Protein AF-A0A7S1C778-F1 (afdb_monomer)

Nearest PDB structures (foldseek):
  3wfn-assembly2_C  TM=3.789E-01  e=2.452E-01  Mus musculus
  3wfn-assembly1_B  TM=4.618E-01  e=5.086E-01  Mus musculus
  3wfn-assembly4_E  TM=3.521E-01  e=3.697E-01  Mus musculus
  6wu5-assembly1_A  TM=5.494E-01  e=2.289E+00  Homo sapiens
  3k21-assembly1_A-2  TM=2.820E-01  e=5.831E-01  Plasmodium falciparum

InterPro domains:
  IPR002048 EF-hand domain [PS50222] (294-329)
  IPR011992 EF-hand domain pair [SSF47473] (263-342)
  IPR018247 EF-Hand 1, calcium-binding site [PS00018] (307-319)

Solvent-accessible surface area (backbone atoms only — not comparable to full-atom values): 21627 Å² total; per-residue (Å²): 116,86,69,53,59,60,50,50,58,55,55,55,68,73,60,74,84,74,83,89,80,89,84,82,90,81,94,79,90,79,88,75,91,74,83,90,67,86,73,64,89,62,47,79,47,52,77,41,78,47,85,76,57,95,87,48,68,60,58,90,64,52,67,70,57,52,52,55,50,49,36,47,47,52,55,53,47,56,56,50,39,56,49,23,59,74,71,73,43,83,67,76,41,54,46,60,44,50,54,53,52,40,32,70,74,65,68,40,69,66,58,34,50,10,45,47,37,26,49,45,50,43,38,69,71,47,14,84,80,36,72,71,43,31,54,51,28,24,38,31,24,74,39,62,73,93,68,41,44,69,42,52,46,44,32,52,50,46,38,52,39,53,69,32,82,82,68,51,43,63,58,61,64,59,18,41,90,88,42,34,55,45,46,45,68,55,51,54,51,24,46,48,67,33,39,31,94,58,83,58,62,62,33,53,39,40,50,59,54,57,70,68,60,44,54,51,51,55,51,50,55,60,68,68,35,42,37,37,48,61,50,49,57,55,47,48,54,55,55,52,51,44,51,73,71,66,64,60,82,73,71,71,71,95,54,65,70,71,62,31,46,34,72,48,52,46,89,76,58,53,84,40,48,25,32,44,46,66,60,51,49,51,55,52,50,54,52,48,52,56,47,53,54,49,36,43,52,49,33,39,53,54,46,58,76,49,36,84,85,67,80,72,46,40,48,73,70,38,50,51,52,50,49,62,60,35,26,89,55,91,75,53,69,69,56,53,53,51,53,50,57,52,31,15,55,61,67,33,99,80,46,61,82,35,32,43,54,67,33,48,26,52,45,27,63,66,43,31,53,48,57,58,63,96,85,72,89,122

Foldseek 3Di:
DVVVVVVVLVVLVVPPPDDDDDDDDDDDDDDDDDDDDQDPVPQLLVVLVDDDDPPQAADADDPLRLLLLVLVLLVVLVVQVVVCVVVVHARDQSQVSLLVVLCVSPVDNSNSSNDSSNSLVSLLVCLVPALVSVLVCLSRCNPDVLSRDSLLSLQLSQLVCLQPVPRDSVLDLLQDALLAKGFLVSNVVSLCVQAPCDAAFQDSRHAHADPVLVVVLNVVSVVQWDFQLVSLVVVLVVVVVCVVVVVVPRDQDPDHGSVSSCVRHNDDDRRTTMHGPSVSSCSSSVSVSVRLVVQLVVLLVLLCVLPVVNPQWDDLVSLLVQSPQQHPDDDDPVVSVVLQVVLCCSSHPPSPSTHHSNSRSSSCSNRNGGGHPVPSPD

Secondary structure (DSSP, 8-state):
-TTHHHHHHHHHHTTTTS-------------------------TTGGGGSPPPTTS------HHHHHHHHHHHHHHHHHHHHHHHHTTPPPPPHHHHHHHHHHHHH--HHHHHHHHHHHHHHHHHHTTT-HHHHHHHHHTTSS-GGG--TTHHHHHHHHHHHH-TT--HHHHHHS-TT--EEEHHHHHHHHHHHS-SS--TT-SS--PPPHHHHHHHHHHHHHH-EEHHHHHHHHHHHHHHHHHTT-TTS---S--THHHHHHHH----TT-EEEEHHHHHHHHHHHHHHHHHHHHHHHHHHHHHH-TT-SSS--HHHHHHHHHHH-SSPPPHHHHHHHHHHHHHHT-TTSTT---HHHHHHHHHHHTPPPPPTT---

Structure (mmCIF, N/CA/C/O backbone):
data_AF-A0A7S1C778-F1
#
_entry.id   AF-A0A7S1C778-F1
#
loop_
_atom_site.group_PDB
_atom_site.id
_atom_site.type_symbol
_atom_site.label_atom_id
_atom_site.label_alt_id
_atom_site.label_comp_id
_atom_site.label_asym_id
_atom_site.label_entity_id
_atom_site.label_seq_id
_atom_site.pdbx_PDB_ins_code
_atom_site.Cartn_x
_atom_site.Cartn_y
_atom_site.Cartn_z
_atom_site.occupancy
_atom_site.B_iso_or_equiv
_atom_site.auth_seq_id
_atom_site.auth_comp_id
_atom_site.auth_asym_id
_atom_site.auth_atom_id
_atom_site.pdbx_PDB_model_num
ATOM 1 N N . ARG A 1 1 ? 32.219 -20.989 -6.648 1.00 44.09 1 ARG A N 1
ATOM 2 C CA . ARG A 1 1 ? 31.852 -20.498 -5.297 1.00 44.09 1 ARG A CA 1
ATOM 3 C C . ARG A 1 1 ? 30.859 -19.337 -5.356 1.00 44.09 1 ARG A C 1
ATOM 5 O O . ARG A 1 1 ? 29.766 -19.552 -4.880 1.00 44.09 1 ARG A O 1
ATOM 12 N N . ASN A 1 2 ? 31.117 -18.201 -6.022 1.00 43.50 2 ASN A N 1
ATOM 13 C CA . ASN A 1 2 ? 30.096 -17.129 -6.142 1.00 43.50 2 ASN A CA 1
ATOM 14 C C . ASN A 1 2 ? 29.057 -17.310 -7.275 1.00 43.50 2 ASN A C 1
ATOM 16 O O . ASN A 1 2 ? 28.038 -16.630 -7.272 1.00 43.50 2 ASN A O 1
ATOM 20 N N . ALA A 1 3 ? 29.279 -18.226 -8.226 1.00 32.22 3 ALA A N 1
ATOM 21 C CA . ALA A 1 3 ? 28.293 -18.570 -9.262 1.00 32.22 3 ALA A CA 1
ATOM 22 C C . ALA A 1 3 ? 27.301 -19.666 -8.812 1.00 32.22 3 ALA A C 1
ATOM 24 O O . ALA A 1 3 ? 26.218 -19.799 -9.378 1.00 32.22 3 ALA A O 1
ATOM 25 N N . ASP A 1 4 ? 27.654 -20.429 -7.772 1.00 36.16 4 ASP A N 1
ATOM 26 C CA . ASP A 1 4 ? 26.880 -21.593 -7.329 1.00 36.16 4 ASP A CA 1
ATOM 27 C C . ASP A 1 4 ? 25.685 -21.188 -6.440 1.00 36.16 4 ASP A C 1
ATOM 29 O O . ASP A 1 4 ? 24.616 -21.788 -6.548 1.00 36.16 4 ASP A O 1
ATOM 33 N N . ASP A 1 5 ? 25.805 -20.105 -5.661 1.00 43.22 5 ASP A N 1
ATOM 34 C CA . ASP A 1 5 ? 24.728 -19.600 -4.785 1.00 43.22 5 ASP A CA 1
ATOM 35 C C . ASP A 1 5 ? 23.601 -18.884 -5.553 1.00 43.22 5 ASP A C 1
ATOM 37 O O . ASP A 1 5 ? 22.415 -19.008 -5.221 1.00 43.22 5 ASP A O 1
ATOM 41 N N . ALA A 1 6 ? 23.939 -18.188 -6.644 1.00 40.09 6 ALA A N 1
ATOM 42 C CA . ALA A 1 6 ? 22.946 -17.580 -7.532 1.00 40.09 6 ALA A CA 1
ATOM 43 C C . ALA A 1 6 ? 22.144 -18.655 -8.294 1.00 40.09 6 ALA A C 1
ATOM 45 O O . ALA A 1 6 ? 20.922 -18.554 -8.433 1.00 40.09 6 ALA A O 1
ATOM 46 N N . ALA A 1 7 ? 22.812 -19.736 -8.713 1.00 40.12 7 ALA A N 1
ATOM 47 C CA . ALA A 1 7 ? 22.172 -20.871 -9.373 1.00 40.12 7 ALA A CA 1
ATOM 48 C C . ALA A 1 7 ? 21.310 -21.714 -8.413 1.00 40.12 7 ALA A C 1
ATOM 50 O O . ALA A 1 7 ? 20.284 -22.252 -8.836 1.00 40.12 7 ALA A O 1
ATOM 51 N N . ALA A 1 8 ? 21.675 -21.811 -7.129 1.00 43.94 8 ALA A N 1
ATOM 52 C CA . ALA A 1 8 ? 20.863 -22.477 -6.107 1.00 43.94 8 ALA A CA 1
ATOM 53 C C . ALA A 1 8 ? 19.544 -21.730 -5.847 1.00 43.94 8 ALA A C 1
ATOM 55 O O . ALA A 1 8 ? 18.479 -22.350 -5.808 1.00 43.94 8 ALA A O 1
ATOM 56 N N . THR A 1 9 ? 19.595 -20.396 -5.791 1.00 42.84 9 THR A N 1
ATOM 57 C CA . THR A 1 9 ? 18.408 -19.544 -5.607 1.00 42.84 9 THR A CA 1
ATOM 58 C C . THR A 1 9 ? 17.455 -19.639 -6.810 1.00 42.84 9 THR A C 1
ATOM 60 O O . THR A 1 9 ? 16.246 -19.791 -6.641 1.00 42.84 9 THR A O 1
ATOM 63 N N . ALA A 1 10 ? 17.987 -19.670 -8.038 1.00 40.94 10 ALA A N 1
ATOM 64 C CA . ALA A 1 10 ? 17.183 -19.834 -9.254 1.00 40.94 10 ALA A CA 1
ATOM 65 C C . ALA A 1 10 ? 16.606 -21.259 -9.429 1.00 40.94 10 ALA A C 1
ATOM 67 O O . ALA A 1 10 ? 15.490 -21.422 -9.925 1.00 40.94 10 ALA A O 1
ATOM 68 N N . ARG A 1 11 ? 17.325 -22.308 -8.994 1.00 44.44 11 ARG A N 1
ATOM 69 C CA . ARG A 1 11 ? 16.862 -23.710 -9.092 1.00 44.44 11 ARG A CA 1
ATOM 70 C C . ARG A 1 11 ? 15.765 -24.070 -8.091 1.00 44.44 11 ARG A C 1
ATOM 72 O O . ARG A 1 11 ? 14.950 -24.936 -8.403 1.00 44.44 11 ARG A O 1
ATOM 79 N N . ILE A 1 12 ? 15.727 -23.428 -6.924 1.00 46.75 12 ILE A N 1
ATOM 80 C CA . ILE A 1 12 ? 14.657 -23.639 -5.935 1.00 46.75 12 ILE A CA 1
ATOM 81 C C . ILE A 1 12 ? 13.354 -22.972 -6.409 1.00 46.75 12 ILE A C 1
ATOM 83 O O . ILE A 1 12 ? 12.288 -23.578 -6.316 1.00 46.75 12 ILE A O 1
ATOM 87 N N . LEU A 1 13 ? 13.438 -21.800 -7.050 1.00 45.34 13 LEU A N 1
ATOM 88 C CA . LEU A 1 13 ? 12.270 -21.088 -7.589 1.00 45.34 13 LEU A CA 1
ATOM 89 C C . LEU A 1 13 ? 11.617 -21.795 -8.794 1.00 45.34 13 LEU A C 1
ATOM 91 O O . LEU A 1 13 ? 10.401 -21.727 -8.953 1.00 45.34 13 LEU A O 1
ATOM 95 N N . ALA A 1 14 ? 12.379 -22.545 -9.598 1.00 40.06 14 ALA A N 1
ATOM 96 C CA . ALA A 1 14 ? 11.836 -23.316 -10.722 1.00 40.06 14 ALA A CA 1
ATOM 97 C C . ALA A 1 14 ? 11.157 -24.645 -10.317 1.00 40.06 14 ALA A C 1
ATOM 99 O O . ALA A 1 14 ? 10.435 -25.231 -11.121 1.00 40.06 14 ALA A O 1
ATOM 100 N N . LYS A 1 15 ? 11.364 -25.138 -9.085 1.00 41.38 15 LYS A N 1
ATOM 101 C CA . LYS A 1 15 ? 10.789 -26.411 -8.597 1.00 41.38 15 LYS A CA 1
ATOM 102 C C . LYS A 1 15 ? 9.500 -26.264 -7.776 1.00 41.38 15 LYS A C 1
ATOM 104 O O . LYS A 1 15 ? 8.870 -27.272 -7.482 1.00 41.38 15 LYS A O 1
ATOM 109 N N . GLY A 1 16 ? 9.070 -25.044 -7.451 1.00 38.00 16 GLY A N 1
ATOM 110 C CA . GLY A 1 16 ? 7.901 -24.786 -6.595 1.00 38.00 16 GLY A CA 1
ATOM 111 C C . GLY A 1 16 ? 6.522 -24.832 -7.275 1.00 38.00 16 GLY A C 1
ATOM 112 O O . GLY A 1 16 ? 5.542 -24.434 -6.656 1.00 38.00 16 GLY A O 1
ATOM 113 N N . ALA A 1 17 ? 6.415 -25.272 -8.535 1.00 37.53 17 ALA A N 1
ATOM 114 C CA . ALA A 1 17 ? 5.159 -25.242 -9.300 1.00 37.53 17 ALA A CA 1
ATOM 115 C C . ALA A 1 17 ? 4.436 -26.600 -9.420 1.00 37.53 17 ALA A C 1
ATOM 117 O O . ALA A 1 17 ? 3.566 -26.755 -10.275 1.00 37.53 17 ALA A O 1
ATOM 118 N N . GLY A 1 18 ? 4.752 -27.592 -8.584 1.00 36.28 18 GLY A N 1
ATOM 119 C CA . GLY A 1 18 ? 4.065 -28.880 -8.647 1.00 36.28 18 GLY A CA 1
ATOM 120 C C . GLY A 1 18 ? 4.151 -29.689 -7.363 1.00 36.28 18 GLY A C 1
ATOM 121 O O . GLY A 1 18 ? 5.223 -30.183 -7.036 1.00 36.28 18 GLY A O 1
ATOM 122 N N . ALA A 1 19 ? 2.994 -29.831 -6.709 1.00 32.81 19 ALA A N 1
ATOM 123 C CA . ALA A 1 19 ? 2.535 -30.928 -5.844 1.00 32.81 19 ALA A CA 1
ATOM 124 C C . ALA A 1 19 ? 1.876 -30.389 -4.567 1.00 32.81 19 ALA A C 1
ATOM 126 O O . ALA A 1 19 ? 2.540 -29.958 -3.628 1.00 32.81 19 ALA A O 1
ATOM 127 N N . GLY A 1 20 ? 0.544 -30.450 -4.539 1.00 34.09 20 GLY A N 1
ATOM 128 C CA . GLY A 1 20 ? -0.207 -30.503 -3.293 1.00 34.09 20 GLY A CA 1
ATOM 129 C C . GLY A 1 20 ? -0.286 -31.943 -2.783 1.00 34.09 20 GLY A C 1
ATOM 130 O O . GLY A 1 20 ? -0.292 -32.870 -3.590 1.00 34.09 20 GLY A O 1
ATOM 131 N N . ALA A 1 21 ? -0.355 -32.099 -1.460 1.00 31.67 21 ALA A N 1
ATOM 132 C CA . ALA A 1 21 ? -1.258 -32.999 -0.728 1.00 31.67 21 ALA A CA 1
ATOM 133 C C . ALA A 1 21 ? -0.803 -33.150 0.738 1.00 31.67 21 ALA A C 1
ATOM 135 O O . ALA A 1 21 ? 0.332 -33.536 0.987 1.00 31.67 21 ALA A O 1
ATOM 136 N N . GLY A 1 22 ? -1.740 -32.923 1.668 1.00 33.06 22 GLY A N 1
ATOM 137 C CA . GLY A 1 22 ? -1.913 -33.692 2.910 1.00 33.06 22 GLY A CA 1
ATOM 138 C C . GLY A 1 22 ? -0.912 -33.504 4.059 1.00 33.06 22 GLY A C 1
ATOM 139 O O . GLY A 1 22 ? 0.245 -33.893 3.960 1.00 33.06 22 GLY A O 1
ATOM 140 N N . GLY A 1 23 ? -1.401 -33.043 5.215 1.00 29.55 23 GLY A N 1
ATOM 141 C CA . GLY A 1 23 ? -0.675 -33.156 6.483 1.00 29.55 23 GLY A CA 1
ATOM 142 C C . GLY A 1 23 ? -1.476 -32.633 7.673 1.00 29.55 23 GLY A C 1
ATOM 143 O O . GLY A 1 23 ? -1.622 -31.427 7.834 1.00 29.55 23 GLY A O 1
ATOM 144 N N . GLU A 1 24 ? -2.017 -33.559 8.464 1.00 31.50 24 GLU A N 1
ATOM 145 C CA . GLU A 1 24 ? -2.924 -33.360 9.600 1.00 31.50 24 GLU A CA 1
ATOM 146 C C . GLU A 1 24 ? -2.289 -32.723 10.853 1.00 31.50 24 GLU A C 1
ATOM 148 O O . GLU A 1 24 ? -1.073 -32.660 11.024 1.00 31.50 24 GLU A O 1
ATOM 153 N N . GLY A 1 25 ? -3.182 -32.259 11.735 1.00 33.53 25 GLY A N 1
ATOM 154 C CA . GLY A 1 25 ? -2.958 -31.535 12.983 1.00 33.53 25 GLY A CA 1
ATOM 155 C C . GLY A 1 25 ? -1.959 -32.120 13.986 1.00 33.53 25 GLY A C 1
ATOM 156 O O . GLY A 1 25 ? -1.862 -33.323 14.204 1.00 33.53 25 GLY A O 1
ATOM 157 N N . GLY A 1 26 ? -1.314 -31.205 14.714 1.00 27.83 26 GLY A N 1
ATOM 158 C CA . GLY A 1 26 ? -0.549 -31.483 15.927 1.00 27.83 26 GLY A CA 1
ATOM 159 C C . GLY A 1 26 ? -0.580 -30.279 16.871 1.00 27.83 26 GLY A C 1
ATOM 160 O O . GLY A 1 26 ? 0.209 -29.348 16.729 1.00 27.83 26 GLY A O 1
ATOM 161 N N . HIS A 1 27 ? -1.502 -30.282 17.837 1.00 31.19 27 HIS A N 1
ATOM 162 C CA . HIS A 1 27 ? -1.570 -29.285 18.909 1.00 31.19 27 HIS A CA 1
ATOM 163 C C . HIS A 1 27 ? -0.501 -29.569 19.976 1.00 31.19 27 HIS A C 1
ATOM 165 O O . HIS A 1 27 ? -0.664 -30.474 20.791 1.00 31.19 27 HIS A O 1
ATOM 171 N N . HIS A 1 28 ? 0.547 -28.745 20.039 1.00 31.02 28 HIS A N 1
ATOM 172 C CA . HIS A 1 28 ? 1.448 -28.681 21.193 1.00 31.02 28 HIS A CA 1
ATOM 173 C C . HIS A 1 28 ? 1.425 -27.288 21.829 1.00 31.02 28 HIS A C 1
ATOM 175 O O . HIS A 1 28 ? 1.909 -26.306 21.269 1.00 31.02 28 HIS A O 1
ATOM 181 N N . ALA A 1 29 ? 0.854 -27.214 23.033 1.00 31.17 29 ALA A N 1
ATOM 182 C CA . ALA A 1 29 ? 0.824 -26.020 23.865 1.00 31.17 29 ALA A CA 1
ATOM 183 C C . ALA A 1 29 ? 2.102 -25.929 24.717 1.00 31.17 29 ALA A C 1
ATOM 185 O O . ALA A 1 29 ? 2.224 -26.600 25.741 1.00 31.17 29 ALA A O 1
ATOM 186 N N . HIS A 1 30 ? 3.042 -25.066 24.324 1.00 30.64 30 HIS A N 1
ATOM 187 C CA . HIS A 1 30 ? 4.167 -24.667 25.173 1.00 30.64 30 HIS A CA 1
ATOM 188 C C . HIS A 1 30 ? 3.871 -23.342 25.883 1.00 30.64 30 HIS A C 1
ATOM 190 O O . HIS A 1 30 ? 3.758 -22.275 25.279 1.00 30.64 30 HIS A O 1
ATOM 196 N N . ARG A 1 31 ? 3.753 -23.432 27.209 1.00 36.34 31 ARG A N 1
ATOM 197 C CA . ARG A 1 31 ? 3.471 -22.331 28.132 1.00 36.34 31 ARG A CA 1
ATOM 198 C C . ARG A 1 31 ? 4.781 -21.626 28.501 1.00 36.34 31 ARG A C 1
ATOM 200 O O . ARG A 1 31 ? 5.469 -22.039 29.429 1.00 36.34 31 ARG A O 1
ATOM 207 N N . HIS A 1 32 ? 5.129 -20.560 27.782 1.00 34.41 32 HIS A N 1
ATOM 208 C CA . HIS A 1 32 ? 6.232 -19.670 28.159 1.00 34.41 32 HIS A CA 1
ATOM 209 C C . HIS A 1 32 ? 5.725 -18.482 28.985 1.00 34.41 32 HIS A C 1
ATOM 211 O O . HIS A 1 32 ? 4.982 -17.633 28.498 1.00 34.41 32 HIS A O 1
ATOM 217 N N . SER A 1 33 ? 6.175 -18.425 30.240 1.00 40.41 33 SER A N 1
ATOM 218 C CA . SER A 1 33 ? 6.105 -17.253 31.118 1.00 40.41 33 SER A CA 1
ATOM 219 C C . SER A 1 33 ? 6.861 -16.082 30.479 1.00 40.41 33 SER A C 1
ATOM 221 O O . SER A 1 33 ? 8.060 -16.195 30.215 1.00 40.41 33 SER A O 1
ATOM 223 N N . LYS A 1 34 ? 6.170 -14.971 30.191 1.00 37.66 34 LYS A N 1
ATOM 224 C CA . LYS A 1 34 ? 6.771 -13.758 29.618 1.00 37.66 34 LYS A CA 1
ATOM 225 C C . LYS A 1 34 ? 6.642 -12.579 30.580 1.00 37.66 34 LYS A C 1
ATOM 227 O O . LYS A 1 34 ? 5.550 -12.183 30.976 1.00 37.66 34 LYS A O 1
ATOM 232 N N . SER A 1 35 ? 7.805 -12.030 30.919 1.00 37.00 35 SER A N 1
ATOM 233 C CA . SER A 1 35 ? 7.998 -10.757 31.610 1.00 37.00 35 SER A CA 1
ATOM 234 C C . SER A 1 35 ? 7.360 -9.597 30.831 1.00 37.00 35 SER A C 1
ATOM 236 O O . SER A 1 35 ? 7.418 -9.548 29.600 1.00 37.00 35 SER A O 1
ATOM 238 N N . LYS A 1 36 ? 6.726 -8.685 31.575 1.00 38.16 36 LYS A N 1
ATOM 239 C CA . LYS A 1 36 ? 5.838 -7.615 31.103 1.00 38.16 36 LYS A CA 1
ATOM 240 C C . LYS A 1 36 ? 6.622 -6.481 30.428 1.00 38.16 36 LYS A C 1
ATOM 242 O O . LYS A 1 36 ? 7.264 -5.682 31.105 1.00 38.16 36 LYS A O 1
ATOM 247 N N . LYS A 1 37 ? 6.502 -6.355 29.104 1.00 38.78 37 LYS A N 1
ATOM 248 C CA . LYS A 1 37 ? 6.748 -5.102 28.370 1.00 38.78 37 LYS A CA 1
ATOM 249 C C . LYS A 1 37 ? 5.400 -4.535 27.939 1.00 38.78 37 LYS A C 1
ATOM 251 O O . LYS A 1 37 ? 4.601 -5.276 27.377 1.00 38.78 37 LYS A O 1
ATOM 256 N N . LYS A 1 38 ? 5.160 -3.243 28.196 1.00 40.81 38 LYS A N 1
ATOM 257 C CA . LYS A 1 38 ? 4.061 -2.493 27.569 1.00 40.81 38 LYS A CA 1
ATOM 258 C C . LYS A 1 38 ? 4.143 -2.731 26.057 1.00 40.81 38 LYS A C 1
ATOM 260 O O . LYS A 1 38 ? 5.169 -2.410 25.458 1.00 40.81 38 LYS A O 1
ATOM 265 N N . GLN A 1 39 ? 3.113 -3.338 25.472 1.00 41.91 39 GLN A N 1
ATOM 266 C CA . GLN A 1 39 ? 2.961 -3.456 24.024 1.00 41.91 39 GLN A CA 1
ATOM 267 C C . GLN A 1 39 ? 2.668 -2.052 23.480 1.00 41.91 39 GLN A C 1
ATOM 269 O O . GLN A 1 39 ? 1.528 -1.690 23.236 1.00 41.91 39 GLN A O 1
ATOM 274 N N . GLN A 1 40 ? 3.707 -1.240 23.271 1.00 49.56 40 GLN A N 1
ATOM 275 C CA . GLN A 1 40 ? 3.676 -0.441 22.049 1.00 49.56 40 GLN A CA 1
ATOM 276 C C . GLN A 1 40 ? 3.492 -1.448 20.912 1.00 49.56 40 GLN A C 1
ATOM 278 O O . GLN A 1 40 ? 4.109 -2.521 20.966 1.00 49.56 40 GLN A O 1
ATOM 283 N N . LEU A 1 41 ? 2.625 -1.147 19.942 1.00 55.97 41 LEU A N 1
ATOM 284 C CA . LEU A 1 41 ? 2.584 -1.852 18.662 1.00 55.97 41 LEU A CA 1
ATOM 285 C C . LEU A 1 41 ? 3.964 -1.662 18.017 1.00 55.97 41 LEU A C 1
ATOM 287 O O . LEU A 1 41 ? 4.192 -0.756 17.227 1.00 55.97 41 LEU A O 1
ATOM 291 N N . GLY A 1 42 ? 4.942 -2.435 18.481 1.00 71.69 42 GLY A N 1
ATOM 292 C CA . GLY A 1 42 ? 6.310 -2.313 18.041 1.00 71.69 42 GLY A CA 1
ATOM 293 C C . GLY A 1 42 ? 6.321 -2.640 16.565 1.00 71.69 42 GLY A C 1
ATOM 294 O O . GLY A 1 42 ? 5.731 -3.641 16.159 1.00 71.69 42 GLY A O 1
ATOM 295 N N . MET A 1 43 ? 6.993 -1.798 15.787 1.00 84.12 43 MET A N 1
ATOM 296 C CA . MET A 1 43 ? 7.312 -2.067 14.392 1.00 84.12 43 MET A CA 1
ATOM 297 C C . MET A 1 43 ? 7.670 -3.560 14.212 1.00 84.12 43 MET A C 1
ATOM 299 O O . MET A 1 43 ? 8.604 -4.029 14.884 1.00 84.12 43 MET A O 1
ATOM 303 N N . PRO A 1 44 ? 6.940 -4.325 13.372 1.00 89.38 44 PRO A N 1
ATOM 304 C CA . PRO A 1 44 ? 6.977 -5.793 13.382 1.00 89.38 44 PRO A CA 1
ATOM 305 C C . PRO A 1 44 ? 8.379 -6.389 13.225 1.00 89.38 44 PRO A C 1
ATOM 307 O O . PRO A 1 44 ? 8.717 -7.405 13.837 1.00 89.38 44 PRO A O 1
ATOM 310 N N . LEU A 1 45 ? 9.227 -5.725 12.435 1.00 94.94 45 LEU A N 1
ATOM 311 C CA . LEU A 1 45 ? 10.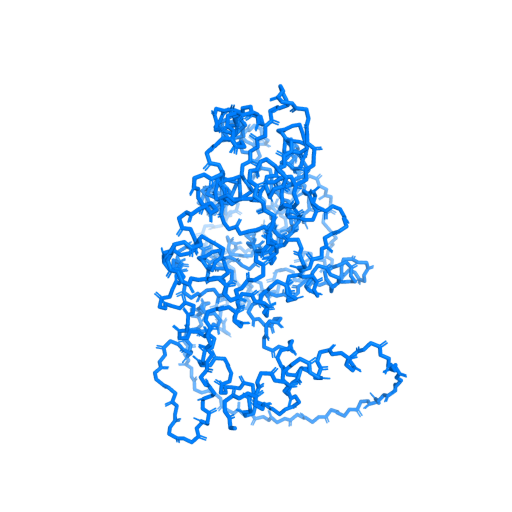589 -6.164 12.144 1.00 94.94 45 LEU A CA 1
ATOM 312 C C . LEU A 1 45 ? 11.670 -5.364 12.880 1.00 94.94 45 LEU A C 1
ATOM 314 O O . LEU A 1 45 ? 12.857 -5.586 12.649 1.00 94.94 45 LEU A O 1
ATOM 318 N N . SER A 1 46 ? 11.303 -4.507 13.836 1.00 93.25 46 SER A N 1
ATOM 319 C CA . SER A 1 46 ? 12.255 -3.671 14.590 1.00 93.25 46 SER A CA 1
ATOM 320 C C . SER A 1 46 ? 13.382 -4.456 15.271 1.00 93.25 46 SER A C 1
ATOM 322 O O . SER A 1 46 ? 14.487 -3.942 15.443 1.00 93.25 46 SER A O 1
ATOM 324 N N . ARG A 1 47 ? 13.154 -5.728 15.630 1.00 95.12 47 ARG A N 1
ATOM 325 C CA . ARG A 1 47 ? 14.197 -6.600 16.203 1.00 95.12 47 ARG A CA 1
ATOM 326 C C . ARG A 1 47 ? 15.376 -6.846 15.255 1.00 95.12 47 ARG A C 1
ATOM 328 O O . ARG A 1 47 ? 16.489 -7.060 15.731 1.00 95.12 47 ARG A O 1
ATOM 335 N N . PHE A 1 48 ? 15.133 -6.797 13.947 1.00 96.69 48 PHE A N 1
ATOM 336 C CA . PHE A 1 48 ? 16.126 -7.035 12.900 1.00 96.69 48 PHE A CA 1
ATOM 337 C C . PHE A 1 48 ? 16.929 -5.783 12.536 1.00 96.69 48 PHE A C 1
ATOM 339 O O . PHE A 1 48 ? 17.924 -5.889 11.831 1.00 96.69 48 PHE A O 1
ATOM 346 N N . LEU A 1 49 ? 16.554 -4.613 13.066 1.00 95.62 49 LEU A N 1
ATOM 347 C CA . LEU A 1 49 ? 17.357 -3.387 12.964 1.00 95.62 49 LEU A CA 1
ATOM 348 C C . LEU A 1 49 ? 18.631 -3.452 13.823 1.00 95.62 49 LEU A C 1
ATOM 350 O O . LEU A 1 49 ? 19.538 -2.637 13.673 1.00 95.62 49 LEU A O 1
ATOM 354 N N . ARG A 1 50 ? 18.694 -4.396 14.767 1.00 96.31 50 ARG A N 1
ATOM 355 C CA . ARG A 1 50 ? 19.872 -4.632 15.607 1.00 96.31 50 ARG A CA 1
ATOM 356 C C . ARG A 1 50 ? 20.850 -5.566 14.889 1.00 96.31 50 ARG A C 1
ATOM 358 O O . ARG A 1 50 ? 20.413 -6.368 14.071 1.00 96.31 50 ARG A O 1
ATOM 365 N N . PRO A 1 51 ? 22.149 -5.542 15.232 1.00 96.94 51 PRO A N 1
ATOM 366 C CA . PRO A 1 51 ? 23.093 -6.529 14.721 1.00 96.94 51 PRO A CA 1
ATOM 367 C C . PRO A 1 51 ? 22.630 -7.964 15.007 1.00 96.94 51 PRO A C 1
ATOM 369 O O . PRO A 1 51 ? 22.110 -8.249 16.091 1.00 96.94 51 PRO A O 1
ATOM 372 N N . ALA A 1 52 ? 22.845 -8.860 14.042 1.00 96.81 52 ALA A N 1
ATOM 373 C CA . ALA A 1 52 ? 22.512 -10.272 14.187 1.00 96.81 52 ALA A CA 1
ATOM 374 C C . ALA A 1 52 ? 23.285 -10.909 15.363 1.00 96.81 52 ALA A C 1
ATOM 376 O O . ALA A 1 52 ? 24.462 -10.589 15.574 1.00 96.81 52 ALA A O 1
ATOM 377 N N . PRO A 1 53 ? 22.663 -11.821 16.132 1.00 97.44 53 PRO A N 1
ATOM 378 C CA . PRO A 1 53 ? 23.365 -12.612 17.135 1.00 97.44 53 PRO A CA 1
ATOM 379 C C . PRO A 1 53 ? 24.520 -13.415 16.519 1.00 97.44 53 PRO A C 1
ATOM 381 O O . PRO A 1 53 ? 24.429 -13.874 15.385 1.00 97.44 53 PRO A O 1
ATOM 384 N N . LYS A 1 54 ? 25.593 -13.655 17.288 1.00 97.12 54 LYS A N 1
ATOM 385 C CA . LYS A 1 54 ? 26.798 -14.371 16.807 1.00 97.12 54 LYS A CA 1
ATOM 386 C C . LYS A 1 54 ? 26.523 -15.788 16.282 1.00 97.12 54 LYS A C 1
ATOM 388 O O . LYS A 1 54 ? 27.333 -16.322 15.538 1.00 97.12 54 LYS A O 1
ATOM 393 N N . ASN A 1 55 ? 25.426 -16.403 16.711 1.00 96.31 55 ASN A N 1
ATOM 394 C CA . ASN A 1 55 ? 25.010 -17.754 16.339 1.00 96.31 55 ASN A CA 1
ATOM 395 C C . ASN A 1 55 ? 24.051 -17.798 15.137 1.00 96.31 55 ASN A C 1
ATOM 397 O O . ASN A 1 55 ? 23.606 -18.884 14.775 1.00 96.31 55 ASN A O 1
ATOM 401 N N . VAL A 1 56 ? 23.693 -16.650 14.556 1.00 97.56 56 VAL A N 1
ATOM 402 C CA . VAL A 1 56 ? 22.828 -16.576 13.376 1.00 97.56 56 VAL A CA 1
ATOM 403 C C . VAL A 1 56 ? 23.704 -16.368 12.147 1.00 97.56 56 VAL A C 1
ATOM 405 O O . VAL A 1 56 ? 24.355 -15.334 12.001 1.00 97.56 56 VAL A O 1
ATOM 408 N N . GLU A 1 57 ? 23.724 -17.358 11.257 1.00 96.88 57 GLU A N 1
ATOM 409 C CA . GLU A 1 57 ? 24.404 -17.244 9.970 1.00 96.88 57 GLU A CA 1
ATOM 410 C C . GLU A 1 57 ? 23.593 -16.329 9.045 1.00 96.88 57 GLU A C 1
ATOM 412 O O . GLU A 1 57 ? 22.455 -16.628 8.686 1.00 96.88 57 GLU A O 1
ATOM 417 N N . LYS A 1 58 ? 24.169 -15.175 8.697 1.00 96.06 58 LYS A N 1
ATOM 418 C CA . LYS A 1 58 ? 23.534 -14.163 7.849 1.00 96.06 58 LYS A CA 1
ATOM 419 C C . LYS A 1 58 ? 24.081 -14.280 6.419 1.00 96.06 58 LYS A C 1
ATOM 421 O O . LYS A 1 58 ? 25.221 -13.860 6.199 1.00 96.06 58 LYS A O 1
ATOM 426 N N . PRO A 1 59 ? 23.309 -14.792 5.441 1.00 97.19 59 PRO A N 1
ATOM 427 C CA . PRO A 1 59 ? 23.734 -14.771 4.043 1.00 97.19 59 PRO A CA 1
ATOM 428 C C . PRO A 1 59 ? 23.876 -13.321 3.568 1.00 97.19 59 PRO A C 1
ATOM 430 O O . PRO A 1 59 ? 23.143 -12.448 4.025 1.00 97.19 59 PRO A O 1
ATOM 433 N N . GLN A 1 60 ? 24.795 -13.026 2.651 1.00 96.62 60 GLN A N 1
ATOM 434 C CA . GLN A 1 60 ? 24.909 -11.680 2.080 1.00 96.62 60 GLN A CA 1
ATOM 435 C C . GLN A 1 60 ? 23.944 -11.521 0.903 1.00 96.62 60 GLN A C 1
ATOM 437 O O . GLN A 1 60 ? 24.095 -12.190 -0.117 1.00 96.62 60 GLN A O 1
ATOM 442 N N . MET A 1 61 ? 22.963 -10.625 1.028 1.00 97.06 61 MET A N 1
ATOM 443 C CA . MET A 1 61 ? 22.030 -10.324 -0.056 1.00 97.06 61 MET A CA 1
ATOM 444 C C 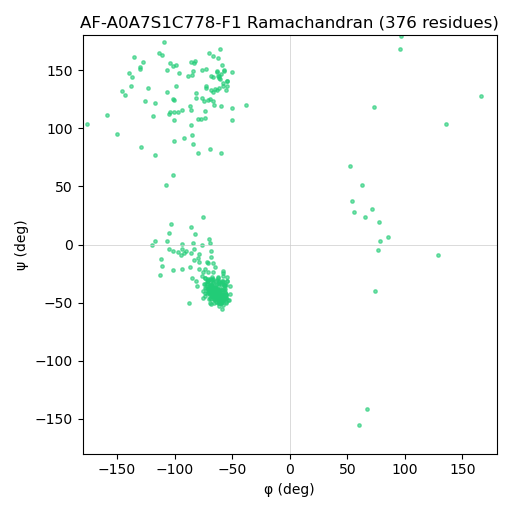. MET A 1 61 ? 22.426 -9.050 -0.802 1.00 97.06 61 MET A C 1
ATOM 446 O O . MET A 1 61 ? 22.770 -8.027 -0.212 1.00 97.06 61 MET A O 1
ATOM 450 N N . LYS A 1 62 ? 22.351 -9.117 -2.134 1.00 96.31 62 LYS A N 1
ATOM 451 C CA . LYS A 1 62 ? 22.443 -7.945 -3.013 1.00 96.31 62 LYS A CA 1
ATOM 452 C C . LYS A 1 62 ? 21.082 -7.254 -3.112 1.00 96.31 62 LYS A C 1
ATOM 454 O O . LYS A 1 62 ? 20.047 -7.909 -2.982 1.00 96.31 62 LYS A O 1
ATOM 459 N N . MET A 1 63 ? 21.084 -5.964 -3.448 1.00 95.50 63 MET A N 1
ATOM 460 C CA . MET A 1 63 ? 19.859 -5.188 -3.679 1.00 95.50 63 MET A CA 1
ATOM 461 C C . MET A 1 63 ? 18.950 -5.834 -4.738 1.00 95.50 63 MET A C 1
ATOM 463 O O . MET A 1 63 ? 17.767 -6.038 -4.476 1.00 95.50 63 MET A O 1
ATOM 467 N N . THR A 1 64 ? 19.504 -6.266 -5.879 1.00 94.56 64 THR A N 1
ATOM 468 C CA . THR A 1 64 ? 18.751 -6.963 -6.940 1.00 94.56 64 THR A CA 1
ATOM 469 C C . THR A 1 64 ? 18.042 -8.221 -6.423 1.00 94.56 64 THR A C 1
ATOM 471 O O . THR A 1 64 ? 16.901 -8.493 -6.792 1.00 94.56 64 THR A O 1
ATOM 474 N N . ALA A 1 65 ? 18.674 -8.980 -5.519 1.00 96.50 65 ALA A N 1
ATOM 475 C CA . ALA A 1 65 ? 18.066 -10.175 -4.933 1.00 96.50 65 ALA A CA 1
ATOM 476 C C . ALA A 1 65 ? 16.873 -9.823 -4.027 1.00 96.50 65 ALA A C 1
ATOM 478 O O . ALA A 1 65 ? 15.845 -10.495 -4.083 1.00 96.50 65 ALA A O 1
ATOM 479 N N . VAL A 1 66 ? 16.983 -8.745 -3.242 1.00 97.75 66 VAL A N 1
ATOM 480 C CA . VAL A 1 66 ? 15.885 -8.246 -2.398 1.00 97.75 66 VAL A CA 1
ATOM 481 C C . VAL A 1 66 ? 14.734 -7.704 -3.247 1.00 97.75 66 VAL A C 1
ATOM 483 O O . VAL A 1 66 ? 13.583 -8.023 -2.963 1.00 97.75 66 VAL A O 1
ATOM 486 N N . LEU A 1 67 ? 15.018 -6.964 -4.324 1.00 96.75 67 LEU A N 1
ATOM 487 C CA . LEU A 1 67 ? 13.997 -6.505 -5.274 1.00 96.75 67 LEU A CA 1
ATOM 488 C C . LEU A 1 67 ? 13.258 -7.681 -5.925 1.00 96.75 67 LEU A C 1
ATOM 490 O O . LEU A 1 67 ? 12.030 -7.694 -5.969 1.00 96.75 67 LEU A O 1
ATOM 494 N N . ASN A 1 68 ? 13.989 -8.698 -6.386 1.00 96.56 68 ASN A N 1
ATOM 495 C CA . ASN A 1 68 ? 13.385 -9.883 -6.993 1.00 96.56 68 ASN A CA 1
ATOM 496 C C . ASN A 1 68 ? 12.469 -10.628 -6.022 1.00 96.56 68 ASN A C 1
ATOM 498 O O . ASN A 1 68 ? 11.352 -10.975 -6.410 1.00 96.56 68 ASN A O 1
ATOM 502 N N . LEU A 1 69 ? 12.927 -10.816 -4.780 1.00 97.88 69 LEU A N 1
ATOM 503 C CA . LEU A 1 69 ? 12.144 -11.415 -3.704 1.00 97.88 69 LEU A CA 1
ATOM 504 C C . LEU A 1 69 ? 10.890 -10.586 -3.397 1.00 97.88 69 LEU A C 1
ATOM 506 O O . LEU A 1 69 ? 9.807 -11.149 -3.265 1.00 97.88 69 LEU A O 1
ATOM 510 N N . MET A 1 70 ? 11.025 -9.259 -3.314 1.00 98.00 70 MET A N 1
ATOM 511 C CA . MET A 1 70 ? 9.918 -8.331 -3.073 1.00 98.00 70 MET A CA 1
ATOM 512 C C . MET A 1 70 ? 8.836 -8.457 -4.146 1.00 98.00 70 MET A C 1
ATOM 514 O O . MET A 1 70 ? 7.659 -8.572 -3.815 1.00 98.00 70 MET A O 1
ATOM 518 N N . TYR A 1 71 ? 9.212 -8.469 -5.426 1.00 98.00 71 TYR A N 1
ATOM 519 C CA . TYR A 1 71 ? 8.240 -8.571 -6.514 1.00 98.00 71 TYR A CA 1
ATOM 520 C C . TYR A 1 71 ? 7.515 -9.922 -6.529 1.00 98.00 71 TYR A C 1
ATOM 522 O O . TYR A 1 71 ? 6.305 -9.956 -6.762 1.00 98.00 71 TYR A O 1
ATOM 530 N N . ASP A 1 72 ? 8.217 -11.025 -6.242 1.00 98.06 72 ASP A N 1
ATOM 531 C CA . ASP A 1 72 ? 7.574 -12.336 -6.073 1.00 98.06 72 ASP A CA 1
ATOM 532 C C . ASP A 1 72 ? 6.607 -12.328 -4.886 1.00 98.06 72 ASP A C 1
ATOM 534 O O . ASP A 1 72 ? 5.472 -12.794 -5.001 1.00 98.06 72 ASP A O 1
ATOM 538 N N . MET A 1 73 ? 7.037 -11.751 -3.762 1.00 98.12 73 MET A N 1
ATOM 539 C CA . MET A 1 73 ? 6.228 -11.628 -2.556 1.00 98.12 73 MET A CA 1
ATOM 540 C C . MET A 1 73 ? 4.955 -10.814 -2.812 1.00 98.12 73 MET A C 1
ATOM 542 O O . MET A 1 73 ? 3.894 -11.229 -2.361 1.00 98.12 73 MET A O 1
ATOM 546 N N . PHE A 1 74 ? 5.017 -9.714 -3.571 1.00 98.50 74 PHE A N 1
ATOM 547 C CA . PHE A 1 74 ? 3.830 -8.929 -3.933 1.00 98.50 74 PHE A CA 1
ATOM 548 C C . PHE A 1 74 ? 2.791 -9.768 -4.675 1.00 98.50 74 PHE A C 1
ATOM 550 O O . PHE A 1 74 ? 1.627 -9.767 -4.283 1.00 98.50 74 PHE A O 1
ATOM 557 N N . LEU A 1 75 ? 3.202 -10.539 -5.689 1.00 98.19 75 LEU A N 1
ATOM 558 C CA . LEU A 1 75 ? 2.281 -11.431 -6.399 1.00 98.19 75 LEU A CA 1
ATOM 559 C C . LEU A 1 75 ? 1.677 -12.473 -5.446 1.00 98.19 75 LEU A C 1
ATOM 561 O O . LEU A 1 75 ? 0.470 -12.699 -5.455 1.00 98.19 75 LEU A O 1
ATOM 565 N N . LYS A 1 76 ? 2.507 -13.119 -4.619 1.00 98.44 76 LYS A N 1
ATOM 566 C CA . LYS A 1 76 ? 2.039 -14.154 -3.687 1.00 98.44 76 LYS A CA 1
ATOM 567 C C . LYS A 1 76 ? 1.090 -13.590 -2.632 1.00 98.44 76 LYS A C 1
ATOM 569 O O . LYS A 1 76 ? 0.110 -14.254 -2.310 1.00 98.44 76 LYS A O 1
ATOM 574 N N . LYS A 1 77 ? 1.340 -12.368 -2.155 1.00 98.38 77 LYS A N 1
ATOM 575 C CA . LYS A 1 77 ? 0.461 -11.663 -1.221 1.00 98.38 77 LYS A CA 1
ATOM 576 C C . LYS A 1 77 ? -0.882 -11.336 -1.861 1.00 98.38 77 LYS A C 1
ATOM 578 O O . LYS A 1 77 ? -1.897 -11.671 -1.274 1.00 98.38 77 LYS A O 1
ATOM 583 N N . MET A 1 78 ? -0.900 -10.798 -3.084 1.00 98.25 78 MET A N 1
ATOM 584 C CA . MET A 1 78 ? -2.152 -10.543 -3.814 1.00 98.25 78 MET A CA 1
ATOM 585 C C . MET A 1 78 ? -3.013 -11.808 -3.949 1.00 98.25 78 MET A C 1
ATOM 587 O O . MET A 1 78 ? -4.217 -11.756 -3.730 1.00 98.25 78 MET A O 1
ATOM 591 N N . VAL A 1 79 ? -2.395 -12.950 -4.275 1.00 98.12 79 VAL A N 1
ATOM 592 C CA . V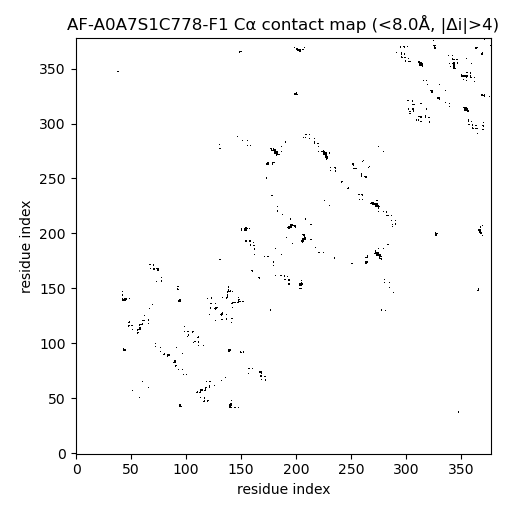AL A 1 79 ? -3.107 -14.236 -4.383 1.00 98.12 79 VAL A CA 1
ATOM 593 C C . VAL A 1 79 ? -3.616 -14.712 -3.021 1.00 98.12 79 VAL A C 1
ATOM 595 O O . VAL A 1 79 ? -4.741 -15.195 -2.934 1.00 98.12 79 VAL A O 1
ATOM 598 N N . SER A 1 80 ? -2.811 -14.579 -1.962 1.00 98.06 80 SER A N 1
ATOM 599 C CA . SER A 1 80 ? -3.234 -14.907 -0.594 1.00 98.06 80 SER A CA 1
ATOM 600 C C . SER A 1 80 ? -4.421 -14.051 -0.155 1.00 98.06 80 SER A C 1
ATOM 602 O O . SER A 1 80 ? -5.388 -14.579 0.376 1.00 98.06 80 SER A O 1
ATOM 604 N N . ASP A 1 81 ? -4.387 -12.754 -0.450 1.00 98.00 81 ASP A N 1
ATOM 605 C CA . ASP A 1 81 ? -5.426 -11.803 -0.057 1.00 98.00 81 ASP A CA 1
ATOM 606 C C . ASP A 1 81 ? -6.761 -12.078 -0.743 1.00 98.00 81 ASP A C 1
ATOM 608 O O . ASP A 1 81 ? -7.806 -11.981 -0.114 1.00 98.00 81 ASP A O 1
ATOM 612 N N . GLU A 1 82 ? -6.744 -12.493 -2.010 1.00 97.19 82 GLU A N 1
ATOM 613 C CA . GLU A 1 82 ? -7.957 -12.944 -2.703 1.00 97.19 82 GLU A CA 1
ATOM 614 C C . GLU A 1 82 ? -8.571 -14.197 -2.068 1.00 97.19 82 GLU A C 1
ATOM 616 O O . GLU A 1 82 ? -9.789 -14.388 -2.107 1.00 97.19 82 GLU A O 1
ATOM 621 N N . VAL A 1 83 ? -7.731 -15.088 -1.530 1.00 97.94 83 VAL A N 1
ATOM 622 C CA . VAL A 1 83 ? -8.198 -16.256 -0.780 1.00 97.94 83 VAL A CA 1
ATOM 623 C C . VAL A 1 83 ? -8.802 -15.796 0.540 1.00 97.94 83 VAL A C 1
ATOM 625 O O . VAL A 1 83 ? -9.942 -16.156 0.815 1.00 97.94 83 VAL A O 1
ATOM 628 N N . ASP A 1 84 ? -8.098 -14.959 1.299 1.00 96.88 84 ASP A N 1
ATOM 629 C CA . ASP A 1 84 ? -8.575 -14.436 2.580 1.00 96.88 84 ASP A CA 1
ATOM 630 C C . ASP A 1 84 ? -9.914 -13.696 2.425 1.00 96.88 84 ASP A C 1
ATOM 632 O O . ASP A 1 84 ? -10.858 -13.975 3.164 1.00 96.88 84 ASP A O 1
ATOM 636 N N . ASP A 1 85 ? -10.052 -12.842 1.406 1.00 95.31 85 ASP A N 1
ATOM 637 C CA . ASP A 1 85 ? -11.292 -12.118 1.109 1.00 95.31 85 ASP A CA 1
ATOM 638 C C . ASP A 1 85 ? -12.464 -13.068 0.823 1.00 95.31 85 ASP A C 1
ATOM 640 O O . ASP A 1 85 ? -13.579 -12.854 1.308 1.00 95.31 85 ASP A O 1
ATOM 644 N N . ARG A 1 86 ? -12.219 -14.127 0.040 1.00 96.50 86 ARG A N 1
ATOM 645 C CA . ARG A 1 86 ? -13.239 -15.120 -0.326 1.00 96.50 86 ARG A CA 1
ATOM 646 C C . ARG A 1 86 ? -13.667 -15.966 0.870 1.00 96.50 86 ARG A C 1
ATOM 648 O O . ARG A 1 86 ? -14.844 -16.287 0.990 1.00 96.50 86 ARG A O 1
ATOM 655 N N . GLU A 1 87 ? -12.726 -16.325 1.738 1.00 95.56 87 GLU A N 1
ATOM 656 C CA . GLU A 1 87 ? -12.996 -17.103 2.951 1.00 95.56 87 GLU A CA 1
ATOM 657 C C . GLU A 1 87 ? -13.450 -16.218 4.132 1.00 95.56 87 GLU A C 1
ATOM 659 O O . GLU A 1 87 ? -13.695 -16.722 5.230 1.00 95.56 87 GLU A O 1
ATOM 664 N N . HIS A 1 88 ? -13.572 -14.899 3.923 1.00 90.50 88 HIS A N 1
ATOM 665 C CA . HIS A 1 88 ? -13.879 -13.901 4.953 1.00 90.50 88 HIS A CA 1
ATOM 666 C C . HIS A 1 88 ? -12.919 -13.959 6.157 1.00 90.50 88 HIS A C 1
ATOM 668 O O . HIS A 1 88 ? -13.314 -13.782 7.316 1.00 90.50 88 HIS A O 1
ATOM 674 N N . VAL A 1 89 ? -11.643 -14.217 5.874 1.00 91.94 89 VAL A N 1
ATOM 675 C CA . VAL A 1 89 ? -10.538 -14.217 6.834 1.00 91.94 89 VAL A CA 1
ATOM 676 C C . VAL A 1 89 ? -9.833 -12.863 6.784 1.00 91.94 89 VAL A C 1
ATOM 678 O O . VAL A 1 89 ? -9.778 -12.192 5.758 1.00 91.94 89 VAL A O 1
ATOM 681 N N . HIS A 1 90 ? -9.303 -12.424 7.924 1.00 91.06 90 HIS A N 1
ATOM 682 C CA . HIS A 1 90 ? -8.535 -11.186 7.979 1.00 91.06 90 HIS A CA 1
ATOM 683 C C . HIS A 1 90 ? -7.201 -11.365 7.244 1.00 91.06 90 HIS A C 1
ATOM 685 O O . HIS A 1 90 ? -6.410 -12.227 7.628 1.00 91.06 90 HIS A O 1
ATOM 691 N N . ARG A 1 91 ? -6.918 -10.494 6.267 1.00 95.50 91 ARG A N 1
ATOM 692 C CA . ARG A 1 91 ? -5.647 -10.489 5.526 1.00 95.50 91 ARG A CA 1
ATOM 693 C C . ARG A 1 91 ? -4.439 -10.409 6.458 1.00 95.50 91 ARG A C 1
ATOM 695 O O . ARG A 1 91 ? -4.438 -9.670 7.447 1.00 95.50 91 ARG A O 1
ATOM 702 N N . GLN A 1 92 ? -3.382 -11.144 6.143 1.00 96.06 92 GLN A N 1
ATOM 703 C CA . GLN A 1 92 ? -2.156 -11.116 6.940 1.00 96.06 92 GLN A CA 1
ATOM 704 C C . GLN A 1 92 ? -1.371 -9.799 6.733 1.00 96.06 92 GLN A C 1
ATOM 706 O O . GLN A 1 92 ? -1.194 -9.375 5.589 1.00 96.06 92 GLN A O 1
ATOM 711 N N . PRO A 1 93 ? -0.829 -9.153 7.786 1.00 96.06 93 PRO A N 1
ATOM 712 C CA . PRO A 1 93 ? 0.077 -8.014 7.621 1.00 96.06 93 PRO A CA 1
ATOM 713 C C . PRO A 1 93 ? 1.338 -8.377 6.821 1.00 96.06 93 PRO A C 1
ATOM 715 O O . PRO A 1 93 ? 1.881 -9.473 6.961 1.00 96.06 93 PRO A O 1
ATOM 718 N N . MET A 1 94 ? 1.865 -7.433 6.033 1.00 97.75 94 MET A N 1
ATOM 719 C CA . MET A 1 94 ? 2.999 -7.686 5.125 1.00 97.75 94 MET A CA 1
ATOM 720 C C . MET A 1 94 ? 4.254 -8.228 5.830 1.00 97.75 94 MET A C 1
ATOM 722 O O . MET A 1 94 ? 4.944 -9.090 5.291 1.00 97.75 94 MET A O 1
ATOM 726 N N . ALA A 1 95 ? 4.557 -7.759 7.042 1.00 97.44 95 ALA A N 1
ATOM 727 C CA . ALA A 1 95 ? 5.722 -8.230 7.789 1.00 97.44 95 ALA A CA 1
ATOM 728 C C . ALA A 1 95 ? 5.611 -9.694 8.242 1.00 97.44 95 ALA A C 1
ATOM 730 O O . ALA A 1 95 ? 6.601 -10.430 8.190 1.00 97.44 95 ALA A O 1
ATOM 731 N N . ASP A 1 96 ? 4.415 -10.116 8.657 1.00 97.12 96 ASP A N 1
ATOM 732 C CA . ASP A 1 96 ? 4.149 -11.507 9.022 1.00 97.12 96 ASP A CA 1
ATOM 733 C C . ASP A 1 96 ? 4.160 -12.385 7.766 1.00 97.12 96 ASP A C 1
ATOM 735 O O . ASP A 1 96 ? 4.823 -13.424 7.749 1.00 97.12 96 ASP A O 1
ATOM 739 N N . PHE A 1 97 ? 3.555 -11.897 6.677 1.00 98.25 97 PHE A N 1
ATOM 740 C CA . PHE A 1 97 ? 3.571 -12.576 5.383 1.00 98.25 97 PHE A CA 1
ATOM 741 C C . PHE A 1 97 ? 4.993 -12.790 4.854 1.00 98.25 97 PHE A C 1
ATOM 743 O O . PHE A 1 97 ? 5.315 -13.885 4.403 1.00 98.25 97 PHE A O 1
ATOM 750 N N . LEU A 1 98 ? 5.882 -11.791 4.949 1.00 98.31 98 LEU A N 1
ATOM 751 C CA . LEU A 1 98 ? 7.290 -11.944 4.565 1.00 98.31 98 LEU A CA 1
ATOM 752 C C . LEU A 1 98 ? 7.953 -13.091 5.336 1.00 98.31 98 LEU A C 1
ATOM 754 O O . LEU A 1 98 ? 8.653 -13.912 4.746 1.00 98.31 98 LEU A O 1
ATOM 758 N N . ARG A 1 99 ? 7.744 -13.168 6.653 1.00 97.88 99 ARG A N 1
ATOM 759 C CA . ARG A 1 99 ? 8.345 -14.218 7.482 1.00 97.88 99 ARG A CA 1
ATOM 760 C C . ARG A 1 99 ? 7.845 -15.607 7.083 1.00 97.88 99 ARG A C 1
ATOM 762 O O . ARG A 1 99 ? 8.667 -16.517 6.958 1.00 97.88 99 ARG A O 1
ATOM 769 N N . ASP A 1 100 ? 6.543 -15.759 6.875 1.00 98.25 100 ASP A N 1
ATOM 770 C CA . ASP A 1 100 ? 5.935 -17.037 6.495 1.00 98.25 100 ASP A CA 1
ATOM 771 C C . ASP A 1 100 ? 6.316 -17.437 5.066 1.00 98.25 100 ASP A C 1
ATOM 773 O O . ASP A 1 100 ? 6.639 -18.597 4.805 1.00 98.25 100 ASP A O 1
ATOM 777 N N . TYR A 1 101 ? 6.402 -16.463 4.158 1.00 98.12 101 TYR A N 1
ATOM 778 C CA . TYR A 1 101 ? 6.890 -16.660 2.798 1.00 98.12 101 TYR A CA 1
ATOM 779 C C . TYR A 1 101 ? 8.332 -17.181 2.785 1.00 98.12 101 TYR A C 1
ATOM 781 O O . TYR A 1 101 ? 8.634 -18.169 2.114 1.00 98.12 101 TYR A O 1
ATOM 789 N N . LEU A 1 102 ? 9.225 -16.584 3.580 1.00 98.25 102 LEU A N 1
ATOM 790 C CA . LEU A 1 102 ? 10.598 -17.071 3.720 1.00 98.25 102 LEU A CA 1
ATOM 791 C C . LEU A 1 102 ? 10.663 -18.457 4.371 1.00 98.25 102 LEU A C 1
ATOM 793 O O . LEU A 1 102 ? 11.503 -19.271 3.986 1.00 98.25 102 LEU A O 1
ATOM 797 N N . LEU A 1 103 ? 9.789 -18.742 5.340 1.00 98.06 103 LEU A N 1
ATOM 798 C CA . LEU A 1 103 ? 9.702 -20.064 5.956 1.00 98.06 103 LEU A CA 1
ATOM 799 C C . LEU A 1 103 ? 9.270 -21.128 4.951 1.00 98.06 103 LEU A C 1
ATOM 801 O O . LEU A 1 103 ? 9.843 -22.213 4.949 1.00 98.06 103 LEU A O 1
ATOM 805 N N . HIS A 1 104 ? 8.339 -20.807 4.058 1.00 97.69 104 HIS A N 1
ATOM 806 C CA . HIS A 1 104 ? 7.968 -21.699 2.968 1.00 97.69 104 HIS A CA 1
ATOM 807 C C . HIS A 1 104 ? 9.130 -21.934 1.989 1.00 97.69 104 HIS A C 1
ATOM 809 O O . HIS A 1 104 ? 9.347 -23.063 1.556 1.00 97.69 104 HIS A O 1
ATOM 815 N N . LEU A 1 105 ? 9.911 -20.893 1.673 1.00 96.44 105 LEU A N 1
ATOM 816 C CA . LEU A 1 105 ? 11.047 -20.996 0.7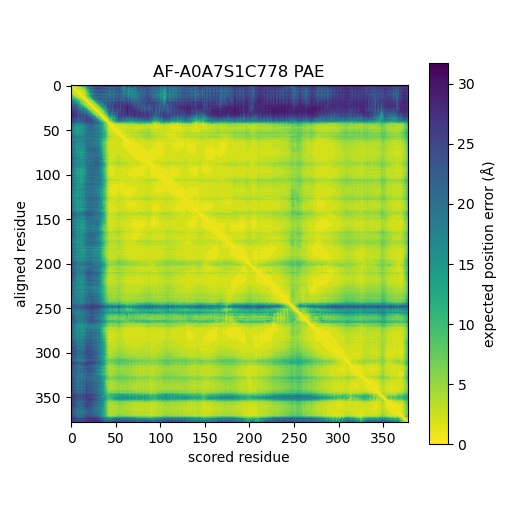50 1.00 96.44 105 LEU A CA 1
ATOM 817 C C . LEU A 1 105 ? 12.240 -21.782 1.319 1.00 96.44 105 LEU A C 1
ATOM 819 O O . LEU A 1 105 ? 12.876 -22.534 0.582 1.00 96.44 105 LEU A O 1
ATOM 823 N N . TYR A 1 106 ? 12.566 -21.598 2.601 1.00 97.00 106 TYR A N 1
ATOM 824 C CA . TYR A 1 106 ? 13.802 -22.126 3.198 1.00 97.00 106 TYR A CA 1
ATOM 825 C C . TYR A 1 106 ? 13.585 -23.241 4.231 1.00 97.00 106 TYR A C 1
ATOM 827 O O . TYR A 1 106 ? 14.544 -23.900 4.634 1.00 97.00 106 TYR A O 1
ATOM 835 N N . GLY A 1 107 ? 12.349 -23.463 4.683 1.00 97.56 107 GLY A N 1
ATOM 836 C CA . GLY A 1 107 ? 11.930 -24.548 5.578 1.00 97.56 107 GLY A CA 1
ATOM 837 C C . GLY A 1 107 ? 12.345 -24.405 7.048 1.00 97.56 107 GLY A C 1
ATOM 838 O O . GLY A 1 107 ? 11.561 -24.721 7.941 1.00 97.56 107 GLY A O 1
ATOM 839 N N . LEU A 1 108 ? 13.562 -23.928 7.332 1.00 97.56 108 LEU A N 1
ATOM 840 C CA . LEU A 1 108 ? 14.116 -23.868 8.690 1.00 97.56 108 LEU A CA 1
ATOM 841 C C . LEU A 1 108 ? 14.017 -22.457 9.303 1.00 97.56 108 LEU A C 1
ATOM 843 O O . LEU A 1 108 ? 14.593 -21.518 8.749 1.00 97.56 108 LEU A O 1
ATOM 847 N N . PRO A 1 109 ? 13.395 -22.283 10.490 1.00 97.62 109 PRO A N 1
ATOM 848 C CA . PRO A 1 109 ? 13.264 -20.972 11.134 1.00 97.62 109 PRO A CA 1
ATOM 849 C C . PRO A 1 109 ? 14.588 -20.242 11.399 1.00 97.62 109 PRO A C 1
ATOM 851 O O . PRO A 1 109 ? 14.636 -19.020 11.288 1.00 97.62 109 PRO A O 1
ATOM 854 N N . SER A 1 110 ? 15.661 -20.970 11.728 1.00 96.88 110 SER A N 1
ATOM 855 C CA . SER A 1 110 ? 16.994 -20.389 11.951 1.00 96.88 110 SER A CA 1
ATOM 856 C C . SER A 1 110 ? 17.596 -19.802 10.673 1.00 96.88 110 SER A C 1
ATOM 858 O O . SER A 1 110 ? 18.226 -18.748 10.714 1.00 96.88 110 SER A O 1
ATOM 860 N N . VAL A 1 111 ? 17.358 -20.452 9.530 1.00 97.69 111 VAL A N 1
ATOM 861 C CA . VAL A 1 111 ? 17.788 -19.967 8.213 1.00 97.69 111 VAL A CA 1
ATOM 862 C C . VAL A 1 111 ? 16.991 -18.719 7.839 1.00 97.69 111 VAL A C 1
ATOM 864 O O . VAL A 1 111 ? 17.574 -17.704 7.464 1.00 97.69 111 VAL A O 1
ATOM 867 N N . VAL A 1 112 ? 15.667 -18.753 8.023 1.00 98.00 112 VAL A N 1
ATOM 868 C CA . VAL A 1 112 ? 14.782 -17.595 7.804 1.00 98.00 112 VAL A CA 1
ATOM 869 C C . VAL A 1 112 ? 15.232 -16.385 8.614 1.00 98.00 112 VAL A C 1
ATOM 871 O O . VAL A 1 112 ? 15.245 -15.272 8.098 1.00 98.00 112 VAL A O 1
ATOM 874 N N . GLU A 1 113 ? 15.620 -16.588 9.872 1.00 97.81 113 GLU A N 1
ATOM 875 C CA . GLU A 1 113 ? 16.112 -15.514 10.731 1.00 97.81 113 GLU A CA 1
ATOM 876 C C . GLU A 1 113 ? 17.375 -14.853 10.158 1.00 97.81 113 GLU A C 1
ATOM 878 O O . GLU A 1 113 ? 17.439 -13.624 10.089 1.00 97.81 113 GLU A O 1
ATOM 883 N N . GLY A 1 114 ? 18.330 -15.648 9.665 1.00 98.19 114 GLY A N 1
ATOM 884 C CA . GLY A 1 114 ? 19.512 -15.153 8.956 1.00 98.19 114 GLY A CA 1
ATOM 885 C C . GLY A 1 114 ? 19.168 -14.322 7.717 1.00 98.19 114 GLY A C 1
ATOM 886 O O . GLY A 1 114 ? 19.699 -13.222 7.540 1.00 98.19 114 GLY A O 1
ATOM 887 N N . TYR A 1 115 ? 18.236 -14.801 6.888 1.00 98.44 115 TYR A N 1
ATOM 888 C CA . TYR A 1 115 ? 17.754 -14.058 5.718 1.00 98.44 115 TYR A CA 1
ATOM 889 C C . TYR A 1 115 ? 17.040 -12.759 6.099 1.00 98.44 115 TYR A C 1
ATOM 891 O O . TYR A 1 115 ? 17.283 -11.738 5.463 1.00 98.44 115 TYR A O 1
ATOM 899 N N . LEU A 1 116 ? 16.214 -12.753 7.149 1.00 98.38 116 LEU A N 1
ATOM 900 C CA . LEU A 1 116 ? 15.533 -11.540 7.613 1.00 98.38 116 LEU A CA 1
ATOM 901 C C . LEU A 1 116 ? 16.530 -10.455 8.036 1.00 98.38 116 LEU A C 1
ATOM 903 O O . LEU A 1 116 ? 16.352 -9.304 7.648 1.00 98.38 116 LEU A O 1
ATOM 907 N N . TYR A 1 117 ? 17.606 -10.807 8.751 1.00 98.44 117 TYR A N 1
ATOM 908 C CA . TYR A 1 117 ? 18.675 -9.848 9.062 1.00 98.44 117 TYR A CA 1
ATOM 909 C C . TYR A 1 117 ? 19.321 -9.267 7.799 1.00 98.44 117 TYR A C 1
ATOM 911 O O . TYR A 1 117 ? 19.552 -8.063 7.731 1.00 98.44 117 TYR A O 1
ATOM 919 N N . SER A 1 118 ? 19.594 -10.105 6.798 1.00 98.25 118 SER A N 1
ATOM 920 C CA . SER A 1 118 ? 20.207 -9.667 5.539 1.00 98.25 118 SER A CA 1
ATOM 921 C C . SER A 1 118 ? 19.290 -8.763 4.712 1.00 98.25 118 SER A C 1
ATOM 923 O O . SER A 1 118 ? 19.707 -7.711 4.234 1.00 98.25 118 SER A O 1
ATOM 925 N N . ILE A 1 119 ? 18.013 -9.136 4.591 1.00 98.44 119 ILE A N 1
ATOM 926 C CA . ILE A 1 119 ? 16.999 -8.352 3.878 1.00 98.44 119 ILE A CA 1
ATOM 927 C C . ILE A 1 119 ? 16.839 -6.988 4.546 1.00 98.44 119 ILE A C 1
ATOM 929 O O . ILE A 1 119 ? 16.905 -5.968 3.867 1.00 98.44 119 ILE A O 1
ATOM 933 N N . VAL A 1 120 ? 16.667 -6.955 5.871 1.00 98.25 120 VAL A N 1
ATOM 934 C CA . VAL A 1 120 ? 16.483 -5.704 6.619 1.00 98.25 120 VAL A CA 1
ATOM 935 C C . VAL A 1 120 ? 17.709 -4.798 6.505 1.00 98.25 120 VAL A C 1
ATOM 937 O O . VAL A 1 120 ? 17.549 -3.594 6.337 1.00 98.25 120 VAL A O 1
ATOM 940 N N . GLU A 1 121 ? 18.924 -5.348 6.521 1.00 98.00 121 GLU A N 1
ATOM 941 C CA . GLU A 1 121 ? 20.153 -4.574 6.307 1.00 98.00 121 GLU A CA 1
ATOM 942 C C . GLU A 1 121 ? 20.175 -3.883 4.936 1.00 98.00 121 GLU A C 1
ATOM 944 O O . GLU A 1 121 ? 20.438 -2.682 4.863 1.00 98.00 121 GLU A O 1
ATOM 949 N N . VAL A 1 122 ? 19.850 -4.607 3.859 1.00 98.25 122 VAL A N 1
ATOM 950 C CA . VAL A 1 122 ? 19.760 -4.041 2.500 1.00 98.25 122 VAL A CA 1
ATOM 951 C C . VAL A 1 122 ? 18.656 -2.984 2.421 1.00 98.25 122 VAL A C 1
ATOM 953 O O . VAL A 1 122 ? 18.878 -1.894 1.902 1.00 98.25 122 VAL A O 1
ATOM 956 N N . LEU A 1 123 ? 17.481 -3.275 2.980 1.00 98.06 123 LEU A N 1
ATOM 957 C CA . LEU A 1 123 ? 16.333 -2.368 2.990 1.00 98.06 123 LEU A CA 1
ATOM 958 C C . LEU A 1 123 ? 16.620 -1.057 3.729 1.00 98.06 123 LEU A C 1
ATOM 960 O O . LEU A 1 123 ? 16.286 0.016 3.235 1.00 98.06 123 LEU A O 1
ATOM 964 N N . VAL A 1 124 ? 17.271 -1.113 4.890 1.00 97.19 124 VAL A N 1
ATOM 965 C CA . VAL A 1 124 ? 17.619 0.090 5.661 1.00 97.19 124 VAL A CA 1
ATOM 966 C C . VAL A 1 124 ? 18.719 0.896 4.970 1.00 97.19 124 VAL A C 1
ATOM 968 O O . VAL A 1 124 ? 18.666 2.127 4.993 1.00 97.19 124 VAL A O 1
ATOM 971 N N . ARG A 1 125 ? 19.697 0.220 4.352 1.00 97.56 125 ARG A N 1
ATOM 972 C CA . ARG A 1 125 ? 20.801 0.866 3.632 1.00 97.56 125 ARG A CA 1
ATOM 973 C C . ARG A 1 125 ? 20.322 1.572 2.362 1.00 97.56 125 ARG A C 1
ATOM 975 O O . ARG A 1 125 ? 20.617 2.748 2.179 1.00 97.56 125 ARG A O 1
ATOM 982 N N . ASP A 1 126 ? 19.580 0.866 1.512 1.00 97.25 126 ASP A N 1
ATOM 983 C CA . ASP A 1 126 ? 19.276 1.315 0.147 1.00 97.25 126 ASP A CA 1
ATOM 984 C C . ASP A 1 126 ? 17.859 1.909 0.024 1.00 97.25 126 ASP A C 1
ATOM 986 O O . ASP A 1 126 ? 17.578 2.725 -0.858 1.00 97.25 126 ASP A O 1
ATOM 990 N N . GLY A 1 127 ? 16.950 1.557 0.938 1.00 96.25 127 GLY A N 1
ATOM 991 C CA . GLY A 1 127 ? 15.535 1.927 0.865 1.00 96.25 127 GLY A CA 1
ATOM 992 C C . GLY A 1 127 ? 15.245 3.417 1.012 1.00 96.25 127 GLY A C 1
ATOM 993 O O . GLY A 1 127 ? 14.166 3.846 0.639 1.00 96.25 127 GLY A O 1
ATOM 994 N N . ARG A 1 128 ? 16.183 4.239 1.496 1.00 95.75 128 ARG A N 1
ATOM 995 C CA . ARG A 1 128 ? 15.998 5.704 1.528 1.00 95.75 128 ARG A CA 1
ATOM 996 C C . ARG A 1 128 ? 16.151 6.366 0.160 1.00 95.75 128 ARG A C 1
ATOM 998 O O . ARG A 1 128 ? 15.633 7.458 -0.036 1.00 95.75 128 ARG A O 1
ATOM 1005 N N . HIS A 1 129 ? 16.869 5.718 -0.753 1.00 95.94 129 HIS A N 1
ATOM 1006 C CA . HIS A 1 129 ? 17.214 6.273 -2.062 1.00 95.94 129 HIS A CA 1
ATOM 1007 C C . HIS A 1 129 ? 16.488 5.568 -3.209 1.00 95.94 129 HIS A C 1
ATOM 1009 O O . HIS A 1 129 ? 16.375 6.129 -4.292 1.00 95.94 129 HIS A O 1
ATOM 1015 N N . HIS A 1 130 ? 15.971 4.360 -2.976 1.00 96.94 130 HIS A N 1
ATOM 1016 C CA . HIS A 1 130 ? 15.237 3.598 -3.978 1.00 96.94 130 HIS A CA 1
ATOM 1017 C C . HIS A 1 130 ? 13.719 3.628 -3.694 1.00 96.94 130 HIS A C 1
ATOM 1019 O O . HIS A 1 130 ? 13.282 2.968 -2.746 1.00 96.94 130 HIS A O 1
ATOM 1025 N N . PRO A 1 131 ? 12.878 4.271 -4.534 1.00 97.06 131 PRO A N 1
ATOM 1026 C CA . PRO A 1 131 ? 11.448 4.489 -4.261 1.00 97.06 131 PRO A CA 1
ATOM 1027 C C . PRO A 1 131 ? 10.660 3.219 -3.905 1.00 97.06 131 PRO A C 1
ATOM 1029 O O . PRO A 1 131 ? 9.978 3.163 -2.883 1.00 97.06 131 PRO A O 1
ATOM 1032 N N . ARG A 1 132 ? 10.823 2.140 -4.683 1.00 97.62 132 ARG A N 1
ATOM 1033 C CA . ARG A 1 132 ? 10.130 0.862 -4.417 1.00 97.62 132 ARG A CA 1
ATOM 1034 C C . ARG A 1 132 ? 10.553 0.193 -3.108 1.00 97.62 132 ARG A C 1
ATOM 1036 O O . ARG A 1 132 ? 9.702 -0.306 -2.375 1.00 97.62 132 ARG A O 1
ATOM 1043 N N . LEU A 1 133 ? 11.854 0.198 -2.795 1.00 98.06 133 LEU A N 1
ATOM 1044 C CA . LEU A 1 133 ? 12.350 -0.332 -1.524 1.00 98.06 133 LEU A CA 1
ATOM 1045 C C . LEU A 1 133 ? 11.885 0.533 -0.355 1.00 98.06 133 LEU A C 1
ATOM 1047 O O . LEU A 1 133 ? 11.539 -0.022 0.681 1.00 98.06 133 LEU A O 1
ATOM 1051 N N . ARG A 1 134 ? 11.798 1.860 -0.529 1.00 97.88 134 ARG A N 1
ATOM 1052 C CA . ARG A 1 134 ? 11.215 2.764 0.471 1.00 97.88 134 ARG A CA 1
ATOM 1053 C C . ARG A 1 134 ? 9.795 2.345 0.833 1.00 97.88 134 ARG A C 1
ATOM 1055 O O . ARG A 1 134 ? 9.490 2.186 2.011 1.00 97.88 134 ARG A O 1
ATOM 1062 N N . MET A 1 135 ? 8.951 2.114 -0.173 1.00 97.94 135 MET A N 1
ATOM 1063 C CA . MET A 1 135 ? 7.569 1.670 0.034 1.00 97.94 135 MET A CA 1
ATOM 1064 C C . MET A 1 135 ? 7.513 0.337 0.784 1.00 97.94 135 MET A C 1
ATOM 1066 O O . MET A 1 135 ? 6.769 0.217 1.758 1.00 97.94 135 MET A O 1
ATOM 1070 N N . LEU A 1 136 ? 8.349 -0.636 0.405 1.00 98.06 136 LEU A N 1
ATOM 1071 C CA . LEU A 1 136 ? 8.449 -1.901 1.133 1.00 98.06 136 LEU A CA 1
ATOM 1072 C C . LEU A 1 136 ? 8.911 -1.698 2.584 1.00 98.06 136 LEU A C 1
ATOM 1074 O O . LEU A 1 136 ? 8.340 -2.294 3.495 1.00 98.06 136 LEU A O 1
ATOM 1078 N N . CYS A 1 137 ? 9.910 -0.848 2.828 1.00 98.00 137 CYS A N 1
ATOM 1079 C CA . CYS A 1 137 ? 10.360 -0.533 4.180 1.00 98.00 137 CYS A CA 1
ATOM 1080 C C . CYS A 1 137 ? 9.221 0.001 5.048 1.00 98.00 137 CYS A C 1
ATOM 1082 O O . CYS A 1 137 ? 9.112 -0.399 6.205 1.00 98.00 137 CYS A O 1
ATOM 1084 N N . ILE A 1 138 ? 8.364 0.867 4.503 1.00 97.12 138 ILE A N 1
ATOM 1085 C CA . ILE A 1 138 ? 7.216 1.400 5.241 1.00 97.12 138 ILE A CA 1
ATOM 1086 C C . ILE A 1 138 ? 6.176 0.297 5.489 1.00 97.12 138 ILE A C 1
ATOM 1088 O O . ILE A 1 138 ? 5.727 0.148 6.621 1.00 97.12 138 ILE A O 1
ATOM 1092 N N . MET A 1 139 ? 5.865 -0.557 4.501 1.00 97.44 139 MET A N 1
ATOM 1093 C CA . MET A 1 139 ? 4.961 -1.717 4.683 1.00 97.44 139 MET A CA 1
ATOM 1094 C C . MET A 1 139 ? 5.427 -2.688 5.773 1.00 97.44 139 MET A C 1
ATOM 1096 O O . MET A 1 139 ? 4.609 -3.337 6.421 1.00 97.44 139 MET A O 1
ATOM 1100 N N . LEU A 1 140 ? 6.741 -2.819 5.950 1.00 97.38 140 LEU A N 1
ATOM 1101 C CA . LEU A 1 140 ? 7.354 -3.713 6.931 1.00 97.38 140 LEU A CA 1
ATOM 1102 C C . LEU A 1 140 ? 7.582 -3.053 8.302 1.00 97.38 140 LEU A C 1
ATOM 1104 O O . LEU A 1 140 ? 8.019 -3.732 9.237 1.00 97.38 140 LEU A O 1
ATOM 1108 N N . GLY A 1 141 ? 7.318 -1.748 8.426 1.00 96.00 141 GLY A N 1
ATOM 1109 C CA . GLY A 1 141 ? 7.631 -0.969 9.623 1.00 96.00 141 GLY A CA 1
ATOM 1110 C C . GLY A 1 141 ? 9.137 -0.921 9.890 1.00 96.00 141 GLY A C 1
ATOM 1111 O O . GLY A 1 141 ? 9.592 -1.286 10.968 1.00 96.00 141 GLY A O 1
ATOM 1112 N N . LEU A 1 142 ? 9.935 -0.564 8.885 1.00 96.31 142 LEU A N 1
ATOM 1113 C CA . LEU A 1 142 ? 11.396 -0.424 8.989 1.00 96.31 142 LEU A CA 1
ATOM 1114 C C . LEU A 1 142 ? 11.864 1.026 8.828 1.00 96.31 142 LEU A C 1
ATOM 1116 O O . LEU A 1 142 ? 12.926 1.386 9.335 1.00 96.31 142 LEU A O 1
ATOM 1120 N N . LEU A 1 143 ? 11.090 1.846 8.117 1.00 95.06 143 LEU A N 1
ATOM 1121 C CA . LEU A 1 143 ? 11.313 3.278 7.927 1.00 95.06 143 LEU A CA 1
ATOM 1122 C C . LEU A 1 143 ? 10.023 4.034 8.250 1.00 95.06 143 LEU A C 1
ATOM 1124 O O . LEU A 1 143 ? 8.945 3.476 8.066 1.00 95.06 143 LEU A O 1
ATOM 1128 N N . GLU A 1 144 ? 10.165 5.295 8.676 1.00 92.56 144 GLU A N 1
ATOM 1129 C CA . GLU A 1 144 ? 9.046 6.230 8.896 1.00 92.56 144 GLU A CA 1
ATOM 1130 C C . GLU A 1 144 ? 7.972 5.608 9.813 1.00 92.56 144 GLU A C 1
ATOM 1132 O O . GLU A 1 144 ? 6.879 5.269 9.373 1.00 92.56 144 GLU A O 1
ATOM 1137 N N . GLU A 1 145 ? 8.320 5.389 11.090 1.00 91.00 145 GLU A N 1
ATOM 1138 C CA . GLU A 1 145 ? 7.475 4.692 12.081 1.00 91.00 145 GLU A CA 1
ATOM 1139 C C . GLU A 1 145 ? 6.054 5.270 12.175 1.00 91.00 145 GLU A C 1
ATOM 1141 O O . GLU A 1 145 ? 5.087 4.525 12.305 1.00 91.00 145 GLU A O 1
ATOM 1146 N N . ASP A 1 146 ? 5.925 6.587 12.032 1.00 90.50 146 ASP A N 1
ATOM 1147 C CA . ASP A 1 146 ? 4.665 7.331 12.004 1.00 90.50 146 ASP A CA 1
ATOM 1148 C C . ASP A 1 146 ? 3.772 6.998 10.797 1.00 90.50 146 ASP A C 1
ATOM 1150 O O . ASP A 1 146 ? 2.564 7.230 10.837 1.00 90.50 146 ASP A O 1
ATOM 1154 N N . LYS A 1 147 ? 4.345 6.418 9.739 1.00 93.38 147 LYS A N 1
ATOM 1155 C CA . LYS A 1 147 ? 3.644 6.010 8.516 1.00 93.38 147 LYS A CA 1
ATOM 1156 C C . LYS A 1 147 ? 3.358 4.516 8.443 1.00 93.38 147 LYS A C 1
ATOM 1158 O O . LYS A 1 147 ? 2.674 4.075 7.514 1.00 93.38 147 LYS A O 1
ATOM 1163 N N . TYR A 1 148 ? 3.857 3.723 9.393 1.00 94.25 148 TYR A N 1
ATOM 1164 C CA . TYR A 1 148 ? 3.531 2.304 9.432 1.00 94.25 148 TYR A CA 1
ATOM 1165 C C . TYR A 1 14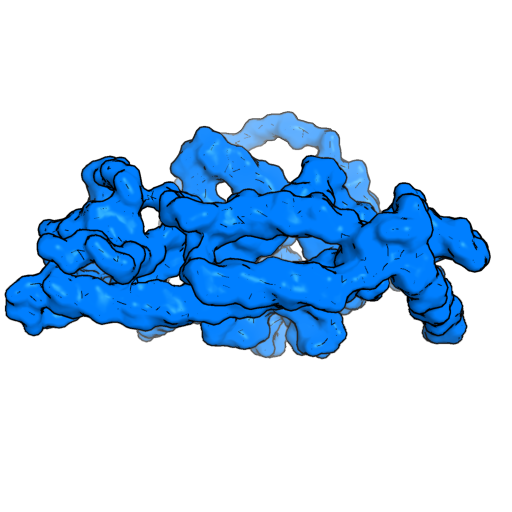8 ? 2.045 2.110 9.744 1.00 94.25 148 TYR A C 1
ATOM 1167 O O . TYR A 1 148 ? 1.532 2.528 10.781 1.00 94.25 148 TYR A O 1
ATOM 1175 N N . ASN A 1 149 ? 1.358 1.408 8.851 1.00 93.56 149 ASN A N 1
ATOM 1176 C CA . ASN A 1 149 ? -0.009 0.964 9.053 1.00 93.56 149 ASN A CA 1
ATOM 1177 C C . ASN A 1 149 ? -0.178 -0.406 8.373 1.00 93.56 149 ASN A C 1
ATOM 1179 O O . ASN A 1 149 ? 0.205 -0.540 7.208 1.00 93.56 149 ASN A O 1
ATOM 1183 N N . PRO A 1 150 ? -0.758 -1.420 9.045 1.00 93.19 150 PRO A N 1
ATOM 1184 C CA . PRO A 1 150 ? -0.923 -2.759 8.475 1.00 93.19 150 PRO A CA 1
ATOM 1185 C C . PRO A 1 150 ? -1.649 -2.802 7.121 1.00 93.19 150 PRO A C 1
ATOM 1187 O O . PRO A 1 150 ? -1.308 -3.641 6.293 1.00 93.19 150 PRO A O 1
ATOM 1190 N N . ARG A 1 151 ? -2.586 -1.875 6.870 1.00 95.06 151 ARG A N 1
ATOM 1191 C CA . ARG A 1 151 ? -3.346 -1.778 5.610 1.00 95.06 151 ARG A CA 1
ATOM 1192 C C . ARG A 1 151 ? -2.588 -1.108 4.476 1.00 95.06 151 ARG A C 1
ATOM 1194 O O . ARG A 1 151 ? -3.039 -1.147 3.335 1.00 95.06 151 ARG A O 1
ATOM 1201 N N . PHE A 1 152 ? -1.455 -0.471 4.766 1.00 96.69 152 PHE A N 1
ATOM 1202 C CA . PHE A 1 152 ? -0.690 0.248 3.754 1.00 96.69 152 PHE A CA 1
ATOM 1203 C C . PHE A 1 152 ? -0.342 -0.664 2.569 1.00 96.69 152 PHE A C 1
ATOM 1205 O O . PHE A 1 152 ? -0.527 -0.298 1.410 1.00 96.69 152 PHE A O 1
ATOM 1212 N N . ALA A 1 153 ? 0.086 -1.892 2.872 1.00 97.81 153 ALA A N 1
ATOM 1213 C CA . ALA A 1 153 ? 0.372 -2.897 1.860 1.00 97.81 153 ALA A CA 1
ATOM 1214 C C . ALA A 1 153 ? -0.877 -3.307 1.065 1.00 97.81 153 ALA A C 1
ATOM 1216 O O . ALA A 1 153 ? -0.785 -3.472 -0.147 1.00 97.81 153 ALA A O 1
ATOM 1217 N N . ASP A 1 154 ? -2.037 -3.436 1.710 1.00 97.88 154 ASP A N 1
ATOM 1218 C CA . ASP A 1 154 ? -3.277 -3.850 1.047 1.00 97.88 154 ASP A CA 1
ATOM 1219 C C . ASP A 1 154 ? -3.727 -2.817 0.005 1.00 97.88 154 ASP A C 1
ATOM 1221 O O . ASP A 1 154 ? -4.036 -3.171 -1.133 1.00 97.88 154 ASP A O 1
ATOM 1225 N N . VAL A 1 155 ? -3.691 -1.529 0.362 1.00 98.19 155 VAL A N 1
ATOM 1226 C CA . VAL A 1 155 ? -4.049 -0.417 -0.535 1.00 98.19 155 VAL A CA 1
ATOM 1227 C C . VAL A 1 155 ? -3.033 -0.287 -1.673 1.00 98.19 155 VAL A C 1
ATOM 1229 O O . VAL A 1 155 ? -3.415 -0.164 -2.840 1.00 98.19 155 VAL A O 1
ATOM 1232 N N . PHE A 1 156 ? -1.736 -0.374 -1.358 1.00 98.50 156 PHE A N 1
ATOM 1233 C CA . PHE A 1 156 ? -0.665 -0.354 -2.355 1.00 98.50 156 PHE A CA 1
ATOM 1234 C C . PHE A 1 156 ? -0.820 -1.494 -3.370 1.00 98.50 156 PHE A C 1
ATOM 1236 O O . PHE A 1 156 ? -0.777 -1.271 -4.581 1.00 98.50 156 PHE A O 1
ATOM 1243 N N . LEU A 1 157 ? -1.016 -2.728 -2.898 1.00 98.50 157 LEU A N 1
ATOM 1244 C CA . LEU A 1 157 ? -1.135 -3.893 -3.770 1.00 98.50 157 LEU A CA 1
ATOM 1245 C C . LEU A 1 157 ? -2.434 -3.868 -4.575 1.00 98.50 157 LEU A C 1
ATOM 1247 O O . LEU A 1 157 ? -2.420 -4.263 -5.742 1.00 98.50 157 LEU A O 1
ATOM 1251 N N . HIS A 1 158 ? -3.533 -3.358 -4.012 1.00 98.25 158 HIS A N 1
ATOM 1252 C CA . HIS A 1 158 ? -4.765 -3.161 -4.770 1.00 98.25 158 HIS A CA 1
ATOM 1253 C C . HIS A 1 158 ? -4.547 -2.177 -5.921 1.00 98.25 158 HIS A C 1
ATOM 1255 O O . HIS A 1 158 ? -4.890 -2.496 -7.060 1.00 98.25 158 HIS A O 1
ATOM 1261 N N . LEU A 1 159 ? -3.912 -1.025 -5.668 1.00 98.69 159 LEU A N 1
ATOM 1262 C CA . LEU A 1 159 ? -3.581 -0.059 -6.718 1.00 98.69 159 LEU A CA 1
ATOM 1263 C C . LEU A 1 159 ? -2.689 -0.692 -7.795 1.00 98.69 159 LEU A C 1
ATOM 1265 O O . LEU A 1 159 ? -3.019 -0.635 -8.979 1.00 98.69 159 LEU A O 1
ATOM 1269 N N . LEU A 1 160 ? -1.620 -1.383 -7.393 1.00 98.44 160 LEU A N 1
ATOM 1270 C CA . LEU A 1 160 ? -0.706 -2.050 -8.321 1.00 98.44 160 LEU A CA 1
ATOM 1271 C C . LEU A 1 160 ? -1.417 -3.105 -9.188 1.00 98.44 160 LEU A C 1
ATOM 1273 O O . LEU A 1 160 ? -1.176 -3.189 -10.393 1.00 98.44 160 LEU A O 1
ATOM 1277 N N . LYS A 1 161 ? -2.336 -3.881 -8.605 1.00 97.94 161 LYS A N 1
ATOM 1278 C CA . LYS A 1 161 ? -3.149 -4.875 -9.320 1.00 97.94 161 LYS A CA 1
ATOM 1279 C C . LYS A 1 161 ? -4.152 -4.232 -10.282 1.00 97.94 161 LYS A C 1
ATOM 1281 O O . LYS A 1 161 ? -4.416 -4.794 -11.342 1.00 97.94 161 LYS A O 1
ATOM 1286 N N . ARG A 1 162 ? -4.707 -3.060 -9.949 1.00 98.12 162 ARG A N 1
ATOM 1287 C CA . ARG A 1 162 ? -5.577 -2.297 -10.863 1.00 98.12 162 ARG A CA 1
ATOM 1288 C C . ARG A 1 162 ? -4.800 -1.751 -12.059 1.00 98.12 162 ARG A C 1
ATOM 1290 O O . ARG A 1 162 ? -5.310 -1.814 -13.171 1.00 98.12 162 ARG A O 1
ATOM 1297 N N . LEU A 1 163 ? -3.570 -1.285 -11.842 1.00 98.06 163 LEU A N 1
ATOM 1298 C CA . LEU A 1 163 ? -2.675 -0.823 -12.909 1.00 98.06 163 LEU A CA 1
ATOM 1299 C C . LEU A 1 163 ? -2.210 -1.971 -13.817 1.00 98.06 163 LEU A C 1
ATOM 1301 O O . LEU A 1 163 ? -2.060 -1.795 -15.024 1.00 98.06 163 LEU A O 1
ATOM 1305 N N . PHE A 1 164 ? -2.017 -3.163 -13.248 1.00 97.50 164 PHE A N 1
ATOM 1306 C CA . PHE A 1 164 ? -1.597 -4.357 -13.976 1.00 97.50 164 PHE A CA 1
ATOM 1307 C C . PHE A 1 164 ? -2.522 -5.543 -13.670 1.00 97.50 164 PHE A C 1
ATOM 1309 O O . PHE A 1 164 ? -2.172 -6.399 -12.858 1.00 97.50 164 PHE A O 1
ATOM 1316 N N . PRO A 1 165 ? -3.671 -5.679 -14.360 1.00 96.44 165 PRO A N 1
ATOM 1317 C CA . PRO A 1 165 ? -4.629 -6.757 -14.085 1.00 96.44 165 PRO A CA 1
ATOM 1318 C C . PRO A 1 165 ? -4.043 -8.171 -14.211 1.00 96.44 165 PRO A C 1
ATOM 1320 O O . PRO A 1 165 ? -4.501 -9.103 -13.559 1.00 96.44 165 PRO A O 1
ATOM 1323 N N . LYS A 1 166 ? -3.007 -8.331 -15.045 1.00 95.94 166 LYS A N 1
ATOM 1324 C CA . LYS A 1 166 ? -2.199 -9.554 -15.172 1.00 95.94 166 LYS A CA 1
ATOM 1325 C C . LYS A 1 166 ? -0.817 -9.346 -14.556 1.00 95.94 166 LYS A C 1
ATOM 1327 O O . LYS A 1 166 ? 0.201 -9.545 -15.224 1.00 95.94 166 LYS A O 1
ATOM 1332 N N . PHE A 1 167 ? -0.787 -8.864 -13.316 1.00 97.31 167 PHE A N 1
ATOM 1333 C CA . PHE A 1 167 ? 0.455 -8.566 -12.621 1.00 97.31 167 PHE A CA 1
ATOM 1334 C C . PHE A 1 167 ? 1.365 -9.797 -12.597 1.00 97.31 167 PHE A C 1
ATOM 1336 O O . PHE A 1 167 ? 0.948 -10.908 -12.273 1.00 97.31 167 PHE A O 1
ATOM 1343 N N . SER A 1 168 ? 2.630 -9.585 -12.941 1.00 97.19 168 SER A N 1
ATOM 1344 C CA . SER A 1 168 ? 3.683 -10.575 -12.775 1.00 97.19 168 SER A CA 1
ATOM 1345 C C . SER A 1 168 ? 4.950 -9.875 -12.288 1.00 97.19 168 SER A C 1
ATOM 1347 O O . SER A 1 168 ? 5.203 -8.735 -12.690 1.00 97.19 168 SER A O 1
ATOM 1349 N N . PRO A 1 169 ? 5.787 -10.544 -11.477 1.00 96.81 169 PRO A N 1
ATOM 1350 C CA . PRO A 1 169 ? 7.041 -9.976 -10.993 1.00 96.81 169 PRO A CA 1
ATOM 1351 C C . PRO A 1 169 ? 7.951 -9.479 -12.123 1.00 96.81 169 PRO A C 1
ATOM 1353 O O . PRO A 1 169 ? 8.656 -8.487 -11.960 1.00 96.81 169 PRO A O 1
ATOM 1356 N N . SER A 1 170 ? 7.901 -10.120 -13.298 1.00 95.19 170 SER A N 1
ATOM 1357 C CA . SER A 1 170 ? 8.647 -9.695 -14.486 1.00 95.19 170 SER A CA 1
ATOM 1358 C C . SER A 1 170 ? 8.329 -8.270 -14.931 1.00 95.19 170 SER A C 1
ATOM 1360 O O . SER A 1 170 ? 9.235 -7.601 -15.410 1.00 95.19 170 SER A O 1
ATOM 1362 N N . ILE A 1 171 ? 7.101 -7.775 -14.729 1.00 94.44 171 ILE A N 1
ATOM 1363 C CA . ILE A 1 171 ? 6.735 -6.399 -15.101 1.00 94.44 171 ILE A CA 1
ATOM 1364 C C . ILE A 1 171 ? 7.657 -5.408 -14.387 1.00 94.44 171 ILE A C 1
ATOM 1366 O O . ILE A 1 171 ? 8.295 -4.596 -15.047 1.00 94.44 171 ILE A O 1
ATOM 1370 N N . LEU A 1 172 ? 7.790 -5.518 -13.062 1.00 95.00 172 LEU A N 1
ATOM 1371 C CA . LEU A 1 172 ? 8.612 -4.597 -12.268 1.00 95.00 172 LEU A CA 1
ATOM 1372 C C . LEU A 1 172 ? 10.115 -4.901 -12.336 1.00 95.00 172 LEU A C 1
ATOM 1374 O O . LEU A 1 172 ? 10.924 -4.014 -12.071 1.00 95.00 172 LEU A O 1
ATOM 1378 N N . ARG A 1 173 ? 10.507 -6.128 -12.701 1.00 92.88 173 ARG A N 1
ATOM 1379 C CA . ARG A 1 173 ? 11.915 -6.462 -12.985 1.00 92.88 173 ARG A CA 1
ATOM 1380 C C . ARG A 1 173 ? 12.400 -5.807 -14.270 1.00 92.88 173 ARG A C 1
ATOM 1382 O O . ARG A 1 173 ? 13.480 -5.232 -14.289 1.00 92.88 173 ARG A O 1
ATOM 1389 N N . THR A 1 174 ? 11.607 -5.905 -15.334 1.00 89.62 174 THR A N 1
ATOM 1390 C CA . THR A 1 174 ? 11.954 -5.347 -16.644 1.00 89.62 174 THR A CA 1
ATOM 1391 C C . THR A 1 174 ? 11.791 -3.832 -16.653 1.00 89.62 174 THR A C 1
ATOM 1393 O O . THR A 1 174 ? 12.636 -3.124 -17.193 1.00 89.62 174 THR A O 1
ATOM 1396 N N . ARG A 1 175 ? 10.734 -3.318 -16.015 1.00 91.88 175 ARG A N 1
ATOM 1397 C CA . ARG A 1 175 ? 10.458 -1.882 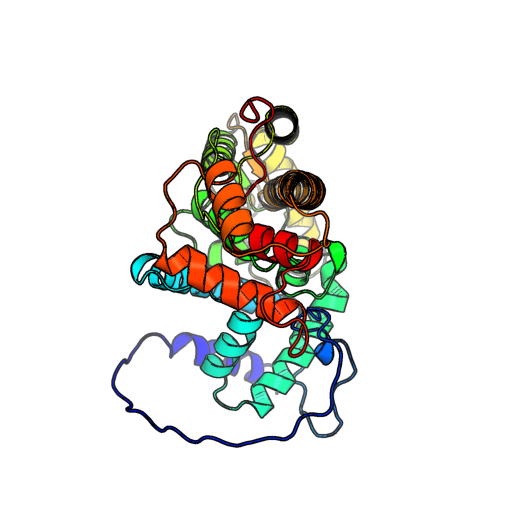-15.919 1.00 91.88 175 ARG A CA 1
ATOM 1398 C C . ARG A 1 175 ? 11.085 -1.315 -14.658 1.00 91.88 175 ARG A C 1
ATOM 1400 O O . ARG A 1 175 ? 10.474 -1.333 -13.586 1.00 91.88 175 ARG A O 1
ATOM 1407 N N . ARG A 1 176 ? 12.322 -0.837 -14.786 1.00 91.12 176 ARG A N 1
ATOM 1408 C CA . ARG A 1 176 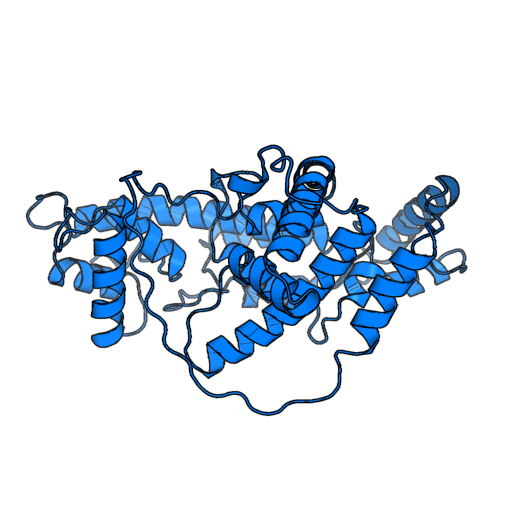? 13.060 -0.163 -13.706 1.00 91.12 176 ARG A CA 1
ATOM 1409 C C . ARG A 1 176 ? 12.321 1.098 -13.234 1.00 91.12 176 ARG A C 1
ATOM 1411 O O . ARG A 1 176 ? 11.343 1.519 -13.852 1.00 91.12 176 ARG A O 1
ATOM 1418 N N . VAL A 1 177 ? 12.766 1.658 -12.112 1.00 93.12 177 VAL A N 1
ATOM 1419 C CA . VAL A 1 177 ? 12.243 2.934 -11.600 1.00 93.12 177 VAL A CA 1
ATOM 1420 C C . VAL A 1 177 ? 12.426 4.027 -12.653 1.00 93.12 177 VAL A C 1
ATOM 1422 O O . VAL A 1 177 ? 13.475 4.061 -13.295 1.00 93.12 177 VAL A O 1
ATOM 1425 N N . GLY A 1 178 ? 11.402 4.857 -12.866 1.00 93.56 178 GLY A N 1
ATOM 1426 C CA . GLY A 1 178 ? 11.383 5.886 -13.914 1.00 93.56 178 GLY A CA 1
ATOM 1427 C C . GLY A 1 178 ? 11.118 5.352 -15.327 1.00 93.56 178 GLY A C 1
ATOM 1428 O O . GLY A 1 178 ? 11.023 6.124 -16.275 1.00 93.56 178 GLY A O 1
ATOM 1429 N N . LEU A 1 179 ? 11.024 4.026 -15.500 1.00 94.31 179 LEU A N 1
ATOM 1430 C CA . LEU A 1 179 ? 10.725 3.370 -16.779 1.00 94.31 179 LEU A CA 1
ATOM 1431 C C . LEU A 1 179 ? 9.408 2.583 -16.749 1.00 94.31 179 LEU A C 1
ATOM 1433 O O . LEU A 1 179 ? 9.061 1.894 -17.714 1.00 94.31 179 LEU A O 1
ATOM 1437 N N . CYS A 1 180 ? 8.678 2.621 -15.635 1.00 95.62 180 CYS A N 1
ATOM 1438 C CA . CYS A 1 180 ? 7.463 1.844 -15.464 1.00 95.62 180 CYS A CA 1
ATOM 1439 C C . CYS A 1 180 ? 6.259 2.740 -15.685 1.00 95.62 180 CYS A C 1
ATOM 1441 O O . CYS A 1 180 ? 5.745 3.306 -14.740 1.00 95.62 180 CYS A O 1
ATOM 1443 N N . ILE A 1 181 ? 5.790 2.844 -16.925 1.00 97.38 181 ILE A N 1
ATOM 1444 C CA . ILE A 1 181 ? 4.674 3.735 -17.258 1.00 97.38 181 ILE A CA 1
ATOM 1445 C C . ILE A 1 181 ? 3.351 3.001 -17.484 1.00 97.38 181 ILE A C 1
ATOM 1447 O O . ILE A 1 181 ? 3.308 1.825 -17.870 1.00 97.38 181 ILE A O 1
ATOM 1451 N N . VAL A 1 182 ? 2.266 3.746 -17.288 1.00 97.44 182 VAL A N 1
ATOM 1452 C CA . VAL A 1 182 ? 0.880 3.386 -17.619 1.00 97.44 182 VAL A CA 1
ATOM 1453 C C . VAL A 1 182 ? 0.191 4.566 -18.303 1.00 97.44 182 VAL A C 1
ATOM 1455 O O . VAL A 1 182 ? 0.652 5.704 -18.198 1.00 97.44 182 VAL A O 1
ATOM 1458 N N . LYS A 1 183 ? -0.924 4.324 -19.003 1.00 97.94 183 LYS A N 1
ATOM 1459 C CA . LYS A 1 183 ? -1.730 5.427 -19.538 1.00 97.94 183 LYS A CA 1
ATOM 1460 C C . LYS A 1 183 ? -2.356 6.210 -18.392 1.00 97.94 183 LYS A C 1
ATOM 1462 O O . LYS A 1 183 ? -2.805 5.627 -17.406 1.00 97.94 183 LYS A O 1
ATOM 1467 N N . LEU A 1 184 ? -2.461 7.524 -18.566 1.00 98.38 184 LEU A N 1
ATOM 1468 C CA . LEU A 1 184 ? -3.112 8.398 -17.592 1.00 98.38 184 LEU A CA 1
ATOM 1469 C C . LEU A 1 184 ? -4.567 7.974 -17.327 1.00 98.38 184 LEU A C 1
ATOM 1471 O O . LEU A 1 184 ? -5.014 8.003 -16.187 1.00 98.38 184 LEU A O 1
ATOM 1475 N N . GLU A 1 185 ? -5.303 7.549 -18.355 1.00 98.31 185 GLU A N 1
ATOM 1476 C CA . GLU A 1 185 ? -6.688 7.076 -18.211 1.00 98.31 185 GLU A CA 1
ATOM 1477 C C . GLU A 1 185 ? -6.781 5.855 -17.283 1.00 98.31 185 GLU A C 1
ATOM 1479 O O . GLU A 1 185 ? -7.551 5.880 -16.321 1.00 98.31 185 GLU A O 1
ATOM 1484 N N . ASP A 1 186 ? -5.927 4.851 -17.508 1.00 98.25 186 ASP A N 1
ATOM 1485 C CA . ASP A 1 186 ? -5.850 3.635 -16.691 1.00 98.25 186 ASP A CA 1
ATOM 1486 C C . ASP A 1 186 ? -5.452 3.969 -15.240 1.00 98.25 186 ASP A C 1
ATOM 1488 O O . ASP A 1 186 ? -6.006 3.418 -14.287 1.00 98.25 186 ASP A O 1
ATOM 1492 N N . ALA A 1 187 ? -4.529 4.921 -15.053 1.00 98.56 187 ALA A N 1
ATOM 1493 C CA . ALA A 1 187 ? -4.126 5.403 -13.733 1.00 98.56 187 ALA A CA 1
ATOM 1494 C C . ALA A 1 187 ? -5.286 6.076 -12.983 1.00 98.56 187 ALA A C 1
ATOM 1496 O O . ALA A 1 187 ? -5.537 5.768 -11.817 1.00 98.56 187 ALA A O 1
ATOM 1497 N N . ILE A 1 188 ? -6.031 6.966 -13.645 1.00 98.56 188 ILE A N 1
ATOM 1498 C CA . ILE A 1 188 ? -7.195 7.640 -13.054 1.00 98.56 188 ILE A CA 1
ATOM 1499 C C . ILE A 1 188 ? -8.307 6.637 -12.728 1.00 98.56 188 ILE A C 1
ATOM 1501 O O . ILE A 1 188 ? -8.949 6.755 -11.681 1.00 98.56 188 ILE A O 1
ATOM 1505 N N . GLU A 1 189 ? -8.539 5.643 -13.587 1.00 98.38 189 GLU A N 1
ATOM 1506 C CA . GLU A 1 189 ? -9.474 4.555 -13.303 1.00 98.38 189 GLU A CA 1
ATOM 1507 C C . GLU A 1 189 ? -9.035 3.766 -12.062 1.00 98.38 189 GLU A C 1
ATOM 1509 O O . GLU A 1 189 ? -9.822 3.600 -11.128 1.00 98.38 189 GLU A O 1
ATOM 1514 N N . ALA A 1 190 ? -7.768 3.353 -11.994 1.00 98.50 190 ALA A N 1
ATOM 1515 C CA . ALA A 1 190 ? -7.220 2.633 -10.850 1.00 98.50 190 ALA A CA 1
ATOM 1516 C C . ALA A 1 190 ? -7.361 3.428 -9.537 1.00 98.50 190 ALA A C 1
ATOM 1518 O O . ALA A 1 190 ? -7.814 2.876 -8.531 1.00 98.50 190 ALA A O 1
ATOM 1519 N N . LEU A 1 191 ? -7.081 4.736 -9.559 1.00 98.56 191 LEU A N 1
ATOM 1520 C CA . LEU A 1 191 ? -7.294 5.626 -8.414 1.00 98.56 191 LEU A CA 1
ATOM 1521 C C . LEU A 1 191 ? -8.768 5.717 -8.008 1.00 98.56 191 LEU A C 1
ATOM 1523 O O . LEU A 1 191 ? -9.064 5.701 -6.820 1.00 98.56 191 LEU A O 1
ATOM 1527 N N . ASN A 1 192 ? -9.707 5.775 -8.957 1.00 98.12 192 ASN A N 1
ATOM 1528 C CA . ASN A 1 192 ? -11.139 5.789 -8.635 1.00 98.12 192 ASN A CA 1
ATOM 1529 C C . ASN A 1 192 ? -11.602 4.501 -7.935 1.00 98.12 192 ASN A C 1
ATOM 1531 O O . ASN A 1 192 ? -12.535 4.561 -7.134 1.00 98.12 192 ASN A O 1
ATOM 1535 N N . HIS A 1 193 ? -10.970 3.362 -8.229 1.00 97.44 193 HIS A N 1
ATOM 1536 C CA . HIS A 1 193 ? -11.259 2.091 -7.564 1.00 97.44 193 HIS A CA 1
ATOM 1537 C C . HIS A 1 193 ? -10.711 2.034 -6.135 1.00 97.44 193 HIS A C 1
ATOM 1539 O O . HIS A 1 193 ? -11.417 1.592 -5.230 1.00 97.44 193 HIS A O 1
ATOM 1545 N N . VAL A 1 194 ? -9.472 2.490 -5.935 1.00 98.00 194 VAL A N 1
ATOM 1546 C CA . VAL A 1 194 ? -8.799 2.497 -4.623 1.00 98.00 194 VAL A CA 1
ATOM 1547 C C . VAL A 1 194 ? -9.384 3.569 -3.701 1.00 98.00 194 VAL A C 1
ATOM 1549 O O . VAL A 1 194 ? -9.545 3.353 -2.500 1.00 98.00 194 VAL A O 1
ATOM 1552 N N . PHE A 1 195 ? -9.736 4.720 -4.271 1.00 97.75 195 PHE A N 1
ATOM 1553 C CA . PHE A 1 195 ? -10.239 5.891 -3.565 1.00 97.75 195 PHE A CA 1
ATOM 1554 C C . PHE A 1 195 ? -11.680 6.213 -4.011 1.00 97.75 195 PHE A C 1
ATOM 1556 O O . PHE A 1 195 ? -11.911 7.128 -4.822 1.00 97.75 195 PHE A O 1
ATOM 1563 N N . PRO A 1 196 ? -12.673 5.444 -3.523 1.00 96.88 196 PRO A N 1
ATOM 1564 C CA . PRO A 1 196 ? -14.072 5.589 -3.913 1.00 96.88 196 PRO A CA 1
ATOM 1565 C C . PRO A 1 196 ? -14.637 6.965 -3.544 1.00 96.88 196 PRO A C 1
ATOM 1567 O O . PRO A 1 196 ? -14.075 7.722 -2.753 1.00 96.88 196 PRO A O 1
ATOM 1570 N N . LYS A 1 197 ? -15.740 7.347 -4.201 1.00 95.06 197 LYS A N 1
ATOM 1571 C CA . LYS A 1 197 ? -16.462 8.599 -3.890 1.00 95.06 197 LYS A CA 1
ATOM 1572 C C . LYS A 1 197 ? -17.241 8.502 -2.590 1.00 95.06 197 LYS A C 1
ATOM 1574 O O . LYS A 1 197 ? -17.362 9.505 -1.897 1.00 95.06 197 LYS A O 1
ATOM 1579 N N . GLU A 1 198 ? -17.747 7.317 -2.301 1.00 93.19 198 GLU A N 1
ATOM 1580 C CA . GLU A 1 198 ? -18.614 7.025 -1.169 1.00 93.19 198 GLU A CA 1
ATOM 1581 C C . GLU A 1 198 ? -17.830 6.246 -0.106 1.00 93.19 198 GLU A C 1
ATOM 1583 O O . GLU A 1 198 ? -16.877 5.535 -0.460 1.00 93.19 198 GLU A O 1
ATOM 1588 N N . PRO A 1 199 ? -18.185 6.402 1.181 1.00 90.44 199 PRO A N 1
ATOM 1589 C CA . PRO A 1 199 ? -17.593 5.607 2.246 1.00 90.44 199 PRO A CA 1
ATOM 1590 C C . PRO A 1 199 ? -17.930 4.130 2.035 1.00 90.44 199 PRO A C 1
ATOM 1592 O O . PRO A 1 199 ? -18.981 3.788 1.496 1.00 90.44 199 PRO A O 1
ATOM 1595 N N . LEU A 1 200 ? -17.028 3.250 2.463 1.00 91.31 200 LEU A N 1
ATOM 1596 C CA . LEU A 1 200 ? -17.218 1.805 2.388 1.00 91.31 200 LEU A CA 1
ATOM 1597 C C . LEU A 1 200 ? -17.085 1.199 3.777 1.00 91.31 200 LEU A C 1
ATOM 1599 O O . LEU A 1 200 ? -16.119 1.481 4.485 1.00 91.31 200 LEU A O 1
ATOM 1603 N N . THR A 1 201 ? -18.002 0.304 4.127 1.00 90.81 201 THR A N 1
ATOM 1604 C CA . THR A 1 201 ? -17.930 -0.451 5.377 1.00 90.81 201 THR A CA 1
ATOM 1605 C C . THR A 1 201 ? -16.851 -1.532 5.273 1.00 90.81 201 THR A C 1
ATOM 1607 O O . THR A 1 201 ? -16.876 -2.367 4.370 1.00 90.81 201 THR A O 1
ATOM 1610 N N . PHE A 1 202 ? -15.880 -1.507 6.188 1.00 89.31 202 PHE A N 1
ATOM 1611 C CA . PHE A 1 202 ? -14.807 -2.507 6.328 1.00 89.31 202 PHE A CA 1
ATOM 1612 C C . PHE A 1 202 ? -13.932 -2.768 5.093 1.00 89.31 202 PHE A C 1
ATOM 1614 O O . PHE A 1 202 ? -13.371 -3.856 4.945 1.00 89.31 202 PHE A O 1
ATOM 1621 N N . SER A 1 203 ? -13.763 -1.788 4.199 1.00 91.94 203 SER A N 1
ATOM 1622 C CA . SER A 1 203 ? -12.840 -1.977 3.076 1.00 91.94 203 SER A CA 1
ATOM 1623 C C . SER A 1 203 ? -11.399 -1.765 3.530 1.00 91.94 203 SER A C 1
ATOM 1625 O O . SER A 1 203 ? -10.951 -0.644 3.763 1.00 91.94 203 SER A O 1
ATOM 1627 N N . ILE A 1 204 ? -10.632 -2.846 3.617 1.00 93.56 204 ILE A N 1
ATOM 1628 C CA . ILE A 1 204 ? -9.234 -2.791 4.067 1.00 93.56 204 ILE A CA 1
ATOM 1629 C C . ILE A 1 204 ? -8.275 -2.247 3.002 1.00 93.56 204 ILE A C 1
ATOM 1631 O O . ILE A 1 204 ? -7.290 -1.604 3.348 1.00 93.56 204 ILE A O 1
ATOM 1635 N N . ASP A 1 205 ? -8.600 -2.406 1.724 1.00 96.12 205 ASP A N 1
ATOM 1636 C CA . ASP A 1 205 ? -7.769 -2.029 0.575 1.00 96.12 205 ASP A CA 1
ATOM 1637 C C . ASP A 1 205 ? -8.252 -0.784 -0.183 1.00 96.12 205 ASP A C 1
ATOM 1639 O O . ASP A 1 205 ? -7.656 -0.388 -1.186 1.00 96.12 205 ASP A O 1
ATOM 1643 N N . ARG A 1 206 ? -9.323 -0.151 0.303 1.00 96.38 206 ARG A N 1
ATOM 1644 C CA . ARG A 1 206 ? -9.882 1.083 -0.251 1.00 96.38 206 ARG A CA 1
ATOM 1645 C C . ARG A 1 206 ? -10.083 2.101 0.860 1.00 96.38 206 ARG A C 1
ATOM 1647 O O . ARG A 1 206 ? -10.305 1.740 2.014 1.00 96.38 206 ARG A O 1
ATOM 1654 N N . LEU A 1 207 ? -9.998 3.379 0.513 1.00 95.31 207 LEU A N 1
ATOM 1655 C CA . LEU A 1 207 ? -10.199 4.474 1.460 1.00 95.31 207 LEU A CA 1
ATOM 1656 C C . LEU A 1 207 ? -10.911 5.632 0.773 1.00 95.31 207 LEU A C 1
ATOM 1658 O O . LEU A 1 207 ? -10.456 6.113 -0.262 1.00 95.31 207 LEU A O 1
ATOM 1662 N N . GLN A 1 208 ? -11.999 6.122 1.358 1.00 95.31 208 GLN A N 1
ATOM 1663 C CA . GLN A 1 208 ? -12.597 7.361 0.885 1.00 95.31 208 GLN A CA 1
ATOM 1664 C C . GLN A 1 208 ? -11.680 8.534 1.254 1.00 95.31 208 GLN A C 1
ATOM 1666 O O . GLN A 1 208 ? -11.341 8.738 2.414 1.00 95.31 208 GLN A O 1
ATOM 1671 N N . LEU A 1 209 ? -11.280 9.319 0.256 1.00 96.25 209 LEU A N 1
ATOM 1672 C CA . LEU A 1 209 ? -10.569 10.574 0.488 1.00 96.25 209 LEU A CA 1
ATOM 1673 C C . LEU A 1 209 ? -11.576 11.711 0.649 1.00 96.25 209 LEU A C 1
ATOM 1675 O O . LEU A 1 209 ? -12.575 11.755 -0.078 1.00 96.25 209 LEU A O 1
ATOM 1679 N N . THR A 1 210 ? -11.278 12.691 1.508 1.00 95.06 210 THR A N 1
ATOM 1680 C CA . THR A 1 210 ? -12.068 13.931 1.526 1.00 95.06 210 THR A CA 1
ATOM 1681 C C . THR A 1 210 ? -12.057 14.587 0.147 1.00 95.06 210 THR A C 1
ATOM 1683 O O . THR A 1 210 ? -11.087 14.489 -0.616 1.00 95.06 210 THR A O 1
ATOM 1686 N N . ARG A 1 211 ? -13.141 15.298 -0.187 1.00 91.31 211 ARG A N 1
ATOM 1687 C CA . ARG A 1 211 ? -13.327 15.897 -1.517 1.00 91.31 211 ARG A CA 1
ATOM 1688 C C . ARG A 1 211 ? -12.130 16.751 -1.952 1.00 91.31 211 ARG A C 1
ATOM 1690 O O . ARG A 1 211 ? -11.701 16.642 -3.096 1.00 91.31 211 ARG A O 1
ATOM 1697 N N . GLY A 1 212 ? -11.575 17.560 -1.047 1.00 95.88 212 GLY A N 1
ATOM 1698 C CA . GLY A 1 212 ? -10.417 18.413 -1.333 1.00 95.88 212 GLY A CA 1
ATOM 1699 C C . GLY A 1 212 ? -9.142 17.618 -1.628 1.00 95.88 212 GLY A C 1
ATOM 1700 O O . GLY A 1 212 ? -8.473 17.878 -2.629 1.00 95.88 212 GLY A O 1
ATOM 1701 N N . ARG A 1 213 ? -8.835 16.607 -0.804 1.00 96.94 213 ARG A N 1
ATOM 1702 C CA . ARG A 1 213 ? -7.665 15.730 -0.988 1.00 96.94 213 ARG A CA 1
ATOM 1703 C C . ARG A 1 213 ? -7.762 14.933 -2.283 1.00 96.94 213 ARG A C 1
ATOM 1705 O O . ARG A 1 213 ? -6.785 14.844 -3.022 1.00 96.94 213 ARG A O 1
ATOM 1712 N N . ARG A 1 214 ? -8.956 14.420 -2.587 1.00 97.38 214 ARG A N 1
ATOM 1713 C CA . ARG A 1 214 ? -9.237 13.711 -3.834 1.00 97.38 214 ARG A CA 1
ATOM 1714 C C . ARG A 1 214 ? -8.965 14.596 -5.048 1.00 97.38 214 ARG A C 1
ATOM 1716 O O . ARG A 1 214 ? -8.172 14.226 -5.898 1.00 97.38 214 ARG A O 1
ATOM 1723 N N . THR A 1 215 ? -9.580 15.774 -5.132 1.00 97.56 215 THR A N 1
ATOM 1724 C CA . THR A 1 215 ? -9.364 16.675 -6.276 1.00 97.56 215 THR A CA 1
ATOM 1725 C C . THR A 1 215 ? -7.882 17.002 -6.448 1.00 97.56 215 THR A C 1
ATOM 1727 O O . THR A 1 215 ? -7.350 16.837 -7.543 1.00 97.56 215 THR A O 1
ATOM 1730 N N . LYS A 1 216 ? -7.190 17.337 -5.349 1.00 98.25 216 LYS A N 1
ATOM 1731 C CA . LYS A 1 216 ? -5.755 17.637 -5.364 1.00 98.25 216 LYS A CA 1
ATOM 1732 C C . LYS A 1 216 ? -4.918 16.483 -5.923 1.00 98.25 216 LYS A C 1
ATOM 1734 O O . LYS A 1 216 ? -4.076 16.727 -6.777 1.00 98.25 216 LYS A O 1
ATOM 1739 N N . LEU A 1 217 ? -5.160 15.244 -5.485 1.00 98.38 217 LEU A N 1
ATOM 1740 C CA . LEU A 1 217 ? -4.431 14.077 -5.990 1.00 98.38 217 LEU A CA 1
ATOM 1741 C C . LEU A 1 217 ? -4.640 13.888 -7.501 1.00 98.38 217 LEU A C 1
ATOM 1743 O O . LEU A 1 217 ? -3.678 13.667 -8.229 1.00 98.38 217 LEU A O 1
ATOM 1747 N N . TRP A 1 218 ? -5.876 14.007 -7.991 1.00 98.31 218 TRP A N 1
ATOM 1748 C CA . TRP A 1 218 ? -6.164 13.839 -9.418 1.00 98.31 218 TRP A CA 1
ATOM 1749 C C . TRP A 1 218 ? -5.519 14.944 -10.256 1.00 98.31 218 TRP A C 1
ATOM 1751 O O . TRP A 1 218 ? -5.044 14.674 -11.356 1.00 98.31 218 TRP A O 1
ATOM 1761 N N . ASP A 1 219 ? -5.499 16.175 -9.752 1.00 98.50 219 ASP A N 1
ATOM 1762 C CA . ASP A 1 219 ? -4.867 17.298 -10.441 1.00 98.50 219 ASP A CA 1
ATOM 1763 C C . ASP A 1 219 ? -3.343 17.146 -10.466 1.00 98.50 219 ASP A C 1
ATOM 1765 O O . ASP A 1 219 ? -2.743 17.340 -11.520 1.00 98.50 219 ASP A O 1
ATOM 1769 N N . SER A 1 220 ? -2.728 16.696 -9.365 1.00 98.50 220 SER A N 1
ATOM 1770 C CA . SER A 1 220 ? -1.300 16.356 -9.321 1.00 98.50 220 SER A CA 1
ATOM 1771 C C . SER A 1 220 ? -0.940 15.257 -10.323 1.00 98.50 220 SER A C 1
ATOM 1773 O O . SER A 1 220 ? -0.020 15.431 -11.111 1.00 98.50 220 SER A O 1
ATOM 1775 N N . VAL A 1 221 ? -1.718 14.173 -10.383 1.00 98.50 221 VAL A N 1
ATOM 1776 C CA . VAL A 1 221 ? -1.488 13.068 -11.332 1.00 98.50 221 VAL A CA 1
ATOM 1777 C C . VAL A 1 221 ? -1.621 13.527 -12.789 1.00 98.50 221 VAL A C 1
ATOM 1779 O O . VAL A 1 221 ? -0.848 13.113 -13.649 1.00 98.50 221 VAL A O 1
ATOM 1782 N N . ARG A 1 222 ? -2.577 14.413 -13.096 1.00 98.44 222 ARG A N 1
ATOM 1783 C CA . ARG A 1 222 ? -2.709 14.987 -14.447 1.00 98.44 222 ARG A CA 1
ATOM 1784 C C . ARG A 1 222 ? -1.603 15.977 -14.788 1.00 98.44 222 ARG A C 1
ATOM 1786 O O . ARG A 1 222 ? -1.289 16.111 -15.968 1.00 98.44 222 ARG A O 1
ATOM 1793 N N . ALA A 1 223 ? -1.082 16.698 -13.801 1.00 98.25 223 ALA A N 1
ATOM 1794 C CA . ALA A 1 223 ? 0.021 17.630 -13.993 1.00 98.25 223 ALA A CA 1
ATOM 1795 C C . ALA A 1 223 ? 1.340 16.889 -14.251 1.00 98.25 223 ALA A C 1
ATOM 1797 O O . ALA A 1 223 ? 2.094 17.316 -15.117 1.00 98.25 223 ALA A O 1
ATOM 1798 N N . GLU A 1 224 ? 1.563 15.769 -13.561 1.00 98.12 224 GLU A N 1
ATOM 1799 C CA . GLU A 1 224 ? 2.777 14.951 -13.690 1.00 98.12 224 GLU A CA 1
ATOM 1800 C C . GLU A 1 224 ? 2.823 14.143 -14.995 1.00 98.12 224 GLU A C 1
ATOM 1802 O O . GLU A 1 224 ? 3.886 13.842 -15.525 1.00 98.12 224 GLU A O 1
ATOM 1807 N N . ALA A 1 225 ? 1.663 13.776 -15.545 1.00 98.12 225 ALA A N 1
ATOM 1808 C CA . ALA A 1 225 ? 1.618 12.978 -16.762 1.00 98.12 225 ALA A CA 1
ATOM 1809 C C . ALA A 1 225 ? 2.201 13.727 -17.973 1.00 98.12 225 ALA A C 1
ATOM 1811 O O . ALA A 1 225 ? 1.773 14.839 -18.284 1.00 98.12 225 ALA A O 1
ATOM 1812 N N . THR A 1 226 ? 3.055 13.074 -18.751 1.00 97.69 226 THR A N 1
ATOM 1813 C CA . THR A 1 226 ? 3.668 13.612 -19.978 1.00 97.69 226 THR A CA 1
ATOM 1814 C C . THR A 1 226 ? 3.099 12.927 -21.218 1.00 97.69 226 THR A C 1
ATOM 1816 O O . THR A 1 226 ? 2.261 12.022 -21.116 1.00 97.69 226 THR A O 1
ATOM 1819 N N . THR A 1 227 ? 3.470 13.380 -22.416 1.00 97.62 227 THR A N 1
ATOM 1820 C CA . THR A 1 227 ? 3.196 12.597 -23.630 1.00 97.62 227 THR A CA 1
ATOM 1821 C C . THR A 1 227 ? 4.182 11.436 -23.744 1.00 97.62 227 THR A C 1
ATOM 1823 O O . THR A 1 227 ? 5.326 11.524 -23.301 1.00 97.62 227 THR A O 1
ATOM 1826 N N . TYR A 1 228 ? 3.762 10.331 -24.359 1.00 96.56 228 TYR A N 1
ATOM 1827 C CA . TYR A 1 228 ? 4.643 9.183 -24.555 1.00 96.56 228 TYR A CA 1
ATOM 1828 C C . TYR A 1 228 ? 5.868 9.532 -25.410 1.00 96.56 228 TYR A C 1
ATOM 1830 O O . TYR A 1 228 ? 6.942 8.997 -25.157 1.00 96.56 228 TYR A O 1
ATOM 1838 N N . GLY A 1 229 ? 5.732 10.435 -26.388 1.00 94.00 229 GLY A N 1
ATOM 1839 C CA . GLY A 1 229 ? 6.863 10.920 -27.185 1.00 94.00 229 GLY A CA 1
ATOM 1840 C C . GLY A 1 229 ? 7.936 11.617 -26.341 1.00 94.00 229 GLY A C 1
ATOM 1841 O O . GLY A 1 229 ? 9.113 11.275 -26.457 1.00 94.00 229 GLY A O 1
ATOM 1842 N N . GLU A 1 230 ? 7.531 12.536 -25.457 1.00 95.12 230 GLU A N 1
ATOM 1843 C CA . GLU A 1 230 ? 8.435 13.215 -24.511 1.00 95.12 230 GLU A CA 1
ATOM 1844 C C . GLU A 1 230 ? 9.085 12.209 -23.558 1.00 95.12 230 GLU A C 1
ATOM 1846 O O . GLU A 1 230 ? 10.308 12.138 -23.461 1.00 95.12 230 GLU A O 1
ATOM 1851 N N . PHE A 1 231 ? 8.275 11.349 -22.935 1.00 95.38 231 PHE A N 1
ATOM 1852 C CA . PHE A 1 231 ? 8.777 10.313 -22.039 1.00 95.38 231 PHE A CA 1
ATOM 1853 C C . PHE A 1 231 ? 9.780 9.379 -22.734 1.00 95.38 231 PHE A C 1
ATOM 1855 O O . PHE A 1 231 ? 10.817 9.043 -22.167 1.00 95.38 231 PHE A O 1
ATOM 1862 N N . ALA A 1 232 ? 9.487 8.933 -23.959 1.00 93.62 232 ALA A N 1
ATOM 1863 C CA . ALA A 1 232 ? 10.349 8.008 -24.685 1.00 93.62 232 ALA A CA 1
ATOM 1864 C C . ALA A 1 232 ? 11.711 8.631 -25.005 1.00 93.62 232 ALA A C 1
ATOM 1866 O O . ALA A 1 232 ? 12.718 7.926 -24.972 1.00 93.62 232 ALA A O 1
ATOM 1867 N N . HIS A 1 233 ? 11.749 9.934 -25.283 1.00 91.31 233 HIS A N 1
ATOM 1868 C CA . HIS A 1 233 ? 12.992 10.671 -25.475 1.00 91.31 233 HIS A CA 1
ATOM 1869 C C . HIS A 1 233 ? 13.834 10.703 -24.188 1.00 91.31 233 HIS A C 1
ATOM 1871 O O . HIS A 1 233 ? 15.022 10.380 -24.220 1.00 91.31 233 HIS A O 1
ATOM 1877 N N . ASP A 1 234 ? 13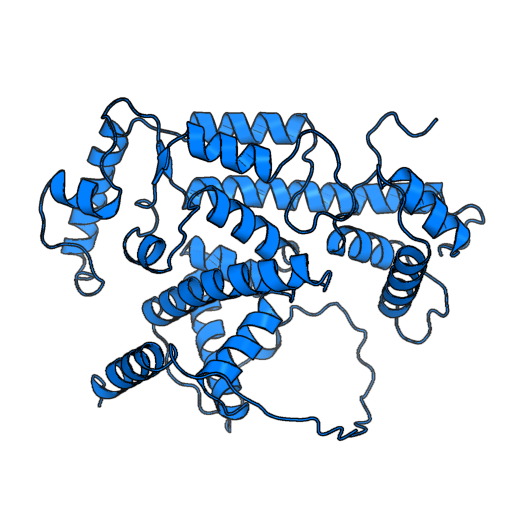.218 11.000 -23.045 1.00 92.69 234 ASP A N 1
ATOM 1878 C CA . ASP A 1 234 ? 13.922 11.057 -21.758 1.00 92.69 234 ASP A CA 1
ATOM 1879 C C . ASP A 1 234 ? 14.379 9.665 -21.292 1.00 92.69 234 ASP A C 1
ATOM 1881 O O . ASP A 1 234 ? 15.509 9.480 -20.831 1.00 92.69 234 ASP A O 1
ATOM 1885 N N . ALA A 1 235 ? 13.545 8.646 -21.512 1.00 91.62 235 ALA A N 1
ATOM 1886 C CA . ALA A 1 235 ? 13.852 7.253 -21.209 1.00 91.62 235 ALA A CA 1
ATOM 1887 C C . ALA A 1 235 ? 15.066 6.722 -21.989 1.00 91.62 235 ALA A C 1
ATOM 1889 O O . ALA A 1 235 ? 15.798 5.877 -21.469 1.00 91.62 235 ALA A O 1
ATOM 1890 N N . LEU A 1 236 ? 15.308 7.200 -23.217 1.00 90.38 236 LEU A N 1
ATOM 1891 C CA . LEU A 1 236 ? 16.506 6.829 -23.980 1.00 90.38 236 LEU A CA 1
ATOM 1892 C C . LEU A 1 236 ? 17.778 7.253 -23.257 1.00 90.38 236 LEU A C 1
ATOM 1894 O O . LEU A 1 236 ? 18.677 6.428 -23.095 1.00 90.38 236 LEU A O 1
ATOM 1898 N N . SER A 1 237 ? 17.813 8.495 -22.772 1.00 89.19 237 SER A N 1
ATOM 1899 C CA . SER A 1 237 ? 18.953 9.037 -22.030 1.00 89.19 237 SER A CA 1
ATOM 1900 C C . SER A 1 237 ? 19.242 8.195 -20.784 1.00 89.19 237 SER A C 1
ATOM 1902 O O . SER A 1 237 ? 20.372 7.757 -20.582 1.00 89.19 237 SER A O 1
ATOM 1904 N N . LEU A 1 238 ? 18.204 7.845 -20.015 1.00 87.00 238 LEU A N 1
ATOM 1905 C CA . LEU A 1 238 ? 18.340 6.991 -18.826 1.00 87.00 238 LEU A CA 1
ATOM 1906 C C . LEU A 1 238 ? 18.869 5.585 -19.154 1.00 87.00 238 LEU A C 1
ATOM 1908 O O . LEU A 1 238 ? 19.676 5.024 -18.410 1.00 87.00 238 LEU A O 1
ATOM 1912 N N . ILE A 1 239 ? 18.424 4.988 -20.264 1.00 85.94 239 ILE A N 1
ATOM 1913 C CA . ILE A 1 239 ? 18.896 3.665 -20.701 1.00 85.94 239 ILE A CA 1
ATOM 1914 C C . ILE A 1 239 ? 20.366 3.726 -21.132 1.00 85.94 239 ILE A C 1
ATOM 1916 O O . ILE A 1 239 ? 21.131 2.803 -20.840 1.00 85.94 239 ILE A O 1
ATOM 1920 N N . GLU A 1 240 ? 20.771 4.783 -21.832 1.00 87.88 240 GLU A N 1
ATOM 1921 C CA . GLU A 1 240 ? 22.154 4.980 -22.273 1.00 87.88 240 GLU A CA 1
ATOM 1922 C C . GLU A 1 240 ? 23.099 5.232 -21.091 1.00 87.88 240 GLU A C 1
ATOM 1924 O O . GLU A 1 240 ? 24.158 4.603 -21.016 1.00 87.88 240 GLU A O 1
ATOM 1929 N N . GLU A 1 241 ? 22.685 6.044 -20.117 1.00 87.38 241 GLU A N 1
ATOM 1930 C CA . GLU A 1 241 ? 23.417 6.259 -18.863 1.00 87.38 241 GLU A CA 1
ATOM 1931 C C . GLU A 1 241 ? 23.587 4.956 -18.071 1.00 87.38 241 GLU A C 1
ATOM 1933 O O . GLU A 1 241 ? 24.702 4.608 -17.672 1.00 87.38 241 GLU A O 1
ATOM 1938 N N . ALA A 1 242 ? 22.511 4.175 -17.913 1.00 84.06 242 ALA A N 1
ATOM 1939 C CA . ALA A 1 242 ? 22.561 2.884 -17.225 1.00 84.06 242 ALA A CA 1
ATOM 1940 C C . ALA A 1 242 ? 23.505 1.880 -17.913 1.00 84.06 242 ALA A C 1
ATOM 1942 O O . ALA A 1 242 ? 24.128 1.049 -17.249 1.00 84.06 242 ALA A O 1
ATOM 1943 N N . ARG A 1 243 ? 23.641 1.948 -19.244 1.00 83.81 243 ARG A N 1
ATOM 1944 C CA . ARG A 1 243 ? 24.608 1.130 -19.996 1.00 83.81 243 ARG A CA 1
ATOM 1945 C C . ARG A 1 243 ? 26.041 1.591 -19.780 1.00 83.81 243 ARG A C 1
ATOM 1947 O O . ARG A 1 243 ? 26.924 0.749 -19.631 1.00 83.81 243 ARG A O 1
ATOM 1954 N N . ALA A 1 244 ? 26.270 2.901 -19.761 1.00 87.31 244 ALA A N 1
ATOM 1955 C CA . ALA A 1 244 ? 27.594 3.476 -19.549 1.00 87.31 244 ALA A CA 1
ATOM 1956 C C . ALA A 1 244 ? 28.126 3.209 -18.129 1.00 87.31 244 ALA A C 1
ATOM 1958 O O . ALA A 1 244 ? 29.325 2.991 -17.960 1.00 87.31 244 ALA A O 1
ATOM 1959 N N . GLY A 1 245 ? 27.242 3.163 -17.126 1.00 84.75 245 GLY A N 1
ATOM 1960 C CA . GLY A 1 245 ? 27.591 2.915 -15.723 1.00 84.75 245 GLY A CA 1
ATOM 1961 C C . GLY A 1 245 ? 28.089 1.500 -15.397 1.00 84.75 245 GLY A C 1
ATOM 1962 O O . GLY A 1 245 ? 28.509 1.255 -14.272 1.00 84.75 245 GLY A O 1
ATOM 1963 N N . GLY A 1 246 ? 28.068 0.561 -16.350 1.00 77.94 246 GLY A N 1
ATOM 1964 C CA . GLY A 1 246 ? 28.483 -0.826 -16.106 1.00 77.94 246 GLY A CA 1
ATOM 1965 C C . GLY A 1 246 ? 27.432 -1.685 -15.390 1.00 77.94 246 GLY A C 1
ATOM 1966 O O . GLY A 1 246 ? 27.664 -2.875 -15.194 1.00 77.94 246 GLY A O 1
ATOM 1967 N N . ASP A 1 247 ? 26.240 -1.146 -15.115 1.00 65.06 247 ASP A N 1
ATOM 1968 C CA . ASP A 1 247 ? 25.077 -1.868 -14.563 1.00 65.06 247 ASP A CA 1
ATOM 1969 C C . ASP A 1 247 ? 24.363 -2.752 -15.612 1.00 65.06 247 ASP A C 1
ATOM 1971 O O . ASP A 1 247 ? 23.172 -3.080 -15.510 1.00 65.06 247 ASP A O 1
ATOM 1975 N N . ALA A 1 248 ? 25.099 -3.142 -16.656 1.00 56.97 248 ALA A N 1
ATOM 1976 C CA . ALA A 1 248 ? 24.618 -3.900 -17.803 1.00 56.97 248 ALA A CA 1
ATOM 1977 C C . ALA A 1 248 ? 24.234 -5.353 -17.461 1.00 56.97 248 ALA A C 1
ATOM 1979 O O . ALA A 1 248 ? 23.616 -6.017 -18.292 1.00 56.97 248 ALA A O 1
ATOM 1980 N N . GLU A 1 249 ? 24.560 -5.856 -16.263 1.00 53.81 249 GLU A N 1
ATOM 1981 C CA . GLU A 1 249 ? 24.256 -7.245 -15.887 1.00 53.81 249 GLU A CA 1
ATOM 1982 C C . GLU A 1 249 ? 22.759 -7.517 -15.644 1.00 53.81 249 GLU A C 1
ATOM 1984 O O . GLU A 1 249 ? 22.313 -8.646 -15.844 1.00 53.81 249 GLU A O 1
ATOM 1989 N N . ASP A 1 250 ? 21.941 -6.516 -15.306 1.00 59.25 250 ASP A N 1
ATOM 1990 C CA . ASP A 1 250 ? 20.561 -6.756 -14.851 1.00 59.25 250 ASP A CA 1
ATOM 1991 C C . ASP A 1 250 ? 19.496 -6.495 -15.937 1.00 59.25 250 ASP A C 1
ATOM 1993 O O . ASP A 1 250 ? 18.596 -5.663 -15.788 1.00 59.25 250 ASP A O 1
ATOM 1997 N N . GLY A 1 251 ? 19.581 -7.230 -17.050 1.00 63.19 251 GLY A N 1
ATOM 1998 C CA . GLY A 1 251 ? 18.407 -7.551 -17.877 1.00 63.19 251 GLY A CA 1
ATOM 1999 C C . GLY A 1 251 ? 17.848 -6.462 -18.804 1.00 63.19 251 GLY A C 1
ATOM 2000 O O . GLY A 1 251 ? 16.702 -6.586 -19.239 1.00 63.19 251 GLY A O 1
ATOM 2001 N N . LEU A 1 252 ? 18.614 -5.417 -19.141 1.00 66.38 252 LEU A N 1
ATOM 2002 C CA . LEU A 1 252 ? 18.215 -4.492 -20.211 1.00 66.38 252 LEU A CA 1
ATOM 2003 C C . LEU A 1 252 ? 18.369 -5.172 -21.587 1.00 66.38 252 LEU A C 1
ATOM 2005 O O . LEU A 1 252 ? 19.400 -5.797 -21.845 1.00 66.38 252 LEU A O 1
ATOM 2009 N N . PRO A 1 253 ? 17.385 -5.054 -22.499 1.00 64.56 253 PRO A N 1
ATOM 2010 C CA . PRO A 1 253 ? 17.498 -5.622 -23.839 1.00 64.56 253 PRO A CA 1
ATOM 2011 C C . PRO A 1 253 ? 18.669 -4.984 -24.598 1.00 64.56 253 PRO A C 1
ATOM 2013 O O . PRO A 1 253 ? 18.914 -3.786 -24.472 1.00 64.56 253 PRO A O 1
ATOM 2016 N N . ALA A 1 254 ? 19.358 -5.758 -25.443 1.00 70.25 254 ALA A N 1
ATOM 2017 C CA . ALA A 1 254 ? 20.488 -5.292 -26.263 1.00 70.25 254 ALA A CA 1
ATOM 2018 C C . ALA A 1 254 ? 20.087 -4.327 -27.407 1.00 70.25 254 ALA A C 1
ATOM 2020 O O . ALA A 1 254 ? 20.916 -3.957 -28.234 1.00 70.25 254 ALA A O 1
ATOM 2021 N N . LEU A 1 255 ? 18.811 -3.940 -27.482 1.00 66.94 255 LEU A N 1
ATOM 2022 C CA . LEU A 1 255 ? 18.257 -3.074 -28.523 1.00 66.94 255 LEU A CA 1
ATOM 2023 C C . LEU A 1 255 ? 18.718 -1.621 -28.339 1.00 66.94 255 LEU A C 1
ATOM 2025 O O . LEU A 1 255 ? 18.945 -1.181 -27.220 1.00 66.94 255 LEU A O 1
ATOM 2029 N N . SER A 1 256 ? 18.836 -0.842 -29.408 1.00 75.38 256 SER A N 1
ATOM 2030 C CA . SER A 1 256 ? 19.149 0.594 -29.342 1.00 75.38 256 SER A CA 1
ATOM 2031 C C . SER A 1 256 ? 17.953 1.453 -29.754 1.00 75.38 256 SER A C 1
ATOM 2033 O O . SER A 1 256 ? 16.993 0.964 -30.359 1.00 75.38 256 SER A O 1
ATOM 2035 N N . GLY A 1 257 ? 18.005 2.741 -29.401 1.00 81.81 257 GLY A N 1
ATOM 2036 C C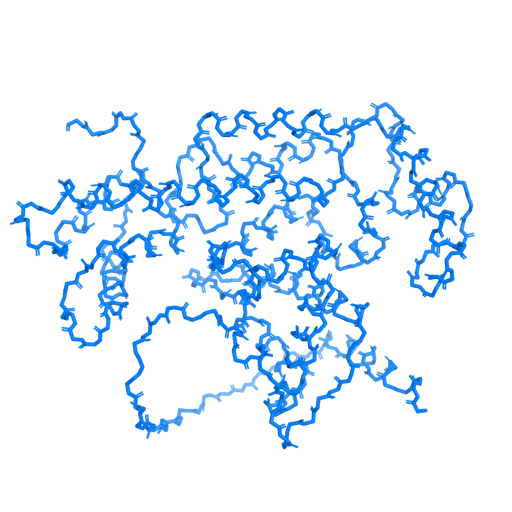A . GLY A 1 257 ? 16.986 3.717 -29.780 1.00 81.81 257 GLY A CA 1
ATOM 2037 C C . GLY A 1 257 ? 15.586 3.369 -29.266 1.00 81.81 257 GLY A C 1
ATOM 2038 O O . GLY A 1 257 ? 15.416 2.638 -28.289 1.00 81.81 257 GLY A O 1
ATOM 2039 N N . LEU A 1 258 ? 14.558 3.881 -29.948 1.00 75.12 258 LEU A N 1
ATOM 2040 C CA . LEU A 1 258 ? 13.148 3.744 -29.550 1.00 75.12 258 LEU A CA 1
ATOM 2041 C C . LEU A 1 258 ? 12.678 2.286 -29.409 1.00 75.12 258 LEU A C 1
ATOM 2043 O O . LEU A 1 258 ? 11.753 2.009 -28.649 1.00 75.12 258 LEU A O 1
ATOM 2047 N N . SER A 1 259 ? 13.332 1.337 -30.089 1.00 77.69 259 SER A N 1
ATOM 2048 C CA . SER A 1 259 ? 13.044 -0.095 -29.922 1.00 77.69 259 SER A CA 1
ATOM 2049 C C . SER A 1 259 ? 13.416 -0.606 -28.527 1.00 77.69 259 SER A C 1
ATOM 2051 O O . SER A 1 259 ? 12.738 -1.484 -28.000 1.00 77.69 259 SER A O 1
ATOM 2053 N N . ALA A 1 260 ? 14.461 -0.049 -27.908 1.00 77.12 260 ALA A N 1
ATOM 2054 C CA . ALA A 1 260 ? 14.835 -0.366 -26.533 1.00 77.12 260 ALA A CA 1
ATOM 2055 C C . ALA A 1 260 ? 13.778 0.132 -25.543 1.00 77.12 260 ALA A C 1
ATOM 2057 O O . ALA A 1 260 ? 13.363 -0.622 -24.667 1.00 77.12 260 ALA A O 1
ATOM 2058 N N . VAL A 1 261 ? 13.298 1.366 -25.733 1.00 80.75 261 VAL A N 1
ATOM 2059 C CA . VAL A 1 261 ? 12.229 1.953 -24.911 1.00 80.75 261 VAL A CA 1
ATOM 2060 C C . VAL A 1 261 ? 10.960 1.127 -25.042 1.00 80.75 261 VAL A C 1
ATOM 2062 O O . VAL A 1 261 ? 10.457 0.639 -24.038 1.00 80.75 261 VAL A O 1
ATOM 2065 N N . ALA A 1 262 ? 10.502 0.872 -26.271 1.00 80.81 262 ALA A N 1
ATOM 2066 C CA . ALA A 1 262 ? 9.284 0.107 -26.518 1.00 80.81 262 ALA A CA 1
ATOM 2067 C C . ALA A 1 262 ? 9.347 -1.323 -25.951 1.00 80.81 262 ALA A C 1
ATOM 2069 O O . ALA A 1 262 ? 8.338 -1.852 -25.489 1.00 80.81 262 ALA A O 1
ATOM 2070 N N . ALA A 1 263 ? 10.526 -1.952 -25.948 1.00 79.69 263 ALA A N 1
ATOM 2071 C CA . ALA A 1 263 ? 10.715 -3.266 -25.340 1.00 79.69 263 ALA A CA 1
ATOM 2072 C C . ALA A 1 263 ? 10.574 -3.244 -23.807 1.00 79.69 263 ALA A C 1
ATOM 2074 O O . ALA A 1 263 ? 10.164 -4.244 -23.218 1.00 79.69 263 ALA A O 1
ATOM 2075 N N . VAL A 1 264 ? 10.900 -2.122 -23.161 1.00 77.50 264 VAL A N 1
ATOM 2076 C CA . VAL A 1 264 ? 10.813 -1.961 -21.703 1.00 77.50 264 VAL A CA 1
ATOM 2077 C C . VAL A 1 264 ? 9.418 -1.483 -21.292 1.00 77.50 264 VAL A C 1
ATOM 2079 O O . VAL A 1 264 ? 8.772 -2.094 -20.436 1.00 77.50 264 VAL A O 1
ATOM 2082 N N . THR A 1 265 ? 8.917 -0.424 -21.922 1.00 82.31 265 THR A N 1
ATOM 2083 C CA . THR A 1 265 ? 7.697 0.282 -21.506 1.00 82.31 265 THR A CA 1
ATOM 2084 C C . THR A 1 265 ? 6.437 -0.221 -22.215 1.00 82.31 265 THR A C 1
ATOM 2086 O O . THR A 1 265 ? 5.337 -0.105 -21.673 1.00 82.31 265 THR A O 1
ATOM 2089 N N . GLY A 1 266 ? 6.586 -0.879 -23.367 1.00 84.38 266 GLY A N 1
ATOM 2090 C CA . GLY A 1 266 ? 5.500 -1.244 -24.278 1.00 84.38 266 GLY A CA 1
ATOM 2091 C C . GLY A 1 266 ? 5.343 -0.238 -25.423 1.00 84.38 266 GLY A C 1
ATOM 2092 O O . GLY A 1 266 ? 6.070 0.743 -25.524 1.00 84.38 266 GLY A O 1
ATOM 2093 N N . THR A 1 267 ? 4.387 -0.480 -26.319 1.00 86.50 267 THR A N 1
ATOM 2094 C CA . THR A 1 267 ? 4.107 0.412 -27.455 1.00 86.50 267 THR A CA 1
ATOM 2095 C C . THR A 1 267 ? 2.845 1.230 -27.197 1.00 86.50 267 THR A C 1
ATOM 2097 O O . THR A 1 267 ? 1.744 0.674 -27.164 1.00 86.50 267 THR A O 1
ATOM 2100 N N . PHE A 1 268 ? 2.995 2.546 -27.060 1.00 92.44 268 PHE A N 1
ATOM 2101 C CA . PHE A 1 268 ? 1.890 3.505 -26.991 1.00 92.44 268 PHE A CA 1
ATOM 2102 C C . PHE A 1 268 ? 1.896 4.416 -28.224 1.00 92.44 268 PHE A C 1
ATOM 2104 O O . PHE A 1 268 ? 2.878 4.469 -28.964 1.00 92.44 268 PHE A O 1
ATOM 2111 N N . ARG A 1 269 ? 0.790 5.132 -28.459 1.00 93.50 269 ARG A N 1
ATOM 2112 C CA . ARG A 1 269 ? 0.781 6.235 -29.431 1.00 93.50 269 ARG A CA 1
ATOM 2113 C C . ARG A 1 269 ? 1.634 7.381 -28.885 1.00 93.50 269 ARG A C 1
ATOM 2115 O O . ARG A 1 269 ? 1.600 7.611 -27.682 1.00 93.50 269 ARG A O 1
ATOM 2122 N N . GLU A 1 270 ? 2.342 8.108 -29.745 1.00 90.62 270 GLU A N 1
ATOM 2123 C CA . GLU A 1 270 ? 3.208 9.229 -29.331 1.00 90.62 270 GLU A CA 1
ATOM 2124 C C . GLU A 1 270 ? 2.453 10.317 -28.552 1.00 90.62 270 GLU A C 1
ATOM 2126 O O . GLU A 1 270 ? 2.982 10.867 -27.590 1.00 90.62 270 GLU A O 1
ATOM 2131 N N . ASP A 1 271 ? 1.193 10.566 -28.915 1.00 95.62 271 ASP A N 1
ATOM 2132 C CA . ASP A 1 271 ? 0.308 11.543 -28.274 1.00 95.62 271 ASP A CA 1
ATOM 2133 C C . ASP A 1 271 ? -0.397 11.017 -27.013 1.00 95.62 271 ASP A C 1
ATOM 2135 O O . ASP A 1 271 ? -1.113 11.765 -26.342 1.00 95.62 271 ASP A O 1
ATOM 2139 N N . ALA A 1 272 ? -0.220 9.737 -26.666 1.00 97.56 272 ALA A N 1
ATOM 2140 C CA . ALA A 1 272 ? -0.830 9.170 -25.472 1.00 97.56 272 ALA A CA 1
ATOM 2141 C C . ALA A 1 272 ? -0.229 9.809 -24.215 1.00 97.56 272 ALA A C 1
ATOM 2143 O O . ALA A 1 272 ? 0.990 9.858 -24.056 1.00 97.56 272 ALA A O 1
ATOM 2144 N N . ARG A 1 273 ? -1.089 10.252 -23.292 1.00 98.19 273 ARG A N 1
ATOM 2145 C CA . ARG A 1 273 ? -0.655 10.723 -21.972 1.00 98.19 273 ARG A CA 1
ATOM 2146 C C . ARG A 1 273 ? -0.303 9.533 -21.088 1.00 98.19 273 ARG A C 1
ATOM 2148 O O . ARG A 1 273 ? -1.129 8.634 -20.901 1.00 98.19 273 ARG A O 1
ATOM 2155 N N . VAL A 1 274 ? 0.901 9.544 -20.537 1.00 97.81 274 VAL A N 1
ATOM 2156 C CA . VAL A 1 274 ? 1.442 8.485 -19.681 1.00 97.81 274 VAL A CA 1
ATOM 2157 C C . VAL A 1 274 ? 1.957 9.073 -18.374 1.00 97.81 274 VAL A C 1
ATOM 2159 O O . VAL A 1 274 ? 2.241 10.263 -18.294 1.00 97.81 274 VAL A O 1
ATOM 2162 N N . ILE A 1 275 ? 2.039 8.243 -17.342 1.00 98.19 275 ILE A N 1
ATOM 2163 C CA . ILE A 1 275 ? 2.611 8.608 -16.045 1.00 98.19 275 ILE A CA 1
ATOM 2164 C C . ILE A 1 275 ? 3.498 7.470 -15.549 1.00 98.19 275 ILE A C 1
ATOM 2166 O O . ILE A 1 275 ? 3.177 6.296 -15.779 1.00 98.19 275 ILE A O 1
ATOM 2170 N N . ASP A 1 276 ? 4.601 7.814 -14.887 1.00 97.75 276 ASP A N 1
ATOM 2171 C CA . ASP A 1 276 ? 5.429 6.840 -14.187 1.00 97.75 276 ASP A CA 1
ATOM 2172 C C . ASP A 1 276 ? 4.685 6.276 -12.966 1.00 97.75 276 ASP A C 1
ATOM 2174 O O . ASP A 1 276 ? 4.039 6.978 -12.185 1.00 97.75 276 ASP A O 1
ATOM 2178 N N . VAL A 1 277 ? 4.727 4.956 -12.832 1.00 98.12 277 VAL A N 1
ATOM 2179 C CA . VAL A 1 277 ? 4.027 4.217 -11.789 1.00 98.12 277 VAL A CA 1
ATOM 2180 C C . VAL A 1 277 ? 4.649 4.493 -10.431 1.00 98.12 277 VAL A C 1
ATOM 2182 O O . VAL A 1 277 ? 3.909 4.558 -9.461 1.00 98.12 277 VAL A O 1
ATOM 2185 N N . ASP A 1 278 ? 5.965 4.660 -10.319 1.00 97.88 278 ASP A N 1
ATOM 2186 C CA . ASP A 1 278 ? 6.597 4.937 -9.031 1.00 97.88 278 ASP A CA 1
ATOM 2187 C C . ASP A 1 278 ? 6.162 6.312 -8.490 1.00 97.88 278 ASP A C 1
ATOM 2189 O O . ASP A 1 278 ? 5.786 6.398 -7.316 1.00 97.88 278 ASP A O 1
ATOM 2193 N N . ASP A 1 279 ? 6.075 7.332 -9.350 1.00 98.19 279 ASP A N 1
ATOM 2194 C CA . ASP A 1 279 ? 5.562 8.665 -8.987 1.00 98.19 279 ASP A CA 1
ATOM 2195 C C . ASP A 1 279 ? 4.064 8.638 -8.647 1.00 98.19 279 ASP A C 1
ATOM 2197 O O . ASP A 1 279 ? 3.624 9.196 -7.635 1.00 98.19 279 ASP A O 1
ATOM 2201 N N . LEU A 1 280 ? 3.261 7.922 -9.445 1.00 98.62 280 LEU A N 1
ATOM 2202 C CA . LEU A 1 280 ? 1.840 7.699 -9.164 1.00 98.62 280 LEU A CA 1
ATOM 2203 C C . LEU A 1 280 ? 1.628 7.034 -7.797 1.00 98.62 280 LEU A C 1
ATOM 2205 O O . LEU A 1 280 ? 0.756 7.456 -7.030 1.00 98.62 280 LEU A O 1
ATOM 2209 N N . MET A 1 281 ? 2.406 5.991 -7.495 1.00 98.31 281 MET A N 1
ATOM 2210 C CA . MET A 1 281 ? 2.317 5.268 -6.229 1.00 98.31 281 MET A CA 1
ATOM 2211 C C . MET A 1 281 ? 2.727 6.171 -5.061 1.00 98.31 281 MET A C 1
ATOM 2213 O O . MET A 1 281 ? 2.010 6.196 -4.062 1.00 98.31 281 MET A O 1
ATOM 2217 N N . ASP A 1 282 ? 3.807 6.953 -5.171 1.00 98.00 282 ASP A N 1
ATOM 2218 C CA . ASP A 1 282 ? 4.220 7.868 -4.098 1.00 98.00 282 ASP A CA 1
ATOM 2219 C C . ASP A 1 282 ? 3.170 8.962 -3.834 1.00 98.00 282 ASP A C 1
ATOM 2221 O O . ASP A 1 282 ? 2.793 9.180 -2.679 1.00 98.00 282 ASP A O 1
ATOM 2225 N N . MET A 1 283 ? 2.595 9.573 -4.879 1.00 98.62 283 MET A N 1
ATOM 2226 C CA . MET A 1 283 ? 1.505 10.550 -4.737 1.00 98.62 283 MET A CA 1
ATOM 2227 C C . MET A 1 283 ? 0.261 9.950 -4.066 1.00 98.62 283 MET A C 1
ATOM 2229 O O . MET A 1 283 ? -0.313 10.545 -3.140 1.00 98.62 283 MET A O 1
ATOM 2233 N N . ALA A 1 284 ? -0.161 8.765 -4.517 1.00 98.50 284 ALA A N 1
ATOM 2234 C CA . ALA A 1 284 ? -1.324 8.068 -3.980 1.00 98.50 284 ALA A CA 1
ATOM 2235 C C . ALA A 1 284 ? -1.126 7.703 -2.502 1.00 98.50 284 ALA A C 1
ATOM 2237 O O . ALA A 1 284 ? -1.997 7.968 -1.670 1.00 98.50 284 ALA A O 1
ATOM 2238 N N . MET A 1 285 ? 0.032 7.136 -2.165 1.00 98.19 285 MET A N 1
ATOM 2239 C CA . MET A 1 285 ? 0.362 6.692 -0.811 1.00 98.19 285 MET A CA 1
ATOM 2240 C C . MET A 1 285 ? 0.579 7.869 0.146 1.00 98.19 285 MET A C 1
ATOM 2242 O O . MET A 1 285 ? 0.076 7.846 1.270 1.00 98.19 285 MET A O 1
ATOM 2246 N N . THR A 1 286 ? 1.206 8.951 -0.321 1.00 97.69 286 THR A N 1
ATOM 2247 C CA . THR A 1 286 ? 1.326 10.214 0.427 1.00 97.69 286 THR A CA 1
ATOM 2248 C C . THR A 1 286 ? -0.035 10.805 0.774 1.00 97.69 286 THR A C 1
ATOM 2250 O O . THR A 1 286 ? -0.272 11.211 1.917 1.00 97.69 286 THR A O 1
ATOM 2253 N N . THR A 1 287 ? -0.963 10.800 -0.182 1.00 98.12 287 THR A N 1
ATOM 2254 C CA . THR A 1 287 ? -2.329 11.278 0.053 1.00 98.12 287 THR A CA 1
ATOM 2255 C C . THR A 1 287 ? -3.078 10.375 1.032 1.00 98.12 287 THR A C 1
ATOM 2257 O O . THR A 1 287 ? -3.736 10.884 1.943 1.00 98.12 287 THR A O 1
ATOM 2260 N N . TRP A 1 288 ? -2.939 9.053 0.885 1.00 97.38 288 TRP A N 1
ATOM 2261 C CA . TRP A 1 288 ? -3.546 8.063 1.774 1.00 97.38 288 TRP A CA 1
ATOM 2262 C C . TRP A 1 288 ? -3.082 8.221 3.225 1.00 97.38 288 TRP A C 1
ATOM 2264 O O . TRP A 1 288 ? -3.926 8.345 4.108 1.00 97.38 288 TRP A O 1
ATOM 2274 N N . TRP A 1 289 ? -1.773 8.302 3.493 1.00 95.88 289 TRP A N 1
ATOM 2275 C CA . TRP A 1 289 ? -1.262 8.474 4.863 1.00 95.88 289 TRP A CA 1
ATOM 2276 C C . TRP A 1 289 ? -1.802 9.728 5.521 1.00 95.88 289 TRP A C 1
ATOM 2278 O O . TRP A 1 289 ? -2.203 9.713 6.682 1.00 95.88 289 TRP A O 1
ATOM 2288 N N . SER A 1 290 ? -1.812 10.823 4.768 1.00 96.38 290 SER A N 1
ATOM 2289 C CA . SER A 1 290 ? -2.286 12.085 5.298 1.00 96.38 290 SER A CA 1
ATOM 2290 C C . SER A 1 290 ? -3.799 12.042 5.570 1.00 96.38 290 SER A C 1
ATOM 2292 O O . SER A 1 290 ? -4.241 12.690 6.510 1.00 96.38 290 SER A O 1
ATOM 2294 N N . GLN A 1 291 ? -4.585 11.265 4.809 1.00 96.50 291 GLN A N 1
ATOM 2295 C CA . GLN A 1 291 ? -5.996 11.012 5.127 1.00 96.50 291 GLN A CA 1
ATOM 2296 C C . GLN A 1 291 ? -6.130 10.162 6.398 1.00 96.50 291 GLN A C 1
ATOM 2298 O O . GLN A 1 291 ? -6.877 10.532 7.290 1.00 96.50 291 GLN A O 1
ATOM 2303 N N . VAL A 1 292 ? -5.365 9.074 6.524 1.00 94.88 292 VAL A N 1
ATOM 2304 C CA . VAL A 1 292 ? -5.397 8.196 7.708 1.00 94.88 292 VAL A CA 1
ATOM 2305 C C . VAL A 1 292 ? -5.014 8.941 8.991 1.00 94.88 292 VAL A C 1
ATOM 2307 O O . VAL A 1 292 ? -5.595 8.689 10.044 1.00 94.88 292 VAL A O 1
ATOM 2310 N N . ALA A 1 293 ? -4.051 9.863 8.924 1.00 93.81 293 ALA A N 1
ATOM 2311 C CA . ALA A 1 293 ? -3.658 10.692 10.063 1.00 93.81 293 ALA A CA 1
ATOM 2312 C C . ALA A 1 293 ? -4.777 11.657 10.502 1.00 93.81 293 ALA A C 1
ATOM 2314 O O . ALA A 1 293 ? -5.024 11.812 11.704 1.00 93.81 293 ALA A O 1
ATOM 2315 N N . ASP A 1 294 ? -5.476 12.267 9.539 1.00 95.06 294 ASP A N 1
ATOM 2316 C CA . ASP A 1 294 ? -6.650 13.104 9.807 1.00 95.06 294 ASP A CA 1
ATOM 2317 C C . ASP A 1 294 ? -7.790 12.264 10.394 1.00 95.06 294 ASP A C 1
ATOM 2319 O O . ASP A 1 294 ? -8.333 12.627 11.435 1.00 95.06 294 ASP A O 1
ATOM 2323 N N . ASP A 1 295 ? -8.096 11.114 9.786 1.00 94.75 295 ASP A N 1
ATOM 2324 C CA . ASP A 1 295 ? -9.145 10.197 10.240 1.00 94.75 295 ASP A CA 1
ATOM 2325 C C . ASP A 1 295 ? -8.890 9.742 11.677 1.00 94.75 295 ASP A C 1
ATOM 2327 O O . ASP A 1 295 ? -9.790 9.773 12.510 1.00 94.75 295 ASP A O 1
ATOM 2331 N N . ALA A 1 296 ? -7.647 9.375 12.005 1.00 93.12 296 ALA A N 1
ATOM 2332 C CA . ALA A 1 296 ? -7.267 8.982 13.358 1.00 93.12 296 ALA A CA 1
ATOM 2333 C C . ALA A 1 296 ? -7.418 10.127 14.372 1.00 93.12 296 ALA A C 1
ATOM 2335 O O . ALA A 1 296 ? -7.700 9.871 15.543 1.00 93.12 296 ALA A O 1
ATOM 2336 N N . SER A 1 297 ? -7.225 11.377 13.947 1.00 93.75 297 SER A N 1
ATOM 2337 C CA . SER A 1 297 ? -7.415 12.553 14.801 1.00 93.75 297 SER A CA 1
ATOM 2338 C C . SER A 1 297 ? -8.902 12.849 15.006 1.00 93.75 297 SER A C 1
ATOM 2340 O O . SER A 1 297 ? -9.336 13.020 16.141 1.00 93.75 297 SER A O 1
ATOM 2342 N N . GLN A 1 298 ? -9.695 12.821 13.932 1.00 94.81 298 GLN A N 1
ATOM 2343 C CA . GLN A 1 298 ? -11.147 13.021 13.973 1.00 94.81 298 GLN A CA 1
ATOM 2344 C C . GLN A 1 298 ? -11.855 11.916 14.759 1.00 94.81 298 GLN A C 1
ATOM 2346 O O . GLN A 1 298 ? -12.760 12.196 15.537 1.00 94.81 298 GLN A O 1
ATOM 2351 N N . MET A 1 299 ? -11.402 10.667 14.636 1.00 94.81 299 MET A N 1
ATOM 2352 C CA . MET A 1 299 ? -11.976 9.539 15.368 1.00 94.81 299 MET A CA 1
ATOM 2353 C C . MET A 1 299 ? -11.822 9.689 16.886 1.00 94.81 299 MET A C 1
ATOM 2355 O O . MET A 1 299 ? -12.663 9.208 17.638 1.00 94.81 299 MET A O 1
ATOM 2359 N N . LYS A 1 300 ? -10.782 10.391 17.359 1.00 94.12 300 LYS A N 1
ATOM 2360 C CA . LYS A 1 300 ? -10.640 10.729 18.786 1.00 94.12 300 LYS A CA 1
ATOM 2361 C C . LYS A 1 300 ? -11.646 11.790 19.226 1.00 94.12 300 LYS A C 1
ATOM 2363 O O . LYS A 1 300 ? -12.106 11.735 20.357 1.00 94.12 300 LYS A O 1
ATOM 2368 N N . THR A 1 301 ? -11.997 12.734 18.356 1.00 94.44 301 THR A N 1
ATOM 2369 C CA . THR A 1 301 ? -13.076 13.693 18.630 1.00 94.44 301 THR A CA 1
ATOM 2370 C C . THR A 1 301 ? -14.419 12.974 18.705 1.00 94.44 301 THR A C 1
ATOM 2372 O O . THR A 1 301 ? -15.084 13.065 19.729 1.00 94.44 301 THR A O 1
ATOM 2375 N N . VAL A 1 302 ? -14.739 12.152 17.698 1.00 94.44 302 VAL A N 1
ATOM 2376 C CA . VAL A 1 302 ? -15.965 11.332 17.671 1.00 94.44 302 VAL A CA 1
ATOM 2377 C C . VAL A 1 302 ? -16.053 10.435 18.903 1.00 94.44 302 VAL A C 1
ATOM 2379 O O . VAL A 1 302 ? -17.111 10.303 19.499 1.00 94.44 302 VAL A O 1
ATOM 2382 N N . TYR A 1 303 ? -14.936 9.844 19.323 1.00 95.12 303 TYR A N 1
ATOM 2383 C CA . TYR A 1 303 ? -14.875 9.057 20.549 1.00 95.12 303 TYR A CA 1
ATOM 2384 C C . TYR A 1 303 ? -15.388 9.845 21.766 1.00 95.12 303 TYR A C 1
ATOM 2386 O O . TYR A 1 303 ? -16.200 9.326 22.522 1.00 95.12 303 TYR A O 1
ATOM 2394 N N . HIS A 1 304 ? -14.940 11.091 21.950 1.00 94.62 304 HIS A N 1
ATOM 2395 C CA . HIS A 1 304 ? -15.340 11.913 23.094 1.00 94.62 304 HIS A CA 1
ATOM 2396 C C . HIS A 1 304 ? -16.792 12.384 23.011 1.00 94.62 304 HIS A C 1
ATOM 2398 O O . HIS A 1 304 ? -17.437 12.514 24.045 1.00 94.62 304 HIS A O 1
ATOM 2404 N N . ASP A 1 305 ? -17.319 12.589 21.804 1.00 93.94 305 ASP A N 1
ATOM 2405 C CA . ASP A 1 305 ? -18.720 12.975 21.608 1.00 93.94 305 ASP A CA 1
ATOM 2406 C C . ASP A 1 305 ? -19.699 11.859 22.023 1.00 93.94 305 ASP A C 1
ATOM 2408 O O . ASP A 1 305 ? -20.851 12.132 22.359 1.00 93.94 305 ASP A O 1
ATOM 2412 N N . TYR A 1 306 ? -19.241 10.603 22.017 1.00 95.00 306 TYR A N 1
ATOM 2413 C CA . TYR A 1 306 ? -20.029 9.418 22.371 1.00 95.00 306 TYR A CA 1
ATOM 2414 C C . TYR A 1 306 ? -19.690 8.829 23.753 1.00 95.00 306 TYR A C 1
ATOM 2416 O O . TYR A 1 306 ? -20.359 7.888 24.173 1.00 95.00 306 TYR A O 1
ATOM 2424 N N . ASP A 1 307 ? -18.694 9.368 24.461 1.00 94.75 307 ASP A N 1
ATOM 2425 C CA . ASP A 1 307 ? -18.360 9.037 25.857 1.00 94.75 307 ASP A CA 1
ATOM 2426 C C . ASP A 1 307 ? -19.329 9.778 26.797 1.00 94.75 307 ASP A C 1
ATOM 2428 O O . ASP A 1 307 ? -19.048 10.861 27.314 1.00 94.75 307 ASP A O 1
ATOM 2432 N N . THR A 1 308 ? -20.541 9.235 26.927 1.00 93.62 308 THR A N 1
ATOM 2433 C CA . THR A 1 308 ? -21.691 9.946 27.507 1.00 93.62 308 THR A CA 1
ATOM 2434 C C . THR A 1 308 ? -21.585 10.164 29.009 1.00 93.62 308 THR A C 1
ATOM 2436 O O . THR A 1 308 ? -22.129 11.143 29.528 1.00 93.62 308 THR A O 1
ATOM 2439 N N . ASP A 1 309 ? -20.906 9.265 29.717 1.00 93.25 309 ASP A N 1
ATOM 2440 C CA . ASP A 1 309 ? -20.684 9.384 31.155 1.00 93.25 309 ASP A CA 1
ATOM 2441 C C . ASP A 1 309 ? -19.367 10.110 31.496 1.00 93.25 309 ASP A C 1
ATOM 2443 O O . ASP A 1 309 ? -19.142 10.452 32.662 1.00 93.25 309 ASP A O 1
ATOM 2447 N N . GLY A 1 310 ? -18.533 10.406 30.489 1.00 92.56 310 GLY A N 1
ATOM 2448 C CA . GLY A 1 310 ? -17.281 11.146 30.622 1.00 92.56 310 GLY A CA 1
ATOM 2449 C C . GLY A 1 310 ? -16.231 10.402 31.443 1.00 92.56 310 GLY A C 1
ATOM 2450 O O . GLY A 1 310 ? -15.353 11.033 32.044 1.00 92.56 310 GLY A O 1
ATOM 2451 N N . ASN A 1 311 ? -16.331 9.073 31.527 1.00 90.69 311 ASN A N 1
ATOM 2452 C CA . ASN A 1 311 ? -15.413 8.252 32.309 1.00 90.69 311 ASN A CA 1
ATOM 2453 C C . ASN A 1 311 ? -14.066 8.020 31.579 1.00 90.69 311 ASN A C 1
ATOM 2455 O O . ASN A 1 311 ? -13.117 7.505 32.182 1.00 90.69 311 ASN A O 1
ATOM 2459 N N . GLY A 1 312 ? -13.965 8.428 30.305 1.00 89.69 312 GLY A N 1
ATOM 2460 C CA . GLY A 1 312 ? -12.776 8.305 29.466 1.00 89.69 312 GLY A CA 1
ATOM 2461 C C . GLY A 1 312 ? -12.632 6.956 28.757 1.00 89.69 312 GLY A C 1
ATOM 2462 O O . GLY A 1 312 ? -11.589 6.721 28.137 1.00 89.69 312 GLY A O 1
ATOM 2463 N N . VAL A 1 313 ? -13.624 6.065 28.837 1.00 91.81 313 VAL A N 1
ATOM 2464 C CA . VAL A 1 313 ? -13.633 4.698 28.292 1.00 91.81 313 VAL A CA 1
ATOM 2465 C C . VAL A 1 313 ? -14.976 4.370 27.632 1.00 91.81 313 VAL A C 1
ATOM 2467 O O . VAL A 1 313 ? -16.030 4.614 28.197 1.00 91.81 313 VAL A O 1
ATOM 2470 N N . LEU A 1 314 ? -14.967 3.739 26.455 1.00 92.44 314 LEU A N 1
ATOM 2471 C CA . LEU A 1 314 ? -16.232 3.362 25.807 1.00 92.44 314 LEU A CA 1
ATOM 2472 C C . LEU A 1 314 ? -16.812 2.068 26.376 1.00 92.44 314 LEU A C 1
ATOM 2474 O O . LEU A 1 314 ? -16.184 1.006 26.319 1.00 92.44 314 LEU A O 1
ATOM 2478 N N . SER A 1 315 ? -18.067 2.132 26.814 1.00 92.50 315 SER A N 1
ATOM 2479 C CA . SER A 1 315 ? -18.913 0.955 26.997 1.00 92.50 315 SER A CA 1
ATOM 2480 C C . SER A 1 315 ? -19.242 0.290 25.651 1.00 92.50 315 SER A C 1
ATOM 2482 O O . SER A 1 315 ? -19.161 0.899 24.581 1.00 92.50 315 SER A O 1
ATOM 2484 N N . PHE A 1 316 ? -19.689 -0.971 25.675 1.00 93.62 316 PHE A N 1
ATOM 2485 C CA . PHE A 1 316 ? -20.097 -1.666 24.446 1.00 93.62 316 PHE A CA 1
ATOM 2486 C C . PHE A 1 316 ? -21.266 -0.968 23.723 1.00 93.62 316 PHE A C 1
ATOM 2488 O O . PHE A 1 316 ? -21.332 -0.982 22.493 1.00 93.62 316 PHE A O 1
ATOM 2495 N N . SER A 1 317 ? -22.179 -0.338 24.470 1.00 94.50 317 SER A N 1
ATOM 2496 C CA . SER A 1 317 ? -23.283 0.452 23.913 1.00 94.50 317 SER A CA 1
ATOM 2497 C C . SER A 1 317 ? -22.795 1.682 23.151 1.00 94.50 317 SER A C 1
ATOM 2499 O O . SER A 1 317 ? -23.266 1.920 22.040 1.00 94.50 317 SER A O 1
ATOM 2501 N N . GLU A 1 318 ? -21.838 2.425 23.706 1.00 95.44 318 GLU A N 1
ATOM 2502 C CA . GLU A 1 318 ? -21.275 3.620 23.063 1.00 95.44 318 GLU A CA 1
ATOM 2503 C C . GLU A 1 318 ? -20.423 3.230 21.854 1.00 95.44 318 GLU A C 1
ATOM 2505 O O . GLU A 1 318 ? -20.579 3.795 20.775 1.00 95.44 318 GLU A O 1
ATOM 2510 N N . PHE A 1 319 ? -19.622 2.167 21.980 1.00 95.06 319 PHE A N 1
ATOM 2511 C CA . PHE A 1 319 ? -18.882 1.587 20.861 1.00 95.06 319 PHE A CA 1
ATOM 2512 C C . PHE A 1 319 ? -19.805 1.209 19.692 1.00 95.06 319 PHE A C 1
ATOM 2514 O O . PHE A 1 319 ? -19.525 1.542 18.540 1.00 95.06 319 PHE A O 1
ATOM 2521 N N . LYS A 1 320 ? -20.939 0.551 19.972 1.00 95.50 320 LYS A N 1
ATOM 2522 C CA . LYS A 1 320 ? -21.942 0.216 18.953 1.00 95.50 320 LYS A CA 1
ATOM 2523 C C . LYS A 1 320 ? -22.540 1.468 18.305 1.00 95.50 320 LYS A C 1
ATOM 2525 O O . LYS A 1 320 ? -22.745 1.468 17.093 1.00 95.50 320 LYS A O 1
ATOM 2530 N N . ALA A 1 321 ? -22.826 2.504 19.093 1.00 95.06 321 ALA A N 1
ATOM 2531 C CA . ALA A 1 321 ? -23.376 3.758 18.588 1.00 95.06 321 ALA A CA 1
ATOM 2532 C C . ALA A 1 321 ? -22.396 4.464 17.636 1.00 95.06 321 ALA A C 1
ATOM 2534 O O . ALA A 1 321 ? -22.799 4.855 16.543 1.00 95.06 321 ALA A O 1
ATOM 2535 N N . ILE A 1 322 ? -21.104 4.521 17.984 1.00 94.88 322 ILE A N 1
ATOM 2536 C CA . ILE A 1 322 ? -20.074 5.085 17.099 1.00 94.88 322 ILE A CA 1
ATOM 2537 C C . ILE A 1 322 ? -19.956 4.268 15.810 1.00 94.88 322 ILE A C 1
ATOM 2539 O O . ILE A 1 322 ? -19.922 4.839 14.723 1.00 94.88 322 ILE A O 1
ATOM 2543 N N . LEU A 1 323 ? -19.926 2.932 15.896 1.00 95.19 323 LEU A N 1
ATOM 2544 C CA . LEU A 1 323 ? -19.861 2.089 14.698 1.00 95.19 323 LEU A CA 1
ATOM 2545 C C . LEU A 1 323 ? -21.044 2.329 13.754 1.00 95.19 323 LEU A C 1
ATOM 2547 O O . LEU A 1 323 ? -20.846 2.357 12.544 1.00 95.19 323 LEU A O 1
ATOM 2551 N N . ALA A 1 324 ? -22.249 2.523 14.293 1.00 94.31 324 ALA A N 1
ATOM 2552 C CA . ALA A 1 324 ? -23.431 2.834 13.493 1.00 94.31 324 ALA A CA 1
ATOM 2553 C C . ALA A 1 324 ? -23.354 4.218 12.822 1.00 94.31 324 ALA A C 1
ATOM 2555 O O . ALA A 1 324 ? -23.948 4.407 11.767 1.00 94.31 324 ALA A O 1
ATOM 2556 N N . ALA A 1 325 ? -22.627 5.171 13.410 1.00 93.56 325 ALA A N 1
ATOM 2557 C CA . ALA A 1 325 ? -22.407 6.488 12.817 1.00 93.56 325 ALA A CA 1
ATOM 2558 C C . ALA A 1 325 ? -21.296 6.484 11.751 1.00 93.56 325 ALA A C 1
ATOM 2560 O O . ALA A 1 325 ? -21.382 7.211 10.764 1.00 93.56 325 ALA A O 1
ATOM 2561 N N . CYS A 1 326 ? -20.249 5.679 11.947 1.00 94.00 326 CYS A N 1
ATOM 2562 C CA . CYS A 1 326 ? -19.083 5.632 11.061 1.00 94.00 326 CYS A CA 1
ATOM 2563 C C . CYS A 1 326 ? -19.258 4.697 9.854 1.00 94.00 326 CYS A C 1
ATOM 2565 O O . CYS A 1 326 ? -18.625 4.905 8.818 1.00 94.00 326 CYS A O 1
ATOM 2567 N N . CYS A 1 327 ? -20.072 3.646 9.978 1.00 93.12 327 CYS A N 1
ATOM 2568 C CA . CYS A 1 327 ? -20.272 2.658 8.923 1.00 93.12 327 CYS A CA 1
ATOM 2569 C C . CYS A 1 327 ? -21.591 2.918 8.179 1.00 93.12 327 CYS A C 1
ATOM 2571 O O . CYS A 1 327 ? -22.639 2.940 8.823 1.00 93.12 327 CYS A O 1
ATOM 2573 N N . PRO A 1 328 ? -21.579 3.065 6.840 1.00 89.62 328 PRO A N 1
ATOM 2574 C CA . PRO A 1 328 ? -22.815 3.227 6.077 1.00 89.62 328 PRO A CA 1
ATOM 2575 C C . PRO A 1 328 ? -23.699 1.967 6.098 1.00 89.62 328 PRO A C 1
ATOM 2577 O O . PRO A 1 328 ? -24.921 2.087 6.021 1.00 89.62 328 PRO A O 1
ATOM 2580 N N . ASP A 1 329 ? -23.103 0.775 6.223 1.00 91.88 329 ASP A N 1
ATOM 2581 C CA . ASP A 1 329 ? -23.830 -0.498 6.301 1.00 91.88 329 ASP A CA 1
ATOM 2582 C C . ASP A 1 329 ? -23.938 -1.025 7.743 1.00 91.88 329 ASP A C 1
ATOM 2584 O O . ASP A 1 329 ? -23.070 -0.788 8.590 1.00 91.88 329 ASP A O 1
ATOM 2588 N N . GLU A 1 330 ? -24.985 -1.813 8.018 1.00 91.94 330 GLU A N 1
ATOM 2589 C CA . GLU A 1 330 ? -25.181 -2.445 9.326 1.00 91.94 330 GLU A CA 1
ATOM 2590 C C . GLU A 1 330 ? -24.077 -3.475 9.618 1.00 91.94 330 GLU A C 1
ATOM 2592 O O . GLU A 1 330 ? -23.906 -4.479 8.925 1.00 91.94 330 GLU A O 1
ATOM 2597 N N . VAL A 1 331 ? -23.339 -3.247 10.703 1.00 94.12 331 VAL A N 1
ATOM 2598 C CA . VAL A 1 331 ? -22.318 -4.176 11.197 1.00 94.12 331 VAL A CA 1
ATOM 2599 C C . VAL A 1 331 ? -22.983 -5.287 12.005 1.00 94.12 331 VAL A C 1
ATOM 2601 O O . VAL A 1 331 ? -23.716 -5.004 12.951 1.00 94.12 331 VAL A O 1
ATOM 2604 N N . SER A 1 332 ? -22.666 -6.554 11.726 1.00 94.75 332 SER A N 1
ATOM 2605 C CA . SER A 1 332 ? -23.224 -7.673 12.494 1.00 94.75 332 SER A CA 1
ATOM 2606 C C . SER A 1 332 ? -22.837 -7.606 13.982 1.00 94.75 332 SER A C 1
ATOM 2608 O O . SER A 1 332 ? -21.703 -7.266 14.328 1.00 94.75 332 SER A O 1
ATOM 2610 N N . LEU A 1 333 ? -23.740 -8.002 14.890 1.00 95.50 333 LEU A N 1
ATOM 2611 C CA . LEU A 1 333 ? -23.447 -8.039 16.334 1.00 95.50 333 LEU A CA 1
ATOM 2612 C C . LEU A 1 333 ? -22.212 -8.901 16.653 1.00 95.50 333 LEU A C 1
ATOM 2614 O O . LEU A 1 333 ? -21.431 -8.579 17.548 1.00 95.50 333 LEU A O 1
ATOM 2618 N N . ARG A 1 334 ? -22.009 -9.985 15.894 1.00 94.50 334 ARG A N 1
ATOM 2619 C CA . ARG A 1 334 ? -20.837 -10.856 16.025 1.00 94.50 334 ARG A CA 1
ATOM 2620 C C . ARG A 1 334 ? -19.543 -10.094 15.738 1.00 94.50 334 ARG A C 1
ATOM 2622 O O . ARG A 1 334 ? -18.587 -10.237 16.500 1.00 94.50 334 ARG A O 1
ATOM 2629 N N . ASP A 1 335 ? -19.512 -9.295 14.673 1.00 93.75 335 ASP A N 1
ATOM 2630 C CA . ASP A 1 335 ? -18.343 -8.489 14.314 1.00 93.75 335 ASP A CA 1
ATOM 2631 C C . ASP A 1 335 ? -18.131 -7.340 15.301 1.00 93.75 335 ASP A C 1
ATOM 2633 O O . ASP A 1 335 ? -16.999 -7.126 15.728 1.00 93.75 335 ASP A O 1
ATOM 2637 N N . GLN A 1 336 ? -19.204 -6.677 15.752 1.00 95.19 336 GLN A N 1
ATOM 2638 C CA . GLN A 1 336 ? -19.140 -5.658 16.810 1.00 95.19 336 GLN A CA 1
ATOM 2639 C C . GLN A 1 336 ? -18.491 -6.224 18.080 1.00 95.19 336 GLN A C 1
ATOM 2641 O O . GLN A 1 336 ? -17.536 -5.651 18.598 1.00 95.19 336 GLN A O 1
ATOM 2646 N N . MET A 1 337 ? -18.950 -7.388 18.557 1.00 94.31 337 MET A N 1
ATOM 2647 C CA . MET A 1 337 ? -18.382 -8.044 19.740 1.00 94.31 337 MET A CA 1
ATOM 2648 C C . MET A 1 337 ? -16.937 -8.502 19.527 1.00 94.31 337 MET A C 1
ATOM 2650 O O . MET A 1 337 ? -16.133 -8.433 20.457 1.00 94.31 337 MET A O 1
ATOM 2654 N N . ARG A 1 338 ? -16.596 -8.996 18.328 1.00 94.06 338 ARG A N 1
ATOM 2655 C CA . ARG A 1 338 ? -15.218 -9.386 17.992 1.00 94.06 338 ARG A CA 1
ATOM 2656 C C . ARG A 1 338 ? -14.291 -8.176 18.063 1.00 94.06 338 ARG A C 1
ATOM 2658 O O . ARG A 1 338 ? -13.269 -8.252 18.736 1.00 94.06 338 ARG A O 1
ATOM 2665 N N . MET A 1 339 ? -14.667 -7.082 17.404 1.00 94.56 339 MET A N 1
ATOM 2666 C CA . MET A 1 339 ? -13.889 -5.846 17.375 1.00 94.56 339 MET A CA 1
ATOM 2667 C C . MET A 1 339 ? -13.752 -5.230 18.766 1.00 94.56 339 MET A C 1
ATOM 2669 O O . MET A 1 339 ? -12.649 -4.845 19.135 1.00 94.56 339 MET A O 1
ATOM 2673 N N . PHE A 1 340 ? -14.829 -5.213 19.559 1.00 94.56 340 PHE A N 1
ATOM 2674 C CA . PHE A 1 340 ? -14.798 -4.715 20.935 1.00 94.56 340 PHE A CA 1
ATOM 2675 C C . PHE A 1 340 ? -13.802 -5.499 21.802 1.00 94.56 340 PHE A C 1
ATOM 2677 O O . PHE A 1 340 ? -12.904 -4.921 22.402 1.00 94.56 340 PHE A O 1
ATOM 2684 N N . LYS A 1 341 ? -13.877 -6.838 21.786 1.00 92.56 341 LYS A N 1
ATOM 2685 C CA . LYS A 1 341 ? -12.920 -7.692 22.514 1.00 92.56 341 LYS A CA 1
ATOM 2686 C C . LYS A 1 341 ? -11.481 -7.486 22.054 1.00 92.56 341 LYS A C 1
ATOM 2688 O O . LYS A 1 341 ? -10.559 -7.528 22.866 1.00 92.56 341 LYS A O 1
ATOM 2693 N N . GLU A 1 342 ? -11.285 -7.309 20.750 1.00 92.75 342 GLU A N 1
ATOM 2694 C CA . GLU A 1 342 ? -9.967 -7.051 20.191 1.00 92.75 342 GLU A CA 1
ATOM 2695 C C . GLU A 1 342 ? -9.405 -5.723 20.701 1.00 92.75 342 GLU A C 1
ATOM 2697 O O . GLU A 1 342 ? -8.279 -5.696 21.195 1.00 92.75 342 GLU A O 1
ATOM 2702 N N . VAL A 1 343 ? -10.181 -4.641 20.643 1.00 93.19 343 VAL A N 1
ATOM 2703 C CA . VAL A 1 343 ? -9.702 -3.323 21.061 1.00 93.19 343 VAL A CA 1
ATOM 2704 C C . VAL A 1 343 ? -9.486 -3.228 22.572 1.00 93.19 343 VAL A C 1
ATOM 2706 O O . VAL A 1 343 ? -8.451 -2.709 22.982 1.00 93.19 343 VAL A O 1
ATOM 2709 N N . SER A 1 344 ? -10.342 -3.835 23.404 1.00 90.69 344 SER A N 1
ATOM 2710 C CA . SER A 1 344 ? -10.108 -3.910 24.857 1.00 90.69 344 SER A CA 1
ATOM 2711 C C . SER A 1 344 ? -8.793 -4.628 25.182 1.00 90.69 344 SER A C 1
ATOM 2713 O O . SER A 1 344 ? -8.111 -4.284 26.146 1.00 90.69 344 SER A O 1
ATOM 2715 N N . SER A 1 345 ? -8.379 -5.591 24.346 1.00 90.00 345 SER A N 1
ATOM 2716 C CA . SER A 1 345 ? -7.095 -6.282 24.511 1.00 90.00 345 SER A CA 1
ATOM 2717 C C . SER A 1 345 ? -5.875 -5.428 24.130 1.00 90.00 345 SER A C 1
ATOM 2719 O O . SER A 1 345 ? -4.773 -5.706 24.612 1.00 90.00 345 SER A O 1
ATOM 2721 N N . MET A 1 346 ? -6.053 -4.380 23.312 1.00 89.19 346 MET A N 1
ATOM 2722 C CA . MET A 1 346 ? -4.969 -3.474 22.904 1.00 89.19 346 MET A CA 1
ATOM 2723 C C . MET A 1 346 ? -4.502 -2.570 24.053 1.00 89.19 346 MET A C 1
ATOM 2725 O O . MET A 1 346 ? -3.311 -2.270 24.138 1.00 89.19 346 MET A O 1
ATOM 2729 N N . ASP A 1 347 ? -5.397 -2.203 24.975 1.00 83.69 347 ASP A N 1
ATOM 2730 C CA . ASP A 1 347 ? -5.066 -1.408 26.172 1.00 83.69 347 ASP A CA 1
ATOM 2731 C C . ASP A 1 347 ? -4.359 -2.221 27.277 1.00 83.69 347 ASP A C 1
ATOM 2733 O O . ASP A 1 347 ? -3.919 -1.688 28.302 1.00 83.69 347 ASP A O 1
ATOM 2737 N N . GLY A 1 348 ? -4.149 -3.516 27.030 1.00 78.50 348 GLY A N 1
ATOM 2738 C CA . GLY A 1 348 ? -3.390 -4.422 27.877 1.00 78.50 348 GLY A CA 1
ATOM 2739 C C . GLY A 1 348 ? -4.257 -5.226 28.852 1.00 78.50 348 GLY A C 1
ATOM 2740 O O . GLY A 1 348 ? -5.425 -4.944 29.071 1.00 78.50 348 GLY A O 1
ATOM 2741 N N . PRO A 1 349 ? -3.688 -6.251 29.505 1.00 73.06 349 PRO A N 1
ATOM 2742 C CA . PRO A 1 349 ? -4.454 -7.260 30.248 1.00 73.06 349 PRO A CA 1
ATOM 2743 C C . PRO A 1 349 ? -5.147 -6.763 31.532 1.00 73.06 349 PRO A C 1
ATOM 2745 O O . PRO A 1 349 ? -5.749 -7.569 32.235 1.00 73.06 349 PRO A O 1
ATOM 2748 N N . PHE A 1 350 ? -5.031 -5.476 31.874 1.00 73.81 350 PHE A N 1
ATOM 2749 C CA . PHE A 1 350 ? -5.597 -4.886 33.093 1.00 73.81 350 PHE A CA 1
ATOM 2750 C C . PHE A 1 350 ? -6.613 -3.769 32.818 1.00 73.81 350 PHE A C 1
ATOM 2752 O O . PHE A 1 350 ? -7.146 -3.225 33.780 1.00 73.81 350 PHE A O 1
ATOM 2759 N N . SER A 1 351 ? -6.886 -3.420 31.555 1.00 70.12 351 SER A N 1
ATOM 2760 C CA . SER A 1 351 ? -7.903 -2.414 31.209 1.00 70.12 351 SER A CA 1
ATOM 2761 C C . SER A 1 351 ? -9.336 -2.914 31.436 1.00 70.12 351 SER A C 1
ATOM 2763 O O . SER A 1 351 ? -10.253 -2.107 31.521 1.00 70.12 351 SER A O 1
ATOM 2765 N N . GLY A 1 352 ? -9.547 -4.225 31.598 1.00 79.25 352 GLY A N 1
ATOM 2766 C CA . GLY A 1 352 ? -10.892 -4.795 31.706 1.00 79.25 352 GLY A CA 1
ATOM 2767 C C . GLY A 1 352 ? -11.653 -4.664 30.385 1.00 79.25 352 GLY A C 1
ATOM 2768 O O . GLY A 1 352 ? -11.056 -4.804 29.321 1.00 79.25 352 GLY A O 1
ATOM 2769 N N . ASP A 1 353 ? -12.954 -4.377 30.460 1.00 81.62 353 ASP A N 1
ATOM 2770 C CA . ASP A 1 353 ? -13.816 -4.129 29.291 1.00 81.62 353 ASP A CA 1
ATOM 2771 C C . ASP A 1 353 ? -13.771 -2.660 28.819 1.00 81.62 353 ASP A C 1
ATOM 2773 O O . ASP A 1 353 ? -14.631 -2.220 28.063 1.00 81.62 353 ASP A O 1
ATOM 2777 N N . ALA A 1 354 ? -12.781 -1.886 29.268 1.00 81.69 354 ALA A N 1
ATOM 2778 C CA . ALA A 1 354 ? -12.591 -0.505 28.847 1.00 81.69 354 ALA A CA 1
ATOM 2779 C C . ALA A 1 354 ? -11.798 -0.414 27.538 1.00 81.69 354 ALA A C 1
ATOM 2781 O O . ALA A 1 354 ? -10.870 -1.191 27.297 1.00 81.69 354 ALA A O 1
ATOM 2782 N N . VAL A 1 355 ? -12.140 0.582 26.724 1.00 89.12 355 VAL A N 1
ATOM 2783 C CA . VAL A 1 355 ? -11.478 0.892 25.454 1.00 89.12 355 VAL A CA 1
ATOM 2784 C C . VAL A 1 355 ? -11.044 2.345 25.482 1.00 89.12 355 VAL A C 1
ATOM 2786 O O . VAL A 1 355 ? -11.896 3.200 25.664 1.00 89.12 355 VAL A O 1
ATOM 2789 N N . SER A 1 356 ? -9.758 2.630 25.288 1.00 91.12 356 SER A N 1
ATOM 2790 C CA . SER A 1 356 ? -9.217 3.989 25.209 1.00 91.12 356 SER A CA 1
ATOM 2791 C C . SER A 1 356 ? -9.381 4.599 23.814 1.00 91.12 356 SER A C 1
ATOM 2793 O O . SER A 1 356 ? -9.418 3.891 22.803 1.00 91.12 356 SER A O 1
ATOM 2795 N N . ALA A 1 357 ? -9.360 5.933 23.726 1.00 92.50 357 ALA A N 1
ATOM 2796 C CA . ALA A 1 357 ? -9.431 6.654 22.449 1.00 92.50 357 ALA A CA 1
ATOM 2797 C C . ALA A 1 357 ? -8.314 6.262 21.461 1.00 92.50 357 ALA A C 1
ATOM 2799 O O . ALA A 1 357 ? -8.530 6.202 20.250 1.00 92.50 357 ALA A O 1
ATOM 2800 N N . ASN A 1 358 ? -7.109 5.964 21.961 1.00 91.12 358 ASN A N 1
ATOM 2801 C CA . ASN A 1 358 ? -5.993 5.550 21.109 1.00 91.12 358 ASN A CA 1
ATOM 2802 C C . ASN A 1 358 ? -6.170 4.120 20.589 1.00 91.12 358 ASN A C 1
ATOM 2804 O O . ASN A 1 358 ? -5.904 3.876 19.412 1.00 91.12 358 ASN A O 1
ATOM 2808 N N . ALA A 1 359 ? -6.626 3.193 21.437 1.00 91.69 359 ALA A N 1
ATOM 2809 C CA . ALA A 1 359 ? -6.922 1.830 21.012 1.00 91.69 359 ALA A CA 1
ATOM 2810 C C . ALA A 1 359 ? -8.068 1.815 19.992 1.00 91.69 359 ALA A C 1
ATOM 2812 O O . ALA A 1 359 ? -7.956 1.171 18.950 1.00 91.69 359 ALA A O 1
ATOM 2813 N N . PHE A 1 360 ? -9.122 2.601 20.230 1.00 94.31 360 PHE A N 1
ATOM 2814 C CA . PHE A 1 360 ? -10.240 2.745 19.302 1.00 94.31 360 PHE A CA 1
ATOM 2815 C C . PHE A 1 360 ? -9.817 3.319 17.945 1.00 94.31 360 PHE A C 1
ATOM 2817 O O . PHE A 1 360 ? -10.148 2.743 16.909 1.00 94.31 360 PHE A O 1
ATOM 2824 N N . ALA A 1 361 ? -9.025 4.395 17.924 1.00 93.75 361 ALA A N 1
ATOM 2825 C CA . ALA A 1 361 ? -8.506 4.954 16.676 1.00 93.75 361 ALA A CA 1
ATOM 2826 C C . ALA A 1 361 ? -7.613 3.949 15.920 1.00 93.75 361 ALA A C 1
ATOM 2828 O O . ALA A 1 361 ? -7.710 3.834 14.697 1.00 93.75 361 ALA A O 1
ATOM 2829 N N . ALA A 1 362 ? -6.785 3.175 16.634 1.00 91.38 362 ALA A N 1
ATOM 2830 C CA . ALA A 1 362 ? -5.959 2.124 16.037 1.00 91.38 362 ALA A CA 1
ATOM 2831 C C . ALA A 1 362 ? -6.802 0.977 15.451 1.00 91.38 362 ALA A C 1
ATOM 2833 O O . ALA A 1 362 ? -6.512 0.501 14.351 1.00 91.38 362 ALA A O 1
ATOM 2834 N N . LEU A 1 363 ? -7.869 0.568 16.146 1.00 93.62 363 LEU A N 1
ATOM 2835 C CA . LEU A 1 363 ? -8.848 -0.392 15.641 1.00 93.62 363 LEU A CA 1
ATOM 2836 C C . LEU A 1 363 ? -9.523 0.143 14.368 1.00 93.62 363 LEU A C 1
ATOM 2838 O O . LEU A 1 363 ? -9.561 -0.561 13.361 1.00 93.62 363 LEU A O 1
ATOM 2842 N N . CYS A 1 364 ? -10.002 1.388 14.376 1.00 93.94 364 CYS A N 1
ATOM 2843 C CA . CYS A 1 364 ? -10.651 1.997 13.213 1.00 93.94 364 CYS A CA 1
ATOM 2844 C C . CYS A 1 364 ? -9.716 2.034 12.002 1.00 93.94 364 CYS A C 1
ATOM 2846 O O . CYS A 1 364 ? -10.085 1.590 10.913 1.00 93.94 364 CYS A O 1
ATOM 2848 N N . ALA A 1 365 ? -8.464 2.452 12.216 1.00 91.88 365 ALA A N 1
ATOM 2849 C CA . ALA A 1 365 ? -7.439 2.436 11.185 1.00 91.88 365 ALA A CA 1
ATOM 2850 C C . ALA A 1 365 ? -7.219 1.023 10.628 1.00 91.88 365 ALA A C 1
ATOM 2852 O O . ALA A 1 365 ? -7.146 0.878 9.410 1.00 91.88 365 ALA A O 1
ATOM 2853 N N . LYS A 1 366 ? -7.169 -0.006 11.489 1.00 91.12 366 LYS A N 1
ATOM 2854 C CA . LYS A 1 366 ? -7.000 -1.420 11.109 1.00 91.12 366 LYS A CA 1
ATOM 2855 C C . LYS A 1 366 ? -8.174 -1.974 10.297 1.00 91.12 366 LYS A C 1
ATOM 2857 O O . LYS A 1 366 ? -7.942 -2.738 9.366 1.00 91.12 366 LYS A O 1
ATOM 2862 N N . TYR A 1 367 ? -9.404 -1.599 10.632 1.00 92.19 367 TYR A N 1
ATOM 2863 C CA . TYR A 1 367 ? -10.614 -2.121 9.988 1.00 92.19 367 TYR A CA 1
ATOM 2864 C C . TYR A 1 367 ? -11.122 -1.259 8.825 1.00 92.19 367 TYR A C 1
ATOM 2866 O O . TYR A 1 367 ? -12.079 -1.639 8.160 1.00 92.19 367 TYR A O 1
ATOM 2874 N N . GLY A 1 368 ? -10.499 -0.110 8.553 1.00 92.62 368 GLY A N 1
ATOM 2875 C CA . GLY A 1 368 ? -10.979 0.805 7.514 1.00 92.62 368 GLY A CA 1
ATOM 2876 C C . GLY A 1 368 ? -12.258 1.534 7.869 1.00 92.62 368 GLY A C 1
ATOM 2877 O O . GLY A 1 368 ? -13.032 1.870 6.982 1.00 92.62 368 GLY A O 1
ATOM 2878 N N . ILE A 1 369 ? -12.451 1.795 9.158 1.00 94.12 369 ILE A N 1
ATOM 2879 C CA . ILE A 1 369 ? -13.546 2.612 9.664 1.00 94.12 369 ILE A CA 1
ATOM 2880 C C . ILE A 1 369 ? -13.082 4.067 9.623 1.00 94.12 369 ILE A C 1
ATOM 2882 O O . ILE A 1 369 ? -12.090 4.426 10.262 1.00 94.12 369 ILE A O 1
ATOM 2886 N N . THR A 1 370 ? -13.788 4.887 8.856 1.00 94.12 370 THR A N 1
ATOM 2887 C CA . THR A 1 370 ? -13.541 6.326 8.732 1.00 94.12 370 THR A CA 1
ATOM 2888 C C . THR A 1 370 ? -14.500 7.108 9.628 1.00 94.12 370 THR A C 1
ATOM 2890 O O . THR A 1 370 ? -15.582 6.605 9.930 1.00 94.12 370 THR A O 1
ATOM 2893 N N . PRO A 1 371 ? -14.138 8.323 10.070 1.00 94.56 371 PRO A N 1
ATOM 2894 C CA . PRO A 1 371 ? -15.071 9.195 10.782 1.00 94.56 371 PRO A CA 1
ATOM 2895 C C . PRO A 1 371 ? -16.318 9.499 9.922 1.00 94.56 371 PRO A C 1
ATOM 2897 O O . PRO A 1 371 ? -16.241 9.441 8.688 1.00 94.56 371 PRO A O 1
ATOM 2900 N N . PRO A 1 372 ? -17.468 9.821 10.545 1.00 91.50 372 PRO A N 1
ATOM 2901 C CA . PRO A 1 372 ? -18.679 10.185 9.822 1.00 91.50 372 PRO A CA 1
ATOM 2902 C C . PRO A 1 372 ? -18.432 11.441 8.981 1.00 91.50 372 PRO A C 1
ATOM 2904 O O . PRO A 1 372 ? -17.697 12.346 9.377 1.00 91.50 372 PRO A O 1
ATOM 2907 N N . SER A 1 373 ? -19.058 11.511 7.807 1.00 83.62 373 SER A N 1
ATOM 2908 C CA . SER A 1 373 ? -18.949 12.688 6.941 1.00 83.62 373 SER A CA 1
ATOM 2909 C C . SER A 1 373 ? -19.513 13.922 7.656 1.00 83.62 373 SER A C 1
ATOM 2911 O O . SER A 1 373 ? -20.604 13.845 8.225 1.00 83.62 373 SER A O 1
ATOM 2913 N N . GLU A 1 374 ? -18.811 15.061 7.596 1.00 70.12 374 GLU A N 1
ATOM 2914 C CA . GLU A 1 374 ? -19.308 16.353 8.096 1.00 70.12 374 GLU A CA 1
ATOM 2915 C C . GLU A 1 374 ? -20.719 16.616 7.529 1.00 70.12 374 GLU A C 1
ATOM 2917 O O . GLU A 1 374 ? -20.882 16.859 6.332 1.00 70.12 374 GLU A O 1
ATOM 2922 N N . GLY A 1 375 ? -21.750 16.494 8.375 1.00 60.25 375 GLY A N 1
ATOM 2923 C CA . GLY A 1 375 ? -23.161 16.630 7.991 1.00 60.25 375 GLY A CA 1
ATOM 2924 C C . GLY A 1 375 ? -24.098 15.492 8.418 1.00 60.25 375 GLY A C 1
ATOM 2925 O O . GLY A 1 375 ? -25.307 15.658 8.287 1.00 60.25 375 GLY A O 1
ATOM 2926 N N . MET A 1 376 ? -23.589 14.367 8.938 1.00 50.22 376 MET A N 1
ATOM 2927 C CA . MET A 1 376 ? -24.430 13.273 9.471 1.00 50.22 376 MET A CA 1
ATOM 2928 C C . MET A 1 376 ? -24.679 13.329 10.986 1.00 50.22 376 MET A C 1
ATOM 2930 O O . MET A 1 376 ? -25.505 12.578 11.495 1.00 50.22 376 MET A O 1
ATOM 2934 N N . THR A 1 377 ? -24.005 14.215 11.718 1.00 47.03 377 THR A N 1
ATOM 2935 C CA . THR A 1 377 ? -24.259 14.428 13.148 1.00 47.03 377 THR A CA 1
ATOM 2936 C C . THR A 1 377 ? -25.433 15.395 13.314 1.00 47.03 377 THR A C 1
ATOM 2938 O O . THR A 1 377 ? -25.232 16.611 13.372 1.00 47.03 377 THR A O 1
ATOM 2941 N N . SER A 1 378 ? -26.655 14.860 13.304 1.00 38.16 378 SER A N 1
ATOM 2942 C CA . SER A 1 378 ? -27.893 15.590 13.614 1.00 38.16 378 SER A CA 1
ATOM 2943 C C . SER A 1 378 ? -28.419 15.234 14.992 1.00 38.16 378 SER A C 1
ATOM 2945 O O . SER A 1 378 ? -28.601 14.013 15.211 1.00 38.16 378 SER A O 1
#

Radius of gyration: 23.25 Å; Cα contacts (8 Å, |Δi|>4): 409; chains: 1; bounding box: 60×52×63 Å

Mean predicted aligned error: 7.64 Å

pLDDT: mean 86.81, std 19.0, range [27.83, 98.69]

Organism: NCBI:txid1486930

Sequence (378 aa):
RNADDAAATARILAKGAGAGAGGEGGHHAHRHSKSKKKQQLGMPLSRFLRPAPKNVEKPQMKMTAVLNLMYDMFLKKMVSDEVDDREHVHRQPMADFLRDYLLHLYGLPSVVEGYLYSIVEVLVRDGRHHPRLRMLCIMLGLLEEDKYNPRFADVFLHLLKRLFPKFSPSILRTRRVGLCIVKLEDAIEALNHVFPKEPLTFSIDRLQLTRGRRTKLWDSVRAEATTYGEFAHDALSLIEEARAGGDAEDGLPALSGLSAVAAVTGTFREDARVIDVDDLMDMAMTTWWSQVADDASQMKTVYHDYDTDGNGVLSFSEFKAILAACCPDEVSLRDQMRMFKEVSSMDGPFSGDAVSANAFAALCAKYGITPPSEGMTS